Protein AF-A0A958XWW7-F1 (afdb_monomer)

Mean predicted aligned error: 12.86 Å

Structure (mmCIF, N/CA/C/O backbone):
data_AF-A0A958XWW7-F1
#
_entry.id   AF-A0A958XWW7-F1
#
loop_
_atom_site.group_PDB
_atom_site.id
_atom_site.type_symbol
_atom_site.label_atom_id
_atom_site.label_alt_id
_atom_site.label_comp_id
_atom_site.label_asym_id
_atom_site.label_entity_id
_atom_site.label_seq_id
_atom_site.pdbx_PDB_ins_code
_atom_site.Cartn_x
_atom_site.Cartn_y
_atom_site.Cartn_z
_atom_site.occupancy
_atom_site.B_iso_or_equiv
_atom_site.auth_seq_id
_atom_site.auth_comp_id
_atom_site.auth_asym_id
_atom_site.auth_atom_id
_atom_site.pdbx_PDB_model_num
ATOM 1 N N . MET A 1 1 ? 30.671 63.174 21.916 1.00 44.06 1 MET A N 1
ATOM 2 C CA . MET A 1 1 ? 30.051 62.659 20.675 1.00 44.06 1 MET A CA 1
ATOM 3 C C . MET A 1 1 ? 28.911 61.730 21.062 1.00 44.06 1 MET A C 1
ATOM 5 O O . MET A 1 1 ? 29.155 60.728 21.717 1.00 44.06 1 MET A O 1
ATOM 9 N N . LYS A 1 2 ? 27.672 62.127 20.753 1.00 38.38 2 LYS A N 1
ATOM 10 C CA . LYS A 1 2 ? 26.445 61.363 21.019 1.00 38.38 2 LYS A CA 1
ATOM 11 C C . LYS A 1 2 ? 26.373 60.180 20.043 1.00 38.38 2 LYS A C 1
ATOM 13 O O . LYS A 1 2 ? 26.464 60.406 18.842 1.00 38.38 2 LYS A O 1
ATOM 18 N N . LYS A 1 3 ? 26.194 58.954 20.537 1.00 40.31 3 LYS A N 1
ATOM 19 C CA . LYS A 1 3 ? 25.752 57.809 19.727 1.00 40.31 3 LYS A CA 1
ATOM 20 C C . LYS A 1 3 ? 24.459 57.275 20.334 1.00 40.31 3 LYS A C 1
ATOM 22 O O . LYS A 1 3 ? 24.462 56.646 21.383 1.00 40.31 3 LYS A O 1
ATOM 27 N N . THR A 1 4 ? 23.359 57.628 19.688 1.00 39.88 4 THR A N 1
ATOM 28 C CA . THR A 1 4 ? 22.013 57.099 19.903 1.00 39.88 4 THR A CA 1
ATOM 29 C C . THR A 1 4 ? 21.926 55.693 19.318 1.00 39.88 4 THR A C 1
ATOM 31 O O . THR A 1 4 ? 22.215 55.504 18.139 1.00 39.88 4 THR A O 1
ATOM 34 N N . ILE A 1 5 ? 21.531 54.722 20.139 1.00 45.25 5 ILE A N 1
ATOM 35 C CA . ILE A 1 5 ? 21.150 53.364 19.730 1.00 45.25 5 ILE A CA 1
ATOM 36 C C . ILE A 1 5 ? 19.615 53.350 19.663 1.00 45.25 5 ILE A C 1
ATOM 38 O O . ILE A 1 5 ? 18.995 53.744 20.654 1.00 45.25 5 ILE A O 1
ATOM 42 N N . PRO A 1 6 ? 18.972 52.951 18.551 1.00 47.75 6 PRO A N 1
ATOM 43 C CA . PRO A 1 6 ? 17.524 52.830 18.522 1.00 47.75 6 PRO A CA 1
ATOM 44 C C . PRO A 1 6 ? 17.119 51.498 19.164 1.00 47.75 6 PRO A C 1
ATOM 46 O O . PRO A 1 6 ? 17.538 50.427 18.730 1.00 47.75 6 PRO A O 1
ATOM 49 N N . PHE A 1 7 ? 16.303 51.575 20.213 1.00 39.81 7 PHE A N 1
ATOM 50 C CA . PHE A 1 7 ? 15.582 50.432 20.765 1.00 39.81 7 PHE A CA 1
ATOM 51 C C . PHE A 1 7 ? 14.439 50.080 19.800 1.00 39.81 7 PHE A C 1
ATOM 53 O O . PHE A 1 7 ? 13.515 50.874 19.627 1.00 39.81 7 PHE A O 1
ATOM 60 N N . LEU A 1 8 ? 14.503 48.908 19.162 1.00 40.75 8 LEU A N 1
ATOM 61 C CA . LEU A 1 8 ? 13.349 48.313 18.489 1.00 40.75 8 LEU A CA 1
ATOM 62 C C . LEU A 1 8 ? 12.427 47.719 19.563 1.00 40.75 8 LEU A C 1
ATOM 64 O O . LEU A 1 8 ? 12.827 46.823 20.304 1.00 40.75 8 LEU A O 1
ATOM 68 N N . LEU A 1 9 ? 11.200 48.227 19.643 1.00 40.59 9 LEU A N 1
ATOM 69 C CA . LEU A 1 9 ? 10.127 47.658 20.454 1.00 40.59 9 LEU A CA 1
ATOM 70 C C . LEU A 1 9 ? 9.588 46.410 19.725 1.00 40.59 9 LEU A C 1
ATOM 72 O O . LEU A 1 9 ? 9.130 46.553 18.589 1.00 40.59 9 LEU A O 1
ATOM 76 N N . PRO A 1 10 ? 9.610 45.199 20.309 1.00 45.56 10 PRO A N 1
ATOM 77 C CA . PRO A 1 10 ? 8.923 44.071 19.705 1.00 45.56 10 PRO A CA 1
ATOM 78 C C . PRO A 1 10 ? 7.421 44.254 19.940 1.00 45.56 10 PRO A C 1
ATOM 80 O O . PRO A 1 10 ? 6.950 44.272 21.078 1.00 45.56 10 PRO A O 1
ATOM 83 N N . ILE A 1 11 ? 6.660 44.412 18.858 1.00 48.09 11 ILE A N 1
ATOM 84 C CA . ILE A 1 11 ? 5.201 44.312 18.896 1.00 48.09 11 ILE A CA 1
ATOM 85 C C . ILE A 1 11 ? 4.882 42.839 19.161 1.00 48.09 11 ILE A C 1
ATOM 87 O O . ILE A 1 11 ? 4.911 42.011 18.252 1.00 48.09 11 ILE A O 1
ATOM 91 N N . LEU A 1 12 ? 4.622 42.500 20.426 1.00 46.06 12 LEU A N 1
ATOM 92 C CA . LEU A 1 12 ? 3.990 41.235 20.782 1.00 46.06 12 LEU A CA 1
ATOM 93 C C . LEU A 1 12 ? 2.568 41.263 20.207 1.00 46.06 12 LEU A C 1
ATOM 95 O O . LEU A 1 12 ? 1.692 41.956 20.726 1.00 46.06 12 LEU A O 1
ATOM 99 N N . PHE A 1 13 ? 2.333 40.506 19.138 1.00 46.62 13 PHE A N 1
ATOM 100 C CA . PHE A 1 13 ? 0.985 40.110 18.747 1.00 46.62 13 PHE A CA 1
ATOM 101 C C . PHE A 1 13 ? 0.450 39.171 19.835 1.00 46.62 13 PHE A C 1
ATOM 103 O O . PHE A 1 13 ? 0.653 37.959 19.795 1.00 46.62 13 PHE A O 1
ATOM 110 N N . LEU A 1 14 ? -0.216 39.737 20.843 1.00 47.53 14 LEU A N 1
ATOM 111 C CA . LEU A 1 14 ? -1.073 38.969 21.736 1.00 47.53 14 LEU A CA 1
ATOM 112 C C . LEU A 1 14 ? -2.300 38.546 20.911 1.00 47.53 14 LEU A C 1
ATOM 114 O O . LEU A 1 14 ? -3.310 39.246 20.867 1.00 47.53 14 LEU A O 1
ATOM 118 N N . CYS A 1 15 ? -2.206 37.415 20.210 1.00 45.12 15 CYS A N 1
ATOM 119 C CA . CYS A 1 15 ? -3.388 36.703 19.727 1.00 45.12 15 CYS A CA 1
ATOM 120 C C . CYS A 1 15 ? -4.120 36.137 20.949 1.00 45.12 15 CYS A C 1
ATOM 122 O O . CYS A 1 15 ? -3.973 34.974 21.313 1.00 45.12 15 CYS A O 1
ATOM 124 N N . GLY A 1 16 ? -4.884 36.995 21.622 1.00 45.91 16 GLY A N 1
ATOM 125 C CA . GLY A 1 16 ? -5.906 36.565 22.558 1.00 45.91 16 GLY A CA 1
ATOM 126 C C . GLY A 1 16 ? -7.006 35.876 21.766 1.00 45.91 16 GLY A C 1
ATOM 127 O O . GLY A 1 16 ? -7.899 36.536 21.240 1.00 45.91 16 GLY A O 1
ATOM 128 N N . VAL A 1 17 ? -6.939 34.550 21.660 1.00 54.62 17 VAL A N 1
ATOM 129 C CA . VAL A 1 17 ? -8.083 33.763 21.204 1.00 54.62 17 VAL A CA 1
ATOM 130 C C . VAL A 1 17 ? -9.091 33.759 22.348 1.00 54.62 17 VAL A C 1
ATOM 132 O O . VAL A 1 17 ? -9.033 32.933 23.257 1.00 54.62 17 VAL A O 1
ATOM 135 N N . PHE A 1 18 ? -10.009 34.723 22.324 1.00 52.84 18 PHE A N 1
ATOM 136 C CA . PHE A 1 18 ? -11.244 34.644 23.089 1.00 52.84 18 PHE A CA 1
ATOM 137 C C . PHE A 1 18 ? -12.039 33.441 22.568 1.00 52.84 18 PHE A C 1
ATOM 139 O O . PHE A 1 18 ? -12.682 33.522 21.524 1.00 52.84 18 PHE A O 1
ATOM 146 N N . HIS A 1 19 ? -11.999 32.315 23.281 1.00 55.97 19 HIS A N 1
ATOM 147 C CA . HIS A 1 19 ? -13.019 31.289 23.102 1.00 55.97 19 HIS A CA 1
ATOM 148 C C . HIS A 1 19 ? -14.322 31.833 23.683 1.00 55.97 19 HIS A C 1
ATOM 150 O O . HIS A 1 19 ? -14.450 32.033 24.892 1.00 55.97 19 HIS A O 1
ATOM 156 N N . ALA A 1 20 ? -15.290 32.094 22.810 1.00 55.38 20 ALA A N 1
ATOM 157 C CA . ALA A 1 20 ? -16.666 32.313 23.212 1.00 55.38 20 ALA A CA 1
ATOM 158 C C . ALA A 1 20 ? -17.167 31.035 23.909 1.00 55.38 20 ALA A C 1
ATOM 160 O O . ALA A 1 20 ? -17.429 30.024 23.260 1.00 55.38 20 ALA A O 1
ATOM 161 N N . ALA A 1 21 ? -17.252 31.055 25.240 1.00 63.00 21 ALA A N 1
ATOM 162 C CA . ALA A 1 21 ? -17.753 29.938 26.034 1.00 63.00 21 ALA A CA 1
ATOM 163 C C . ALA A 1 21 ? -19.282 29.838 25.897 1.00 63.00 21 ALA A C 1
ATOM 165 O O . ALA A 1 21 ? -20.030 30.299 26.754 1.00 63.00 21 ALA A O 1
ATOM 166 N N . GLY A 1 22 ? -19.744 29.277 24.778 1.00 74.81 22 GLY A N 1
ATOM 167 C CA . GLY A 1 22 ? -21.148 28.914 24.558 1.00 74.81 22 GLY A CA 1
ATOM 168 C C . GLY A 1 22 ? -21.427 27.414 24.689 1.00 74.81 22 GLY A C 1
ATOM 169 O O . GLY A 1 22 ? -22.582 27.007 24.609 1.00 74.81 22 GLY A O 1
ATOM 170 N N . GLN A 1 23 ? -20.392 26.583 24.846 1.00 81.50 23 GLN A N 1
ATOM 171 C CA . GLN A 1 23 ? -20.495 25.121 24.846 1.00 81.50 23 GLN A CA 1
ATOM 172 C C . GLN A 1 23 ? -19.487 24.490 25.815 1.00 81.50 23 GLN A C 1
ATOM 174 O O . GLN A 1 23 ? -18.479 25.104 26.170 1.00 81.50 23 GLN A O 1
ATOM 179 N N . ILE A 1 24 ? -19.769 23.256 26.240 1.00 87.50 24 ILE A N 1
ATOM 180 C CA . ILE A 1 24 ? -18.859 22.445 27.059 1.00 87.50 24 ILE A CA 1
ATOM 181 C C . ILE A 1 24 ? -17.680 22.002 26.182 1.00 87.50 24 ILE A C 1
ATOM 183 O O . ILE A 1 24 ? -17.881 21.362 25.152 1.00 87.50 24 ILE A O 1
ATOM 187 N N . ALA A 1 25 ? -16.454 22.317 26.601 1.00 89.25 25 ALA A N 1
ATOM 188 C CA . ALA A 1 25 ? -15.233 21.908 25.911 1.00 89.25 25 ALA A CA 1
ATOM 189 C C . ALA A 1 25 ? -14.864 20.458 26.271 1.00 89.25 25 ALA A C 1
ATOM 191 O O . ALA A 1 25 ? -14.130 20.207 27.225 1.00 89.25 25 ALA A O 1
ATOM 192 N N . VAL A 1 26 ? -15.397 19.498 25.518 1.00 89.25 26 VAL A N 1
ATOM 193 C CA . VAL A 1 26 ? -15.006 18.086 25.627 1.00 89.25 26 VAL A CA 1
ATOM 194 C C . VAL A 1 26 ? -13.703 17.873 24.855 1.00 89.25 26 VAL A C 1
ATOM 196 O O . VAL A 1 26 ? -13.643 18.146 23.661 1.00 89.25 26 VAL A O 1
ATOM 199 N N . THR A 1 27 ? -12.659 17.389 25.530 1.00 86.50 27 THR A N 1
ATOM 200 C CA . THR A 1 27 ? -11.316 17.194 24.947 1.00 86.50 27 THR A CA 1
ATOM 201 C C . THR A 1 27 ? -11.004 15.744 24.585 1.00 86.50 27 THR A C 1
ATOM 203 O O . THR A 1 27 ? -9.987 15.479 23.951 1.00 86.50 27 THR A O 1
ATOM 206 N N . GLY A 1 28 ? -11.865 14.800 24.972 1.00 85.44 28 GLY A N 1
ATOM 207 C CA . GLY A 1 28 ? -11.690 13.386 24.671 1.00 85.44 28 GLY A CA 1
ATOM 208 C C . GLY A 1 28 ? -12.684 12.489 25.402 1.00 85.44 28 GLY A C 1
ATOM 209 O O . GLY A 1 28 ? -13.473 12.943 26.234 1.00 85.44 28 GLY A O 1
ATOM 210 N N . TYR A 1 29 ? -12.624 11.200 25.081 1.00 88.00 29 TYR A N 1
ATOM 211 C CA . TYR A 1 29 ? -13.323 10.145 25.807 1.00 88.00 29 TYR A CA 1
ATOM 212 C C . TYR A 1 29 ? -12.457 9.665 26.974 1.00 88.00 29 TYR A C 1
ATOM 214 O O . TYR A 1 29 ? -11.280 9.387 26.763 1.00 88.00 29 TYR A O 1
ATOM 222 N N . ASN A 1 30 ? -13.013 9.593 28.186 1.00 94.69 30 ASN A N 1
ATOM 223 C CA . ASN A 1 30 ? -12.244 9.264 29.392 1.00 94.69 30 ASN A CA 1
ATOM 224 C C . ASN A 1 30 ? -12.447 7.814 29.852 1.00 94.69 30 ASN A C 1
ATOM 226 O O . ASN A 1 30 ? -11.479 7.078 29.989 1.00 94.69 30 ASN A O 1
ATOM 230 N N . HIS A 1 31 ? -13.685 7.381 30.083 1.00 96.19 31 HIS A N 1
ATOM 231 C CA . HIS A 1 31 ? -13.953 5.997 30.468 1.00 96.19 31 HIS A CA 1
ATOM 232 C C . HIS A 1 31 ? -15.384 5.564 30.145 1.00 96.19 31 HIS A C 1
ATOM 234 O O . HIS A 1 31 ? -16.294 6.393 30.058 1.00 96.19 31 HIS A O 1
ATOM 240 N N . VAL A 1 32 ? -15.575 4.246 30.040 1.00 96.31 32 VAL A N 1
ATOM 241 C CA . VAL A 1 32 ? -16.880 3.579 30.166 1.00 96.31 32 VAL A CA 1
ATOM 242 C C . VAL A 1 32 ? -16.990 2.976 31.564 1.00 96.31 32 VAL A C 1
ATOM 244 O O . VAL A 1 32 ? -16.040 2.392 32.080 1.00 96.31 32 VAL A O 1
ATOM 247 N N . ALA A 1 33 ? -18.163 3.097 32.180 1.00 96.75 33 ALA A N 1
ATOM 248 C CA . ALA A 1 33 ? -18.471 2.499 33.472 1.00 96.75 33 ALA A CA 1
ATOM 249 C C . ALA A 1 33 ? -19.621 1.494 33.322 1.00 96.75 33 ALA A C 1
ATOM 251 O O . ALA A 1 33 ? -20.717 1.867 32.901 1.00 96.75 33 ALA A O 1
ATOM 252 N N . LEU A 1 34 ? -19.386 0.234 33.691 1.00 96.81 34 LEU A N 1
ATOM 253 C CA . LEU A 1 34 ? -20.377 -0.841 33.642 1.00 96.81 34 LEU A CA 1
ATOM 254 C C . LEU A 1 34 ? -20.720 -1.300 35.055 1.00 96.81 34 LEU A C 1
ATOM 256 O O . LEU A 1 34 ? -19.839 -1.632 35.851 1.00 96.81 34 LEU A O 1
ATOM 260 N N . SER A 1 35 ? -22.012 -1.340 35.374 1.00 96.88 35 SER A N 1
ATOM 261 C CA . SER A 1 35 ? -22.456 -1.987 36.603 1.00 96.88 35 SER A CA 1
ATOM 262 C C . SER A 1 35 ? -22.547 -3.485 36.359 1.00 96.88 35 SER A C 1
ATOM 264 O O . SER A 1 35 ? -23.222 -3.888 35.424 1.00 96.88 35 SER A O 1
ATOM 266 N N . VAL A 1 36 ? -21.907 -4.296 37.194 1.00 97.31 36 VAL A N 1
ATOM 267 C CA . VAL A 1 36 ? -21.816 -5.752 37.030 1.00 97.31 36 VAL A CA 1
ATOM 268 C C . VAL A 1 36 ? -22.369 -6.477 38.250 1.00 97.31 36 VAL A C 1
ATOM 270 O O . VAL A 1 36 ? -22.376 -5.934 39.366 1.00 97.31 36 VAL A O 1
ATOM 273 N N . LYS A 1 37 ? -22.878 -7.693 38.039 1.00 97.00 37 LYS A N 1
ATOM 274 C CA . LYS A 1 37 ? -23.447 -8.518 39.111 1.00 97.00 37 LYS A CA 1
ATOM 275 C C . LYS A 1 37 ? -22.357 -9.176 39.951 1.00 97.00 37 LYS A C 1
ATOM 277 O O . LYS A 1 37 ? -22.476 -9.221 41.173 1.00 97.00 37 LYS A O 1
ATOM 282 N N . ASP A 1 38 ? -21.307 -9.665 39.299 1.00 96.62 38 ASP A N 1
ATOM 283 C CA . ASP A 1 38 ? -20.175 -10.355 39.920 1.00 96.62 38 ASP A CA 1
ATOM 284 C C . ASP A 1 38 ? -18.865 -9.729 39.423 1.00 96.62 38 ASP A C 1
ATOM 286 O O . ASP A 1 38 ? -18.483 -9.884 38.262 1.00 96.62 38 ASP A O 1
ATOM 290 N N . ILE A 1 39 ? -18.185 -8.995 40.311 1.00 97.00 39 ILE A N 1
ATOM 291 C CA . ILE A 1 39 ? -16.940 -8.289 39.978 1.00 97.00 39 ILE A CA 1
ATOM 292 C C . ILE A 1 39 ? -15.852 -9.252 39.516 1.00 97.00 39 ILE A C 1
ATOM 294 O O . ILE A 1 39 ? -15.136 -8.928 38.570 1.00 97.00 39 ILE A O 1
ATOM 298 N N . ASP A 1 40 ? -15.729 -10.423 40.136 1.00 96.25 40 ASP A N 1
ATOM 299 C CA . ASP A 1 40 ? -14.661 -11.363 39.816 1.00 96.25 40 ASP A CA 1
ATOM 300 C C . ASP A 1 40 ? -14.926 -12.058 38.480 1.00 96.25 40 ASP A C 1
ATOM 302 O O . ASP A 1 40 ? -13.998 -12.264 37.695 1.00 96.25 40 ASP A O 1
ATOM 306 N N . ALA A 1 41 ? -16.184 -12.408 38.195 1.00 97.06 41 ALA A N 1
ATOM 307 C CA . ALA A 1 41 ? -16.568 -12.994 36.913 1.00 97.06 41 ALA A CA 1
ATOM 308 C C . ALA A 1 41 ? -16.334 -12.024 35.750 1.00 97.06 41 ALA A C 1
ATOM 310 O O . ALA A 1 41 ? -15.692 -12.398 34.765 1.00 97.06 41 ALA A O 1
ATOM 311 N N . SER A 1 42 ? -16.777 -10.774 35.888 1.00 97.81 42 SER A N 1
ATOM 312 C CA . SER A 1 42 ? -16.590 -9.766 34.846 1.00 97.81 42 SER A CA 1
ATOM 313 C C . SER A 1 42 ? -15.115 -9.373 34.718 1.00 97.81 42 SER A C 1
ATOM 315 O O . SER A 1 42 ? -14.597 -9.314 33.606 1.00 97.81 42 SER A O 1
ATOM 317 N N . ALA A 1 43 ? -14.377 -9.216 35.825 1.00 97.81 43 ALA A N 1
ATOM 318 C CA . ALA A 1 43 ? -12.941 -8.932 35.769 1.00 97.81 43 ALA A CA 1
ATOM 319 C C . ALA A 1 43 ? -12.144 -10.042 35.065 1.00 97.81 43 ALA A C 1
ATOM 321 O O . ALA A 1 43 ? -11.232 -9.739 34.295 1.00 97.81 43 ALA A O 1
ATOM 322 N N . ARG A 1 44 ? -12.490 -11.321 35.279 1.00 98.06 44 ARG A N 1
ATOM 323 C CA . ARG A 1 44 ? -11.893 -12.432 34.519 1.00 98.06 44 ARG A CA 1
ATOM 324 C C . ARG A 1 44 ? -12.196 -12.318 33.031 1.00 98.06 44 ARG A C 1
ATOM 326 O O . ARG A 1 44 ? -11.270 -12.429 32.240 1.00 98.06 44 ARG A O 1
ATOM 333 N N . PHE A 1 45 ? -13.445 -12.048 32.648 1.00 98.38 45 PHE A N 1
ATOM 334 C CA . PHE A 1 45 ? -13.819 -11.891 31.240 1.00 98.38 45 PHE A CA 1
ATOM 335 C C . PHE A 1 45 ? -13.013 -10.778 30.553 1.00 98.38 45 PHE A C 1
ATOM 337 O O . PHE A 1 45 ? -12.343 -11.028 29.553 1.00 98.38 45 PHE A O 1
ATOM 344 N N . TYR A 1 46 ? -13.008 -9.567 31.115 1.00 98.25 46 TYR A N 1
ATOM 345 C CA . TYR A 1 46 ? -12.313 -8.429 30.505 1.00 98.25 46 TYR A CA 1
ATOM 346 C C . TYR A 1 46 ? -10.789 -8.610 30.457 1.00 98.25 46 TYR A C 1
ATOM 348 O O . TYR A 1 46 ? -10.149 -8.141 29.517 1.00 98.25 46 TYR A O 1
ATOM 356 N N . ARG A 1 47 ? -10.208 -9.344 31.413 1.00 97.88 47 ARG A N 1
ATOM 357 C CA . ARG A 1 47 ? -8.779 -9.677 31.414 1.00 97.88 47 ARG A CA 1
ATOM 358 C C . ARG A 1 47 ? -8.419 -10.794 30.439 1.00 97.88 47 ARG A C 1
ATOM 360 O O . ARG A 1 47 ? -7.419 -10.695 29.746 1.00 97.88 47 ARG A O 1
ATOM 367 N N . GLU A 1 48 ? -9.167 -11.890 30.443 1.00 97.06 48 GLU A N 1
ATOM 368 C CA . GLU A 1 48 ? -8.744 -13.149 29.811 1.00 97.06 48 GLU A CA 1
ATOM 369 C C . GLU A 1 48 ? -9.363 -13.353 28.428 1.00 97.06 48 GLU A C 1
ATOM 371 O O . GLU A 1 48 ? -8.742 -13.985 27.579 1.00 97.06 48 GLU A O 1
ATOM 376 N N . ILE A 1 49 ? -10.563 -12.815 28.191 1.00 97.19 49 ILE A N 1
ATOM 377 C CA . ILE A 1 49 ? -11.232 -12.884 26.886 1.00 97.19 49 ILE A CA 1
ATOM 378 C C . ILE A 1 49 ? -10.887 -11.658 26.045 1.00 97.19 49 ILE A C 1
ATOM 380 O O . ILE A 1 49 ? -10.516 -11.807 24.887 1.00 97.19 49 ILE A O 1
ATOM 384 N N . LEU A 1 50 ? -10.971 -10.456 26.625 1.00 96.38 50 LEU A N 1
ATOM 385 C CA . LEU A 1 50 ? -10.621 -9.218 25.917 1.00 96.38 50 LEU A CA 1
ATOM 386 C C . LEU A 1 50 ? -9.152 -8.807 26.051 1.00 96.38 50 LEU A C 1
ATOM 388 O O . LEU A 1 50 ? -8.718 -7.901 25.345 1.00 96.38 50 LEU A O 1
ATOM 392 N N . GLY A 1 51 ? -8.380 -9.444 26.935 1.00 96.19 51 GLY A N 1
ATOM 393 C CA . GLY A 1 51 ? -6.952 -9.152 27.071 1.00 96.19 51 GLY A CA 1
ATOM 394 C C . GLY A 1 51 ? -6.636 -7.788 27.694 1.00 96.19 51 GLY A C 1
ATOM 395 O O . GLY A 1 51 ? -5.508 -7.316 27.555 1.00 96.19 51 GLY A O 1
ATOM 396 N N . LEU A 1 52 ? -7.597 -7.126 28.350 1.00 97.38 52 LEU A N 1
ATOM 397 C CA . LEU A 1 52 ? -7.371 -5.790 28.899 1.00 97.38 52 LEU A CA 1
ATOM 398 C C . LEU A 1 52 ? -6.463 -5.840 30.132 1.00 97.38 52 LEU A C 1
ATOM 400 O O . LEU A 1 52 ? -6.607 -6.695 31.012 1.00 97.38 52 LEU A O 1
ATOM 404 N N . GLU A 1 53 ? -5.554 -4.872 30.228 1.00 96.62 53 GLU A N 1
ATOM 405 C CA . GLU A 1 53 ? -4.643 -4.765 31.364 1.00 96.62 53 GLU A CA 1
ATOM 406 C C . GLU A 1 53 ? -5.367 -4.187 32.592 1.00 96.62 53 GLU A C 1
ATOM 408 O O . GLU A 1 53 ? -5.953 -3.103 32.497 1.00 96.62 53 GLU A O 1
ATOM 413 N N . PRO A 1 54 ? -5.318 -4.851 33.761 1.00 97.25 54 PRO A N 1
ATOM 414 C CA . PRO A 1 54 ? -5.882 -4.310 34.992 1.00 97.25 54 PRO A CA 1
ATOM 415 C C . PRO A 1 54 ? -5.155 -3.047 35.470 1.00 97.25 54 PRO A C 1
ATOM 417 O O . PRO A 1 54 ? -3.929 -2.967 35.440 1.00 97.25 54 PRO A O 1
ATOM 420 N N . ILE A 1 55 ? -5.911 -2.098 36.017 1.00 96.56 55 ILE A N 1
ATOM 421 C CA . ILE A 1 55 ? -5.396 -0.896 36.681 1.00 96.56 55 ILE A CA 1
ATOM 422 C C . ILE A 1 55 ? -5.602 -1.030 38.193 1.00 96.56 55 ILE A C 1
ATOM 424 O O . ILE A 1 55 ? -6.580 -1.615 38.665 1.00 96.56 55 ILE A O 1
ATOM 428 N N . ALA A 1 56 ? -4.673 -0.476 38.974 1.00 95.00 56 ALA A N 1
ATOM 429 C CA . ALA A 1 56 ? -4.776 -0.459 40.426 1.00 95.00 56 ALA A CA 1
ATOM 430 C C . ALA A 1 56 ? -6.022 0.309 40.900 1.00 95.00 56 ALA A C 1
ATOM 432 O O . ALA A 1 56 ? -6.236 1.473 40.567 1.00 95.00 56 ALA A O 1
ATOM 433 N N . VAL A 1 57 ? -6.803 -0.350 41.750 1.00 94.81 57 VAL A N 1
ATOM 434 C CA . VAL A 1 57 ? -7.961 0.217 42.445 1.00 94.81 57 VAL A CA 1
ATOM 435 C C . VAL A 1 57 ? -7.570 0.473 43.907 1.00 94.81 57 VAL A C 1
ATOM 437 O O . VAL A 1 57 ? -6.873 -0.368 44.491 1.00 94.81 57 VAL A O 1
ATOM 440 N N . PRO A 1 58 ? -8.010 1.584 44.535 1.00 94.31 58 PRO A N 1
ATOM 441 C CA . PRO A 1 58 ? -7.796 1.820 45.963 1.00 94.31 58 PRO A CA 1
ATOM 442 C C . PRO A 1 58 ? -8.243 0.632 46.821 1.00 94.31 58 PRO A C 1
ATOM 444 O O . PRO A 1 58 ? -9.296 0.047 46.570 1.00 94.31 58 PRO A O 1
ATOM 447 N N . GLU A 1 59 ? -7.468 0.285 47.851 1.00 92.44 59 GLU A N 1
ATOM 448 C CA . GLU A 1 59 ? -7.660 -0.953 48.626 1.00 92.44 59 GLU A CA 1
ATOM 449 C C . GLU A 1 59 ? -9.089 -1.110 49.165 1.00 92.44 59 GLU A C 1
ATOM 451 O O . GLU A 1 59 ? -9.703 -2.166 49.046 1.00 92.44 59 GLU A O 1
ATOM 456 N N . ASN A 1 60 ? -9.666 -0.021 49.673 1.00 94.38 60 ASN A N 1
ATOM 457 C CA . ASN A 1 60 ? -11.019 0.014 50.223 1.00 94.38 60 ASN A CA 1
ATOM 458 C C . ASN A 1 60 ? -12.135 -0.145 49.171 1.00 94.38 60 ASN A C 1
ATOM 460 O O . ASN A 1 60 ? -13.300 -0.266 49.543 1.00 94.38 60 ASN A O 1
ATOM 464 N N . LEU A 1 61 ? -11.805 -0.106 47.878 1.00 93.62 61 LEU A N 1
ATOM 465 C CA . LEU A 1 61 ? -12.752 -0.225 46.768 1.00 93.62 61 LEU A CA 1
ATOM 466 C C . LEU A 1 61 ? -12.625 -1.542 45.999 1.00 93.62 61 LEU A C 1
ATOM 468 O O . LEU A 1 61 ? -13.553 -1.879 45.267 1.00 93.62 61 LEU A O 1
ATOM 472 N N . LYS A 1 62 ? -11.541 -2.309 46.177 1.00 90.25 62 LYS A N 1
ATOM 473 C CA . LYS A 1 62 ? -11.278 -3.551 45.422 1.00 90.25 62 LYS A CA 1
ATOM 474 C C . LYS A 1 62 ? -12.405 -4.582 45.502 1.00 90.25 62 LYS A C 1
ATOM 476 O O . LYS A 1 62 ? -12.630 -5.310 44.548 1.00 90.25 62 LYS A O 1
ATOM 481 N N . ALA A 1 63 ? -13.147 -4.612 46.610 1.00 91.12 63 ALA A N 1
ATOM 482 C CA . ALA A 1 63 ? -14.282 -5.522 46.777 1.00 91.12 63 ALA A CA 1
ATOM 483 C C . ALA A 1 63 ? -15.484 -5.196 45.865 1.00 91.12 63 ALA A C 1
ATOM 485 O O . ALA A 1 63 ? -16.359 -6.035 45.680 1.00 91.12 63 ALA A O 1
ATOM 486 N N . ILE A 1 64 ? -15.568 -3.971 45.334 1.00 96.06 64 ILE A N 1
ATOM 487 C CA . ILE A 1 64 ? -16.735 -3.469 44.586 1.00 96.06 64 ILE A CA 1
ATOM 488 C C . ILE A 1 64 ? -16.365 -2.757 43.275 1.00 96.06 64 ILE A C 1
ATOM 490 O O . ILE A 1 64 ? -17.234 -2.177 42.611 1.00 96.06 64 ILE A O 1
ATOM 494 N N . ARG A 1 65 ? -15.080 -2.757 42.911 1.00 97.31 65 ARG A N 1
ATOM 495 C CA . ARG A 1 65 ? -14.529 -2.084 41.733 1.00 97.31 65 ARG A CA 1
ATOM 496 C C . ARG A 1 65 ? -13.428 -2.929 41.107 1.00 97.31 65 ARG A C 1
ATOM 498 O O . ARG A 1 65 ? -12.581 -3.457 41.819 1.00 97.31 65 ARG A O 1
ATOM 505 N N . SER A 1 66 ? -13.396 -2.959 39.780 1.00 97.81 66 SER A N 1
ATOM 506 C CA . SER A 1 66 ? -12.255 -3.454 39.006 1.00 97.81 66 SER A CA 1
ATOM 507 C C . SER A 1 66 ? -12.075 -2.577 37.773 1.00 97.81 66 SER A C 1
ATOM 509 O O . SER A 1 66 ? -13.065 -2.259 37.116 1.00 97.81 66 SER A O 1
ATOM 511 N N . TRP A 1 67 ? -10.856 -2.115 37.500 1.00 98.19 67 TRP A N 1
ATOM 512 C CA . TRP A 1 67 ? -10.569 -1.143 36.441 1.00 98.19 67 TRP A CA 1
ATOM 513 C C . TRP A 1 67 ? -9.583 -1.719 35.433 1.00 98.19 67 TRP A C 1
ATOM 515 O O . TRP A 1 67 ? -8.698 -2.488 35.803 1.00 98.19 67 TRP A O 1
ATOM 525 N N . PHE A 1 68 ? -9.726 -1.324 34.171 1.00 98.44 68 PHE A N 1
ATOM 526 C CA . PHE A 1 68 ? -8.916 -1.811 33.061 1.00 98.44 68 PHE A CA 1
ATOM 527 C C . PHE A 1 68 ? -8.509 -0.678 32.129 1.00 98.44 68 PHE A C 1
ATOM 529 O O . PHE A 1 68 ? -9.275 0.261 31.903 1.00 98.44 68 PHE A O 1
ATOM 536 N N . ARG A 1 69 ? -7.317 -0.796 31.550 1.00 97.31 69 ARG A N 1
ATOM 537 C CA . ARG A 1 69 ? -6.813 0.107 30.519 1.00 97.31 69 ARG A CA 1
ATOM 538 C C . ARG A 1 69 ? -7.325 -0.343 29.156 1.00 97.31 69 ARG A C 1
ATOM 540 O O . ARG A 1 69 ? -7.087 -1.482 28.765 1.00 97.31 69 ARG A O 1
ATOM 547 N N . ILE A 1 70 ? -7.992 0.558 28.436 1.00 92.94 70 ILE A N 1
ATOM 548 C CA . ILE A 1 70 ? -8.388 0.349 27.036 1.00 92.94 70 ILE A CA 1
ATOM 549 C C . ILE A 1 70 ? -7.303 0.913 26.113 1.00 92.94 70 ILE A C 1
ATOM 551 O O . ILE A 1 70 ? -6.782 0.216 25.250 1.00 92.94 70 ILE A O 1
ATOM 555 N N . ALA A 1 71 ? -6.940 2.180 26.322 1.00 87.38 71 ALA A N 1
ATOM 556 C CA . ALA A 1 71 ? -5.954 2.920 25.535 1.00 87.38 71 ALA A CA 1
ATOM 557 C C . ALA A 1 71 ? -5.319 4.023 26.411 1.00 87.38 71 ALA A C 1
ATOM 559 O O . ALA A 1 71 ? -5.738 4.203 27.560 1.00 87.38 71 ALA A O 1
ATOM 560 N N . PRO A 1 72 ? -4.303 4.773 25.940 1.00 86.06 72 PRO A N 1
ATOM 561 C CA . PRO A 1 72 ? -3.751 5.894 26.700 1.00 86.06 72 PRO A CA 1
ATOM 562 C C . PRO A 1 72 ? -4.840 6.890 27.133 1.00 86.06 72 PRO A C 1
ATOM 564 O O . PRO A 1 72 ? -5.487 7.520 26.302 1.00 86.06 72 PRO A O 1
ATOM 567 N N . GLY A 1 73 ? -5.052 7.016 28.448 1.00 87.62 73 GLY A N 1
ATOM 568 C CA . GLY A 1 73 ? -6.068 7.901 29.030 1.00 87.62 73 GLY A CA 1
ATOM 569 C C . GLY A 1 73 ? -7.522 7.426 28.893 1.00 87.62 73 GLY A C 1
ATOM 570 O O . GLY A 1 73 ? -8.422 8.213 29.185 1.00 87.62 73 GLY A O 1
ATOM 571 N N . GLN A 1 74 ? -7.749 6.178 28.459 1.00 93.94 74 GLN A N 1
ATOM 572 C CA . GLN A 1 74 ? -9.073 5.573 28.303 1.00 93.94 74 GLN A CA 1
ATOM 573 C C . GLN A 1 74 ? -9.212 4.299 29.130 1.00 93.94 74 GLN A C 1
ATOM 575 O O . GLN A 1 74 ? -8.401 3.375 29.009 1.00 93.94 74 GLN A O 1
ATOM 580 N N . GLU A 1 75 ? -10.265 4.231 29.938 1.00 97.56 75 GLU A N 1
ATOM 581 C CA . GLU A 1 75 ? -10.445 3.162 30.921 1.00 97.56 75 GLU A CA 1
ATOM 582 C C . GLU A 1 75 ? -11.823 2.491 30.830 1.00 97.56 75 GLU A C 1
ATOM 584 O O . GLU A 1 75 ? -12.818 3.085 30.411 1.00 97.56 75 GLU A O 1
ATOM 589 N N . LEU A 1 76 ? -11.880 1.240 31.278 1.00 98.12 76 LEU A N 1
ATOM 590 C CA . LEU A 1 76 ? -13.111 0.533 31.608 1.00 98.12 76 LEU A CA 1
ATOM 591 C C . LEU A 1 76 ? -13.197 0.394 33.125 1.00 98.12 76 LEU A C 1
ATOM 593 O O . LEU A 1 76 ? -12.309 -0.179 33.756 1.00 98.12 76 LEU A O 1
ATOM 597 N N . HIS A 1 77 ? -14.286 0.879 33.714 1.00 98.19 77 HIS A N 1
ATOM 598 C CA . HIS A 1 77 ? -14.578 0.716 35.134 1.00 98.19 77 HIS A CA 1
ATOM 599 C C . HIS A 1 77 ? -15.714 -0.281 35.324 1.00 98.19 77 HIS A C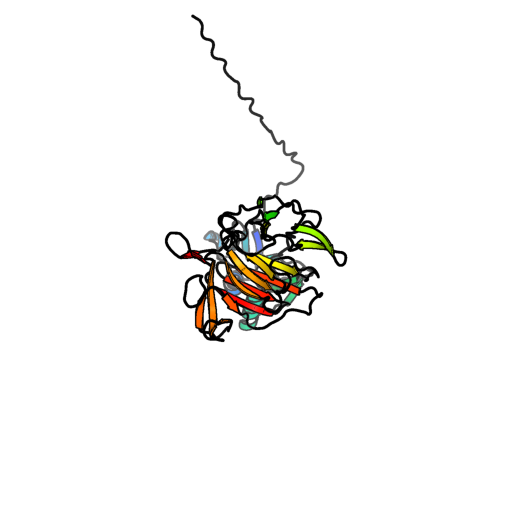 1
ATOM 601 O O . HIS A 1 77 ? -16.810 -0.082 34.809 1.00 98.19 77 HIS A O 1
ATOM 607 N N . LEU A 1 78 ? -15.482 -1.321 36.119 1.00 98.31 78 LEU A N 1
ATOM 608 C CA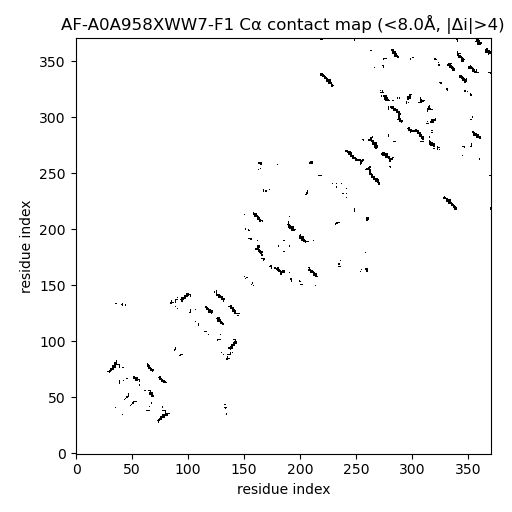 . LEU A 1 78 ? -16.510 -2.247 36.585 1.00 98.31 78 LEU A CA 1
ATOM 609 C C . LEU A 1 78 ? -16.961 -1.852 37.991 1.00 98.31 78 LEU A C 1
ATOM 611 O O . LEU A 1 78 ? -16.142 -1.558 38.867 1.00 98.31 78 LEU A O 1
ATOM 615 N N . LEU A 1 79 ? -18.275 -1.832 38.206 1.00 97.88 79 LEU A N 1
ATOM 616 C CA . LEU A 1 79 ? -18.919 -1.360 39.427 1.00 97.88 79 LEU A CA 1
ATOM 617 C C . LEU A 1 79 ? -19.882 -2.426 39.947 1.00 97.88 79 LEU A C 1
ATOM 619 O O . LEU A 1 79 ? -20.883 -2.716 39.297 1.00 97.88 79 LEU A O 1
ATOM 623 N N . ALA A 1 80 ? -19.638 -2.972 41.138 1.00 96.50 80 ALA A N 1
ATOM 624 C CA . ALA A 1 80 ? -20.576 -3.914 41.742 1.00 96.50 80 ALA A CA 1
ATOM 625 C C . ALA A 1 80 ? -21.941 -3.247 41.967 1.00 96.50 80 ALA A C 1
ATOM 627 O O . ALA A 1 80 ? -22.012 -2.056 42.284 1.00 96.50 80 ALA A O 1
ATOM 628 N N . GLY A 1 81 ? -23.013 -4.030 41.854 1.00 92.25 81 GLY A N 1
ATOM 629 C CA . GLY A 1 81 ? -24.358 -3.600 42.248 1.00 92.25 81 GLY A CA 1
ATOM 630 C C . GLY A 1 81 ? -25.461 -3.923 41.247 1.00 92.25 81 GLY A C 1
ATOM 631 O O . GLY A 1 81 ? -26.619 -3.601 41.514 1.00 92.25 81 GLY A O 1
ATOM 632 N N . ARG A 1 82 ? -25.146 -4.566 40.117 1.00 94.50 82 ARG A N 1
ATOM 633 C CA . ARG A 1 82 ? -26.173 -4.968 39.155 1.00 94.50 82 ARG A CA 1
ATOM 634 C C . ARG A 1 82 ? -26.975 -6.154 39.696 1.00 94.50 82 ARG A C 1
ATOM 636 O O . ARG A 1 82 ? -26.411 -7.154 40.126 1.00 94.50 82 ARG A O 1
ATOM 643 N N . SER A 1 83 ? -28.301 -6.054 39.653 1.00 93.81 83 SER A N 1
ATOM 644 C CA . SER A 1 83 ? -29.222 -7.102 40.125 1.00 93.81 83 SER A CA 1
ATOM 645 C C . SER A 1 83 ? -30.024 -7.782 39.010 1.00 93.81 83 SER A C 1
ATOM 647 O O . SER A 1 83 ? -30.550 -8.874 39.220 1.00 93.81 83 SER A O 1
ATOM 649 N N . PHE A 1 84 ? -30.086 -7.180 37.820 1.00 89.25 84 PHE A N 1
ATOM 650 C CA . PHE A 1 84 ? -30.832 -7.678 36.660 1.00 89.25 84 PHE A CA 1
ATOM 651 C C . PHE A 1 84 ? -29.911 -7.804 35.445 1.00 89.25 84 PHE A C 1
ATOM 653 O O . PHE A 1 84 ? -29.019 -6.973 35.309 1.00 89.25 84 PHE A O 1
ATOM 660 N N . PRO A 1 85 ? -30.110 -8.774 34.538 1.00 84.94 85 PRO A N 1
ATOM 661 C CA . PRO A 1 85 ? -29.304 -8.874 33.320 1.00 84.94 85 PRO A CA 1
ATOM 662 C C . PRO A 1 85 ? -29.452 -7.631 32.428 1.00 84.94 85 PRO A C 1
ATOM 664 O O . PRO A 1 85 ? -30.398 -6.850 32.559 1.00 84.94 85 PRO A O 1
ATOM 667 N N . VAL A 1 86 ? -28.490 -7.397 31.541 1.00 89.12 86 VAL A N 1
ATOM 668 C CA . VAL A 1 86 ? -28.642 -6.458 30.421 1.00 89.12 86 VAL A CA 1
ATOM 669 C C . VAL A 1 86 ? -29.574 -7.102 29.395 1.00 89.12 86 VAL A C 1
ATOM 671 O O . VAL A 1 86 ? -29.358 -8.239 28.992 1.00 89.12 86 VAL A O 1
ATOM 674 N N . THR A 1 87 ? -30.647 -6.407 29.014 1.00 84.75 87 THR A N 1
ATOM 675 C CA . THR A 1 87 ? -31.708 -6.958 28.145 1.00 84.75 87 THR A CA 1
ATOM 676 C C . THR A 1 87 ? -31.807 -6.276 26.784 1.00 84.75 87 THR A C 1
ATOM 678 O O . THR A 1 87 ? -32.619 -6.675 25.957 1.00 84.75 87 THR A O 1
ATOM 681 N N . ASN A 1 88 ? -31.002 -5.243 26.541 1.00 81.44 88 ASN A N 1
ATOM 682 C CA . ASN A 1 88 ? -30.885 -4.551 25.259 1.00 81.44 88 ASN A CA 1
ATOM 683 C C . ASN A 1 88 ? -29.629 -4.996 24.495 1.00 81.44 88 ASN A C 1
ATOM 685 O O . ASN A 1 88 ? -28.974 -4.188 23.843 1.00 81.44 88 ASN A O 1
ATOM 689 N N . ASN A 1 89 ? -29.298 -6.281 24.601 1.00 72.25 89 ASN A N 1
ATOM 690 C CA . ASN A 1 89 ? -28.228 -6.946 23.874 1.00 72.25 89 ASN A CA 1
ATOM 691 C C . ASN A 1 89 ? -28.667 -7.242 22.430 1.00 72.25 89 ASN A C 1
ATOM 693 O O . ASN A 1 89 ? -28.843 -8.393 22.038 1.00 72.25 89 ASN A O 1
ATOM 697 N N . ASP A 1 90 ? -28.838 -6.179 21.643 1.00 79.44 90 ASP A N 1
ATOM 698 C CA . ASP A 1 90 ? -29.040 -6.214 20.189 1.00 79.44 90 ASP A CA 1
ATOM 699 C C . ASP A 1 90 ? -27.895 -5.435 19.506 1.00 79.44 90 ASP A C 1
ATOM 701 O O . ASP A 1 90 ? -27.533 -4.369 20.016 1.00 79.44 90 ASP A O 1
ATOM 705 N N . PRO A 1 91 ? -27.312 -5.907 18.384 1.00 78.50 91 PRO A N 1
ATOM 706 C CA . PRO A 1 91 ? -26.256 -5.172 17.674 1.00 78.50 91 PRO A CA 1
ATOM 707 C C . PRO A 1 91 ? -26.672 -3.754 17.243 1.00 78.50 91 PRO A C 1
ATOM 709 O O . PRO A 1 91 ? -25.828 -2.882 17.076 1.00 78.50 91 PRO A O 1
ATOM 712 N N . ASN A 1 92 ? -27.976 -3.498 17.103 1.00 82.94 92 ASN A N 1
ATOM 713 C CA . ASN A 1 92 ? -28.557 -2.195 16.772 1.00 82.94 92 ASN A CA 1
ATOM 714 C C . ASN A 1 92 ? -29.011 -1.396 18.009 1.00 82.94 92 ASN A C 1
ATOM 716 O O . ASN A 1 92 ? -29.593 -0.318 17.868 1.00 82.94 92 ASN A O 1
ATOM 720 N N . ALA A 1 93 ? -28.797 -1.919 19.217 1.00 85.62 93 ALA A N 1
ATOM 721 C CA . ALA A 1 93 ? -29.105 -1.251 20.477 1.00 85.62 93 ALA A CA 1
ATOM 722 C C . ALA A 1 93 ? -27.823 -0.743 21.159 1.00 85.62 93 ALA A C 1
ATOM 724 O O . ALA A 1 93 ? -26.815 -0.484 20.506 1.00 85.62 93 ALA A O 1
ATOM 725 N N . ALA A 1 94 ? -27.867 -0.520 22.476 1.00 86.44 94 ALA A N 1
ATOM 726 C CA . ALA A 1 94 ? -26.747 0.080 23.189 1.00 86.44 94 ALA A CA 1
ATOM 727 C C . ALA A 1 94 ? -25.586 -0.910 23.332 1.00 86.44 94 ALA A C 1
ATOM 729 O O . ALA A 1 94 ? -25.729 -1.980 23.921 1.00 86.44 94 ALA A O 1
ATOM 730 N N . HIS A 1 95 ? -24.423 -0.491 22.859 1.00 91.94 95 HIS A N 1
ATOM 731 C CA . HIS A 1 95 ? -23.153 -1.184 22.994 1.00 91.94 95 HIS A CA 1
ATOM 732 C C . HIS A 1 95 ? -22.046 -0.144 23.175 1.00 91.94 95 HIS A C 1
ATOM 734 O O . HIS A 1 95 ? -22.257 1.056 22.975 1.00 91.94 95 HIS A O 1
ATOM 740 N N . PHE A 1 96 ? -20.863 -0.601 23.565 1.00 92.62 96 PHE A N 1
ATOM 741 C CA . PHE A 1 96 ? -19.643 0.182 23.408 1.00 92.62 96 PHE A CA 1
ATOM 742 C C . PHE A 1 96 ? -18.692 -0.571 22.490 1.00 92.62 96 PHE A C 1
ATOM 744 O O . PHE A 1 96 ? -18.752 -1.797 22.376 1.00 92.62 96 PHE A O 1
ATOM 751 N N . SER A 1 97 ? -17.853 0.195 21.810 1.00 93.31 97 SER A N 1
ATOM 752 C CA . SER A 1 97 ? -17.054 -0.293 20.700 1.00 93.31 97 SER A CA 1
ATOM 753 C C . SER A 1 97 ? -15.571 -0.162 21.007 1.00 93.31 97 SER A C 1
ATOM 755 O O . SER A 1 97 ? -15.145 0.837 21.591 1.00 93.31 97 SER A O 1
ATOM 757 N N . LEU A 1 98 ? -14.797 -1.174 20.630 1.00 94.75 98 LEU A N 1
ATOM 758 C CA . LEU A 1 98 ? -13.348 -1.240 20.771 1.00 94.75 98 LEU A CA 1
ATOM 759 C C . LEU A 1 98 ? -12.724 -1.534 19.407 1.00 94.75 98 LEU A C 1
ATOM 761 O O . LEU A 1 98 ? -13.285 -2.280 18.606 1.00 94.75 98 LEU A O 1
ATOM 765 N N . THR A 1 99 ? -11.543 -0.979 19.155 1.00 92.38 99 THR A N 1
ATOM 766 C CA . THR A 1 99 ? -10.797 -1.273 17.930 1.00 92.38 99 THR A CA 1
ATOM 767 C C . THR A 1 99 ? -9.963 -2.539 18.110 1.00 92.38 99 THR A C 1
ATOM 769 O O . THR A 1 99 ? -9.194 -2.645 19.065 1.00 92.38 99 THR A O 1
ATOM 772 N N . ILE A 1 100 ? -10.084 -3.468 17.169 1.00 92.56 100 ILE A N 1
ATOM 773 C CA . ILE A 1 100 ? -9.213 -4.630 16.985 1.00 92.56 100 ILE A CA 1
ATOM 774 C C . ILE A 1 100 ? -8.413 -4.454 15.688 1.00 92.56 100 ILE A C 1
ATOM 776 O O . ILE A 1 100 ? -8.879 -3.770 14.781 1.00 92.56 100 ILE A O 1
ATOM 780 N N . PRO A 1 101 ? -7.205 -5.028 15.577 1.00 83.38 101 PRO A N 1
ATOM 781 C CA . PRO A 1 101 ? -6.408 -4.899 14.359 1.00 83.38 101 PRO A CA 1
ATOM 782 C C . PRO A 1 101 ? -6.986 -5.704 13.187 1.00 83.38 101 PRO A C 1
ATOM 784 O O . PRO A 1 101 ? -6.919 -5.240 12.056 1.00 83.38 101 PRO A O 1
ATOM 787 N N . ASP A 1 102 ? -7.538 -6.887 13.472 1.00 84.62 102 ASP A N 1
ATOM 788 C CA . ASP A 1 102 ? -7.992 -7.873 12.487 1.00 84.62 102 ASP A CA 1
ATOM 789 C C . ASP A 1 102 ? -9.080 -8.762 13.120 1.00 84.62 102 ASP A C 1
ATOM 791 O O . ASP A 1 102 ? -8.937 -9.211 14.267 1.00 84.62 102 ASP A O 1
ATOM 795 N N . ALA A 1 103 ? -10.176 -9.000 12.400 1.00 93.62 103 ALA A N 1
ATOM 796 C CA . ALA A 1 103 ? -11.287 -9.829 12.855 1.00 93.62 103 ALA A CA 1
ATOM 797 C C . ALA A 1 103 ? -11.019 -11.346 12.790 1.00 93.62 103 ALA A C 1
ATOM 799 O O . ALA A 1 103 ? -11.608 -12.090 13.581 1.00 93.62 103 ALA A O 1
ATOM 800 N N . ASP A 1 104 ? -10.152 -11.832 11.899 1.00 92.06 104 ASP A N 1
ATOM 801 C CA . ASP A 1 104 ? -9.923 -13.266 11.675 1.00 92.06 104 ASP A CA 1
ATOM 802 C C . ASP A 1 104 ? -9.303 -13.972 12.898 1.00 92.06 104 ASP A C 1
ATOM 804 O O . ASP A 1 104 ? -9.867 -14.982 13.349 1.00 92.06 104 ASP A O 1
ATOM 808 N N . PRO A 1 105 ? -8.215 -13.465 13.520 1.00 91.38 105 PRO A N 1
ATOM 809 C CA . PRO A 1 105 ? -7.656 -14.073 14.728 1.00 91.38 105 PRO A CA 1
ATOM 810 C C . PRO A 1 105 ? -8.623 -14.030 15.916 1.00 91.38 105 PRO A C 1
ATOM 812 O O . PRO A 1 105 ? -8.670 -14.967 16.716 1.00 91.38 105 PRO A O 1
ATOM 815 N N . VAL A 1 106 ? -9.421 -12.962 16.023 1.00 96.50 106 VAL A N 1
ATOM 816 C CA . VAL A 1 106 ? -10.431 -12.811 17.079 1.00 96.50 106 VAL A CA 1
ATOM 817 C C . VAL A 1 106 ? -11.525 -13.861 16.913 1.00 96.50 106 VAL A C 1
ATOM 819 O O . VAL A 1 106 ? -11.873 -14.547 17.874 1.00 96.50 106 VAL A O 1
ATOM 822 N N . GLU A 1 107 ? -12.036 -14.048 15.695 1.00 97.62 107 GLU A N 1
ATOM 823 C CA . GLU A 1 107 ? -13.041 -15.070 15.414 1.00 97.62 107 GLU A CA 1
ATOM 824 C C . GLU A 1 107 ? -12.513 -16.484 15.707 1.00 97.62 107 GLU A C 1
ATOM 826 O O . GLU A 1 107 ? -13.214 -17.296 16.316 1.00 97.62 107 GLU A O 1
ATOM 831 N N . ALA A 1 108 ? -11.273 -16.786 15.308 1.00 96.56 108 ALA A N 1
ATOM 832 C CA . ALA A 1 108 ? -10.640 -18.073 15.584 1.00 96.56 108 ALA A CA 1
ATOM 833 C C . ALA A 1 108 ? -10.533 -18.352 17.094 1.00 96.56 108 ALA A C 1
ATOM 835 O O . ALA A 1 108 ? -10.899 -19.440 17.544 1.00 96.56 108 ALA A O 1
ATOM 836 N N . PHE A 1 109 ? -10.115 -17.357 17.882 1.00 97.19 109 PHE A N 1
ATOM 837 C CA . PHE A 1 109 ? -10.058 -17.454 19.341 1.00 97.19 109 PHE A CA 1
ATOM 838 C C . PHE A 1 109 ? -11.443 -17.693 19.962 1.00 97.19 109 PHE A C 1
ATOM 840 O O . PHE A 1 109 ? -11.606 -18.578 20.803 1.00 97.19 109 PHE A O 1
ATOM 847 N N . LEU A 1 110 ? -12.467 -16.952 19.526 1.00 97.75 110 LEU A N 1
ATOM 848 C CA . LEU A 1 110 ? -13.836 -17.117 20.028 1.00 97.75 110 LEU A CA 1
ATOM 849 C C . LEU A 1 110 ? -14.391 -18.514 19.711 1.00 97.75 110 LEU A C 1
ATOM 851 O O . LEU A 1 110 ? -14.998 -19.141 20.584 1.00 97.75 110 LEU A O 1
ATOM 855 N N . LYS A 1 111 ? -14.119 -19.037 18.506 1.00 98.00 111 LYS A N 1
ATOM 856 C CA . LYS A 1 111 ? -14.446 -20.419 18.114 1.00 98.00 111 LYS A CA 1
ATOM 857 C C . LYS A 1 111 ? -13.743 -21.440 19.009 1.00 98.00 111 LYS A C 1
ATOM 859 O O . LYS A 1 111 ? -14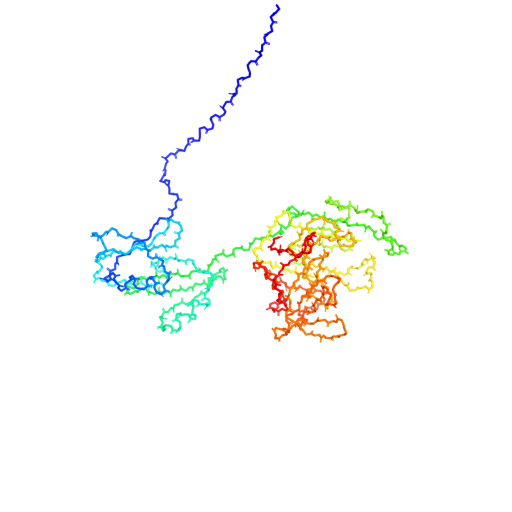.401 -22.355 19.497 1.00 98.00 111 LYS A O 1
ATOM 864 N N . GLU A 1 112 ? -12.443 -21.275 19.261 1.00 97.75 112 GLU A N 1
ATOM 865 C CA . GLU A 1 112 ? -11.663 -22.160 20.142 1.00 97.75 112 GLU A CA 1
ATOM 866 C C . GLU A 1 112 ? -12.240 -22.197 21.567 1.00 97.75 112 GLU A C 1
ATOM 868 O O . GLU A 1 112 ? -12.347 -23.264 22.172 1.00 97.75 112 GLU A O 1
ATOM 873 N N . LYS A 1 113 ? -12.657 -21.042 22.100 1.00 96.38 113 LYS A N 1
ATOM 874 C CA . LYS A 1 113 ? -13.259 -20.934 23.438 1.00 96.38 113 LYS A CA 1
ATOM 875 C C . LYS A 1 113 ? -14.737 -21.325 23.493 1.00 96.38 113 LYS A C 1
ATOM 877 O O . LYS A 1 113 ? -15.301 -21.360 24.585 1.00 96.38 113 LYS A O 1
ATOM 882 N N . GLY A 1 114 ? -15.368 -21.617 22.353 1.00 96.88 114 GLY A N 1
ATOM 883 C CA . GLY A 1 114 ? -16.799 -21.917 22.276 1.00 96.88 114 GLY A CA 1
ATOM 884 C C . GLY A 1 114 ? -17.685 -20.742 22.704 1.00 96.88 114 GLY A C 1
ATOM 885 O O . GLY A 1 114 ? -18.768 -20.958 23.250 1.00 96.88 114 GLY A O 1
ATOM 886 N N . LEU A 1 115 ? -17.216 -19.507 22.505 1.00 95.69 115 LEU A N 1
ATOM 887 C CA . LEU A 1 115 ? -17.942 -18.296 22.876 1.00 95.69 115 LEU A CA 1
ATOM 888 C C . LEU A 1 115 ? -18.878 -17.856 21.741 1.00 95.69 115 LEU A C 1
ATOM 890 O O . LEU A 1 115 ? -18.468 -17.865 20.579 1.00 95.69 115 LEU A O 1
ATOM 894 N N . PRO A 1 116 ? -20.124 -17.453 22.044 1.00 95.00 116 PRO A N 1
ATOM 895 C CA . PRO A 1 116 ? -21.039 -16.939 21.036 1.00 95.00 116 PRO A CA 1
ATOM 896 C C . PRO A 1 116 ? -20.591 -15.557 20.556 1.00 95.00 116 PRO A C 1
ATOM 898 O O . PRO A 1 116 ? -20.196 -14.704 21.352 1.00 95.00 116 PRO A O 1
ATOM 901 N N . TYR A 1 117 ? -20.705 -15.329 19.253 1.00 96.62 117 TYR A N 1
ATOM 902 C CA . TYR A 1 117 ? -20.412 -14.045 18.631 1.00 96.62 117 TYR A CA 1
ATOM 903 C C . TYR A 1 117 ? -21.257 -13.850 17.368 1.00 96.62 117 TYR A C 1
ATOM 905 O O . TYR A 1 117 ? -21.774 -14.810 16.792 1.00 96.62 117 TYR A O 1
ATOM 913 N N . LEU A 1 118 ? -21.374 -12.600 16.927 1.00 95.75 118 LEU A N 1
ATOM 914 C CA . LEU A 1 118 ? -21.902 -12.237 15.613 1.00 95.75 118 LEU A CA 1
ATOM 915 C C . LEU A 1 118 ? -20.808 -11.519 14.831 1.00 95.75 118 LEU A C 1
ATOM 917 O O . LEU A 1 118 ? -20.344 -10.477 15.273 1.00 95.75 118 LEU A O 1
ATOM 921 N N . ARG A 1 119 ? -20.435 -12.032 13.659 1.00 96.00 119 ARG A N 1
ATOM 922 C CA . ARG A 1 119 ? -19.527 -11.352 12.728 1.00 96.00 119 ARG A CA 1
ATOM 923 C C . ARG A 1 119 ? -20.323 -10.763 11.570 1.00 96.00 119 ARG A C 1
ATOM 925 O O . ARG A 1 119 ? -21.157 -11.454 10.989 1.00 96.00 119 ARG A O 1
ATOM 932 N N . GLN A 1 120 ? -20.045 -9.513 11.216 1.00 94.75 120 GLN A N 1
ATOM 933 C CA . GLN A 1 120 ? -20.635 -8.865 10.047 1.00 94.75 120 GLN A CA 1
ATOM 934 C C . GLN A 1 120 ? -19.640 -7.935 9.357 1.00 94.75 120 GLN A C 1
ATOM 936 O O . GLN A 1 120 ? -18.748 -7.381 9.997 1.00 94.75 120 GLN A O 1
ATOM 941 N N . GLN A 1 121 ? -19.804 -7.763 8.048 1.00 91.62 121 GLN A N 1
ATOM 942 C CA . GLN A 1 121 ? -19.042 -6.783 7.285 1.00 91.62 121 GLN A CA 1
ATOM 943 C C . GLN A 1 121 ? -19.814 -5.465 7.249 1.00 91.62 121 GLN A C 1
ATOM 945 O O . GLN A 1 121 ? -21.020 -5.445 6.989 1.00 91.62 121 GLN A O 1
ATOM 950 N N . ARG A 1 122 ? -19.124 -4.364 7.532 1.00 87.31 122 ARG A N 1
ATOM 951 C CA . ARG A 1 122 ? -19.674 -3.013 7.438 1.00 87.31 122 ARG A CA 1
ATOM 952 C C . ARG A 1 122 ? -19.793 -2.577 5.982 1.00 87.31 122 ARG A C 1
ATOM 954 O O . ARG A 1 122 ? -19.173 -3.141 5.084 1.00 87.31 122 ARG A O 1
ATOM 961 N N . PHE A 1 123 ? -20.552 -1.507 5.752 1.00 80.75 123 PHE A N 1
ATOM 962 C CA . PHE A 1 123 ? -20.704 -0.916 4.417 1.00 80.75 123 PHE A CA 1
ATOM 963 C C . PHE A 1 123 ? -19.375 -0.416 3.819 1.00 80.75 123 PHE A C 1
ATOM 965 O O . PHE A 1 123 ? -19.274 -0.281 2.605 1.00 80.75 123 PHE A O 1
ATOM 972 N N . ASP A 1 124 ? -18.381 -0.118 4.662 1.00 73.62 124 ASP A N 1
ATOM 973 C CA . ASP A 1 124 ? -17.046 0.339 4.268 1.00 73.62 124 ASP A CA 1
ATOM 974 C C . ASP A 1 124 ? -16.027 -0.803 4.127 1.00 73.62 124 ASP A C 1
ATOM 976 O O . ASP A 1 124 ? -14.840 -0.547 3.956 1.00 73.62 124 ASP A O 1
ATOM 980 N N . GLY A 1 125 ? -16.478 -2.060 4.168 1.00 80.81 125 GLY A N 1
ATOM 981 C CA . GLY A 1 125 ? -15.648 -3.244 3.942 1.00 80.81 125 GLY A CA 1
ATOM 982 C C . GLY A 1 125 ? -14.924 -3.771 5.183 1.00 80.81 125 GLY A C 1
ATOM 983 O O . GLY A 1 125 ? -14.543 -4.941 5.177 1.00 80.81 125 GLY A O 1
ATOM 984 N N . ALA A 1 126 ? -14.801 -2.971 6.247 1.00 87.94 126 ALA A N 1
ATOM 985 C CA . ALA A 1 126 ? -14.225 -3.394 7.523 1.00 87.94 126 ALA A CA 1
ATOM 986 C C . ALA A 1 126 ? -15.101 -4.450 8.218 1.00 87.94 126 ALA A C 1
ATOM 988 O O . ALA A 1 126 ? -16.338 -4.394 8.163 1.00 87.94 126 ALA A O 1
ATOM 989 N N . TRP A 1 127 ? -14.477 -5.401 8.906 1.00 93.00 127 TRP A N 1
ATOM 990 C CA . TRP A 1 127 ? -15.192 -6.371 9.727 1.00 93.00 127 TRP A CA 1
ATOM 991 C C . TRP A 1 127 ? -15.480 -5.839 11.126 1.00 93.00 127 TRP A C 1
ATOM 993 O O . TRP A 1 127 ? -14.718 -5.070 11.713 1.00 93.00 127 TRP A O 1
ATOM 1003 N N . GLN A 1 128 ? -16.592 -6.311 11.683 1.00 94.75 128 GLN A N 1
ATOM 1004 C CA . GLN A 1 128 ? -16.925 -6.127 13.087 1.00 94.75 128 GLN A CA 1
ATOM 1005 C C . GLN A 1 128 ? -17.475 -7.415 13.698 1.00 94.75 128 GLN A C 1
ATOM 1007 O O . GLN A 1 128 ? -18.160 -8.202 13.032 1.00 94.75 128 GLN A O 1
ATOM 1012 N N . ILE A 1 129 ? -17.160 -7.630 14.972 1.00 97.25 129 ILE A N 1
ATOM 1013 C CA . ILE A 1 129 ? -17.581 -8.784 15.764 1.00 97.25 129 ILE A CA 1
ATOM 1014 C C . ILE A 1 129 ? -18.277 -8.287 17.031 1.00 97.25 129 ILE A C 1
ATOM 1016 O O . ILE A 1 129 ? -17.712 -7.493 17.772 1.00 97.25 129 ILE A O 1
ATOM 1020 N N . TYR A 1 130 ? -19.476 -8.789 17.318 1.00 96.25 130 TYR A N 1
ATOM 1021 C CA . TYR A 1 130 ? -20.171 -8.546 18.581 1.00 96.25 130 TYR A CA 1
ATOM 1022 C C . TYR A 1 130 ? -20.021 -9.747 19.500 1.00 96.25 130 TYR A C 1
ATOM 1024 O O . TYR A 1 130 ? -20.288 -10.880 19.090 1.00 96.25 130 TYR A O 1
ATOM 1032 N N . ILE A 1 131 ? -19.662 -9.484 20.752 1.00 96.12 131 ILE A N 1
ATOM 1033 C CA . ILE A 1 131 ? -19.648 -10.467 21.839 1.00 96.12 131 ILE A CA 1
ATOM 1034 C C . ILE A 1 131 ? -20.405 -9.919 23.046 1.00 96.12 131 ILE A C 1
ATOM 1036 O O . ILE A 1 131 ? -20.487 -8.705 23.235 1.00 96.12 131 ILE A O 1
ATOM 1040 N N . SER A 1 132 ? -20.940 -10.809 23.880 1.00 94.56 132 SER A N 1
ATOM 1041 C CA . SER A 1 132 ? -21.572 -10.431 25.147 1.00 94.56 132 SER A CA 1
ATOM 1042 C C . SER A 1 132 ? -20.659 -10.724 26.331 1.00 94.56 132 SER A C 1
ATOM 1044 O O . SER A 1 132 ? -20.044 -11.789 26.395 1.00 94.56 132 SER A O 1
ATOM 1046 N N . ASP A 1 133 ? -20.617 -9.800 27.287 1.00 95.19 133 ASP A N 1
ATOM 1047 C CA . ASP A 1 133 ? -20.013 -10.045 28.596 1.00 95.19 133 ASP A CA 1
ATOM 1048 C C . ASP A 1 133 ? -20.931 -10.914 29.499 1.00 95.19 133 ASP A C 1
ATOM 1050 O O . ASP A 1 133 ? -22.067 -11.227 29.116 1.00 95.19 133 ASP A O 1
ATOM 1054 N N . PRO A 1 134 ? -20.483 -11.314 30.708 1.00 95.31 134 PRO A N 1
ATOM 1055 C CA . PRO A 1 134 ? -21.268 -12.157 31.617 1.00 95.31 134 PRO A CA 1
ATOM 1056 C C . PRO A 1 134 ? -22.609 -11.563 32.078 1.00 95.31 134 PRO A C 1
ATOM 1058 O O . PRO A 1 134 ? -23.513 -12.313 32.448 1.00 95.31 134 PRO A O 1
ATOM 1061 N N . ASP A 1 135 ? -22.741 -10.235 32.086 1.00 94.62 135 ASP A N 1
ATOM 1062 C CA . ASP A 1 135 ? -23.965 -9.525 32.465 1.00 94.62 135 ASP A CA 1
ATOM 1063 C C . ASP A 1 135 ? -24.883 -9.251 31.255 1.00 94.62 135 ASP A C 1
ATOM 1065 O O . ASP A 1 135 ? -26.045 -8.871 31.439 1.00 94.62 135 ASP A O 1
ATOM 1069 N N . GLY A 1 136 ? -24.391 -9.489 30.033 1.00 92.88 136 GLY A N 1
ATOM 1070 C CA . GLY A 1 136 ? -25.094 -9.313 28.764 1.00 92.88 136 GLY A CA 1
ATOM 1071 C C . GLY A 1 136 ? -24.790 -7.994 28.050 1.00 92.88 136 GLY A C 1
ATOM 1072 O O . GLY A 1 136 ? -25.485 -7.660 27.092 1.00 92.88 136 GLY A O 1
ATOM 1073 N N . TYR A 1 137 ? -23.796 -7.216 28.487 1.00 93.62 137 TYR A N 1
ATOM 1074 C CA . TYR A 1 137 ? -23.359 -6.031 27.750 1.00 93.62 137 TYR A CA 1
ATOM 1075 C C . TYR A 1 137 ? -22.816 -6.443 26.387 1.00 93.62 137 TYR A C 1
ATOM 1077 O O . TYR A 1 137 ? -21.913 -7.277 26.308 1.00 93.62 137 TYR A O 1
ATOM 1085 N N . PHE A 1 138 ? -23.348 -5.845 25.318 1.00 93.25 138 PHE A N 1
ATOM 1086 C CA . PHE A 1 138 ? -22.770 -6.029 23.996 1.00 93.25 138 PHE A CA 1
ATOM 1087 C C . PHE A 1 138 ? -21.537 -5.159 23.808 1.00 93.25 138 PHE A C 1
ATOM 1089 O O . PHE A 1 138 ? -21.535 -3.959 24.100 1.00 93.25 138 PHE A O 1
ATOM 1096 N N . ILE A 1 139 ? -20.501 -5.810 23.300 1.00 95.62 139 ILE A N 1
ATOM 1097 C CA . ILE A 1 139 ? -19.205 -5.233 22.998 1.00 95.62 139 ILE A CA 1
ATOM 1098 C C . ILE A 1 139 ? -18.993 -5.438 21.511 1.00 95.62 139 ILE A C 1
ATOM 1100 O O . ILE A 1 139 ? -19.019 -6.569 21.023 1.00 95.62 139 ILE A O 1
ATOM 1104 N N . GLU A 1 140 ? -18.816 -4.336 20.804 1.00 96.25 140 GLU A N 1
ATOM 1105 C CA . GLU A 1 140 ? -18.509 -4.331 19.384 1.00 96.25 140 GLU A CA 1
ATOM 1106 C C . GLU A 1 140 ? -16.990 -4.228 19.209 1.00 96.25 140 GLU A C 1
ATOM 1108 O O . GLU A 1 140 ? -16.350 -3.331 19.751 1.00 96.25 140 GLU A O 1
ATOM 1113 N N . LEU A 1 141 ? -16.398 -5.165 18.480 1.00 96.94 141 LEU A N 1
ATOM 1114 C CA . LEU A 1 141 ? -14.982 -5.196 18.136 1.00 96.94 141 LEU A CA 1
ATOM 1115 C C . LEU A 1 141 ? -14.855 -4.847 16.656 1.00 96.94 141 LEU A C 1
ATOM 1117 O O . LEU A 1 141 ? -15.324 -5.607 15.813 1.00 96.94 141 LEU A O 1
ATOM 1121 N N . ASN A 1 142 ? -14.254 -3.703 16.343 1.00 94.62 142 ASN A N 1
ATOM 1122 C CA . ASN A 1 142 ? -14.154 -3.177 14.984 1.00 94.62 142 ASN A CA 1
ATOM 1123 C C . ASN A 1 142 ? -12.728 -3.215 14.465 1.00 94.62 142 ASN A C 1
ATOM 1125 O O . ASN A 1 142 ? -11.822 -2.712 15.127 1.00 94.62 142 ASN A O 1
ATOM 1129 N N . GLU A 1 143 ? -12.554 -3.666 13.230 1.00 92.38 143 GLU A N 1
ATOM 1130 C CA . GLU A 1 143 ? -11.374 -3.281 12.465 1.00 92.38 143 GLU A CA 1
ATOM 1131 C C . GLU A 1 143 ? -11.317 -1.755 12.285 1.00 92.38 143 GLU A C 1
ATOM 1133 O O . GLU A 1 143 ? -12.358 -1.077 12.243 1.00 92.38 143 GLU A O 1
ATOM 1138 N N . PRO A 1 144 ? -10.109 -1.171 12.188 1.00 82.56 144 PRO A N 1
ATOM 1139 C CA . PRO A 1 144 ? -9.977 0.243 11.899 1.00 82.56 144 PRO A CA 1
ATOM 1140 C C . PRO A 1 144 ? -10.669 0.582 10.577 1.00 82.56 144 PRO A C 1
ATOM 1142 O O . PRO A 1 144 ? -10.594 -0.143 9.587 1.00 82.56 144 PRO A O 1
ATOM 1145 N N . LYS A 1 145 ? -11.303 1.755 10.539 1.00 67.25 145 LYS A N 1
ATOM 1146 C CA . LYS A 1 145 ? -11.768 2.348 9.288 1.00 67.25 145 LYS A CA 1
ATOM 1147 C C . LYS A 1 145 ? -10.545 2.807 8.492 1.00 67.25 145 LYS A C 1
ATOM 1149 O O . LYS A 1 145 ? -10.092 3.935 8.679 1.00 67.25 145 LYS A O 1
ATOM 1154 N N . VAL A 1 146 ? -10.001 1.962 7.622 1.00 65.12 146 VAL A N 1
ATOM 1155 C CA . VAL A 1 146 ? -8.940 2.388 6.701 1.00 65.12 146 VAL A CA 1
ATOM 1156 C C . VAL A 1 146 ? -9.609 3.069 5.511 1.00 65.12 146 VAL A C 1
ATOM 1158 O O . VAL A 1 146 ? -10.104 2.422 4.593 1.00 65.12 146 VAL A O 1
ATOM 1161 N N . ALA A 1 147 ? -9.717 4.396 5.567 1.00 67.81 147 ALA A N 1
ATOM 1162 C CA . ALA A 1 147 ? -10.177 5.165 4.420 1.00 67.81 147 ALA A CA 1
ATOM 1163 C C . ALA A 1 147 ? -9.063 5.210 3.368 1.00 67.81 147 ALA A C 1
ATOM 1165 O O . ALA A 1 147 ? -7.929 5.559 3.688 1.00 67.81 147 ALA A O 1
ATOM 1166 N N . TRP A 1 148 ? -9.401 4.898 2.119 1.00 82.62 148 TRP A N 1
ATOM 1167 C CA . TRP A 1 148 ? -8.507 5.120 0.989 1.00 82.62 148 TRP A CA 1
ATOM 1168 C C . TRP A 1 148 ? -8.210 6.610 0.827 1.00 82.62 148 TRP A C 1
ATOM 1170 O O . TRP A 1 148 ? -9.135 7.421 0.725 1.00 82.62 148 TRP A O 1
ATOM 1180 N N . GLU A 1 149 ? -6.927 6.956 0.766 1.00 88.69 149 GLU A N 1
ATOM 1181 C CA . GLU A 1 149 ? -6.464 8.290 0.400 1.00 88.69 149 GLU A CA 1
ATOM 1182 C C . GLU A 1 149 ? -6.065 8.303 -1.084 1.00 88.69 149 GLU A C 1
ATOM 1184 O O . GLU A 1 149 ? -5.146 7.584 -1.484 1.00 88.69 149 GLU A O 1
ATOM 1189 N N . PRO A 1 150 ? -6.746 9.088 -1.938 1.00 90.88 150 PRO A N 1
ATOM 1190 C CA . PRO A 1 150 ? -6.356 9.208 -3.335 1.00 90.88 150 PRO A CA 1
ATOM 1191 C C . PRO A 1 150 ? -5.020 9.945 -3.466 1.00 90.88 150 PRO A C 1
ATOM 1193 O O . PRO A 1 150 ? -4.938 11.133 -3.162 1.00 90.88 150 PRO A O 1
ATOM 1196 N N . LEU A 1 151 ? -3.996 9.276 -4.003 1.00 94.69 151 LEU A N 1
ATOM 1197 C CA . LEU A 1 151 ? -2.727 9.937 -4.339 1.00 94.69 151 LEU A CA 1
ATOM 1198 C C . LEU A 1 151 ? -2.850 10.839 -5.581 1.00 94.69 151 LEU A C 1
ATOM 1200 O O . LEU A 1 151 ? -2.121 11.819 -5.722 1.00 94.69 151 LEU A O 1
ATOM 1204 N N . LEU A 1 152 ? -3.776 10.527 -6.496 1.00 93.69 152 LEU A N 1
ATOM 1205 C CA . LEU A 1 152 ? -4.075 11.355 -7.662 1.00 93.69 152 LEU A CA 1
ATOM 1206 C C . LEU A 1 152 ? -5.315 12.212 -7.392 1.00 93.69 152 LEU A C 1
ATOM 1208 O O . LEU A 1 152 ? -6.409 11.691 -7.184 1.00 93.69 152 LEU A O 1
ATOM 1212 N N . ASN A 1 153 ? -5.170 13.535 -7.474 1.00 92.38 153 ASN A N 1
ATOM 1213 C CA . ASN A 1 153 ? -6.275 14.472 -7.232 1.00 92.38 153 ASN A CA 1
ATOM 1214 C C . ASN A 1 153 ? -7.273 14.588 -8.410 1.00 92.38 153 ASN A C 1
ATOM 1216 O O . ASN A 1 153 ? -8.294 15.273 -8.308 1.00 92.38 153 ASN A O 1
ATOM 1220 N N . GLY A 1 154 ? -6.959 13.944 -9.539 1.00 93.44 154 GLY A N 1
ATOM 1221 C CA . GLY A 1 154 ? -7.780 13.884 -10.748 1.00 93.44 154 GLY A CA 1
ATOM 1222 C C . GLY A 1 154 ? -7.783 15.147 -11.618 1.00 93.44 154 GLY A C 1
ATOM 1223 O O . GLY A 1 154 ? -8.555 15.212 -12.573 1.00 93.44 154 GLY A O 1
ATOM 1224 N N . LYS A 1 155 ? -6.948 16.144 -11.310 1.00 94.06 155 LYS A N 1
ATOM 1225 C CA . LYS A 1 155 ? -6.874 17.433 -12.016 1.00 94.06 155 LYS A CA 1
ATOM 1226 C C . LYS A 1 155 ? -5.482 17.719 -12.563 1.00 94.06 155 LYS A C 1
ATOM 1228 O O . LYS A 1 155 ? -5.349 18.113 -13.717 1.00 94.06 155 LYS A O 1
ATOM 1233 N N . ASP A 1 156 ? -4.465 17.541 -11.733 1.00 96.44 156 ASP A N 1
ATOM 1234 C CA . ASP A 1 156 ? -3.075 17.862 -12.035 1.00 96.44 156 ASP A CA 1
ATOM 1235 C C . ASP A 1 156 ? -2.124 16.967 -11.221 1.00 96.44 156 ASP A C 1
ATOM 1237 O O . ASP A 1 156 ? -2.548 16.016 -10.563 1.00 96.44 156 ASP A O 1
ATOM 1241 N N . LEU A 1 157 ? -0.824 17.248 -11.310 1.00 97.81 157 LEU A N 1
ATOM 1242 C CA . LEU A 1 157 ? 0.228 16.506 -10.614 1.00 97.81 157 LEU A CA 1
ATOM 1243 C C . LEU A 1 157 ? 0.617 17.147 -9.270 1.00 97.81 157 LEU A C 1
ATOM 1245 O O . LEU A 1 157 ? 1.718 16.913 -8.782 1.00 97.81 157 LEU A O 1
ATOM 1249 N N . ALA A 1 158 ? -0.232 17.983 -8.661 1.00 97.19 158 ALA A N 1
ATOM 1250 C CA . ALA A 1 158 ? 0.072 18.515 -7.334 1.00 97.19 158 ALA A CA 1
ATOM 1251 C C . ALA A 1 158 ? 0.255 17.368 -6.321 1.00 97.19 158 ALA A C 1
ATOM 1253 O O . ALA A 1 158 ? -0.564 16.450 -6.265 1.00 97.19 158 ALA A O 1
ATOM 1254 N N . GLY A 1 159 ? 1.329 17.434 -5.527 1.00 97.12 159 GLY A N 1
ATOM 1255 C CA . GLY A 1 159 ? 1.750 16.356 -4.622 1.00 97.12 159 GLY A CA 1
ATOM 1256 C C . GLY A 1 159 ? 2.719 15.344 -5.245 1.00 97.12 159 GLY A C 1
ATOM 1257 O O . GLY A 1 159 ? 3.155 14.427 -4.549 1.00 97.12 159 GLY A O 1
ATOM 1258 N N . TRP A 1 160 ? 3.088 15.521 -6.517 1.00 98.25 160 TRP A N 1
ATOM 1259 C CA . TRP A 1 160 ? 4.032 14.667 -7.233 1.00 98.25 160 TRP A CA 1
ATOM 1260 C C . TRP A 1 160 ? 5.196 15.469 -7.813 1.00 98.25 160 TRP A C 1
ATOM 1262 O O . TRP A 1 160 ? 5.007 16.560 -8.352 1.00 98.25 160 TRP A O 1
ATOM 1272 N N . ASP A 1 161 ? 6.388 14.885 -7.762 1.00 97.75 161 ASP A N 1
ATOM 1273 C CA . ASP A 1 161 ? 7.564 15.361 -8.478 1.00 97.75 161 ASP A CA 1
ATOM 1274 C C . ASP A 1 161 ? 7.803 14.505 -9.720 1.00 97.75 161 ASP A C 1
ATOM 1276 O O . ASP A 1 161 ? 7.692 13.283 -9.688 1.00 97.75 161 ASP A O 1
ATOM 1280 N N . THR A 1 162 ? 8.149 15.148 -10.832 1.00 98.06 162 THR A N 1
ATOM 1281 C CA . THR A 1 162 ? 8.536 14.468 -12.079 1.00 98.06 162 THR A CA 1
ATOM 1282 C C . THR A 1 162 ? 10.039 14.556 -12.262 1.00 98.06 162 THR A C 1
ATOM 1284 O O . THR A 1 162 ? 10.640 15.594 -12.001 1.00 98.06 162 THR A O 1
ATOM 1287 N N . TYR A 1 163 ? 10.666 13.511 -12.776 1.00 98.06 163 TYR A N 1
ATOM 1288 C CA . TYR A 1 163 ? 12.076 13.539 -13.130 1.00 98.06 163 TYR A CA 1
ATOM 1289 C C . TYR A 1 163 ? 12.278 12.903 -14.494 1.00 98.06 163 TYR A C 1
ATOM 1291 O O . TYR A 1 163 ? 11.882 11.763 -14.714 1.00 98.06 163 TYR A O 1
ATOM 1299 N N . LEU A 1 164 ? 12.936 13.625 -15.398 1.00 97.88 164 LEU A N 1
ATOM 1300 C CA . LEU A 1 164 ? 13.332 13.107 -16.704 1.00 97.88 164 LEU A CA 1
ATOM 1301 C C . LEU A 1 164 ? 14.853 12.982 -16.782 1.00 97.88 164 LEU A C 1
ATOM 1303 O O . LEU A 1 164 ? 15.584 13.960 -16.588 1.00 97.88 164 LEU A O 1
ATOM 1307 N N . GLY A 1 165 ? 15.332 11.781 -17.099 1.00 95.56 165 GLY A N 1
ATOM 1308 C CA . GLY A 1 165 ? 16.761 11.515 -17.226 1.00 95.56 165 GLY A CA 1
ATOM 1309 C C . GLY A 1 165 ? 17.350 11.993 -18.557 1.00 95.56 165 GLY A C 1
ATOM 1310 O O . GLY A 1 165 ? 16.733 12.782 -19.285 1.00 95.56 165 GLY A O 1
ATOM 1311 N N . PRO A 1 166 ? 18.578 11.558 -18.886 1.00 93.75 166 PRO A N 1
ATOM 1312 C CA . PRO A 1 166 ? 19.223 11.905 -20.146 1.00 93.75 166 PRO A CA 1
ATOM 1313 C C . PRO A 1 166 ? 18.442 11.359 -21.345 1.00 93.75 166 PRO A C 1
ATOM 1315 O O . PRO A 1 166 ? 18.028 10.200 -21.351 1.00 93.75 166 PRO A O 1
ATOM 1318 N N . GLN A 1 167 ? 18.263 12.183 -22.380 1.00 90.06 167 GLN A N 1
ATOM 1319 C CA . GLN A 1 167 ? 17.607 11.750 -23.616 1.00 90.06 167 GLN A CA 1
ATOM 1320 C C . GLN A 1 167 ? 18.451 10.705 -24.350 1.00 90.06 167 GLN A C 1
ATOM 1322 O O . GLN A 1 167 ? 19.674 10.812 -24.396 1.00 90.06 167 GLN A O 1
ATOM 1327 N N . PHE A 1 168 ? 17.794 9.723 -24.965 1.00 88.38 168 PHE A N 1
ATOM 1328 C CA . PHE A 1 168 ? 18.471 8.820 -25.888 1.00 88.38 168 PHE A CA 1
ATOM 1329 C C . PHE A 1 168 ? 18.781 9.544 -27.207 1.00 88.38 168 PHE A C 1
ATOM 1331 O O . PHE A 1 168 ? 17.893 10.215 -27.747 1.00 88.38 168 PHE A O 1
ATOM 1338 N N . PRO A 1 169 ? 20.017 9.445 -27.727 1.00 85.50 169 PRO A N 1
ATOM 1339 C CA . PRO A 1 169 ? 20.346 10.010 -29.025 1.00 85.50 169 PRO A CA 1
ATOM 1340 C C . PRO A 1 169 ? 19.670 9.221 -30.152 1.00 85.50 169 PRO A C 1
ATOM 1342 O O . PRO A 1 169 ? 19.602 8.000 -30.123 1.00 85.50 169 PRO A O 1
ATOM 1345 N N . GLU A 1 170 ? 19.225 9.910 -31.204 1.00 80.50 170 GLU A N 1
ATOM 1346 C CA . GLU A 1 170 ? 18.480 9.278 -32.310 1.00 80.50 170 GLU A CA 1
ATOM 1347 C C . GLU A 1 170 ? 19.259 8.164 -33.041 1.00 80.50 170 GLU A C 1
ATOM 1349 O O . GLU A 1 170 ? 18.651 7.281 -33.643 1.00 80.50 170 GLU A O 1
ATOM 1354 N N . ASN A 1 171 ? 20.596 8.192 -32.977 1.00 74.50 171 ASN A N 1
ATOM 1355 C CA . ASN A 1 171 ? 21.490 7.329 -33.757 1.00 74.50 171 ASN A CA 1
ATOM 1356 C C . ASN A 1 171 ? 22.111 6.162 -32.959 1.00 74.50 171 ASN A C 1
ATOM 1358 O O . ASN A 1 171 ? 22.991 5.483 -33.489 1.00 74.50 171 ASN A O 1
ATOM 1362 N N . GLY A 1 172 ? 21.718 5.928 -31.702 1.00 70.12 172 GLY A N 1
ATOM 1363 C CA . GLY A 1 172 ? 22.273 4.843 -30.881 1.00 70.12 172 GLY A CA 1
ATOM 1364 C C . GLY A 1 172 ? 22.012 5.009 -29.382 1.00 70.12 172 GLY A C 1
ATOM 1365 O O . GLY A 1 172 ? 21.323 5.929 -28.967 1.00 70.12 172 GLY A O 1
ATOM 1366 N N . GLU A 1 173 ? 22.566 4.123 -28.554 1.00 72.69 173 GLU A N 1
ATOM 1367 C CA . GLU A 1 173 ? 22.269 4.087 -27.108 1.00 72.69 173 GLU A CA 1
ATOM 1368 C C . GLU A 1 173 ? 23.344 4.720 -26.209 1.00 72.69 173 GLU A C 1
ATOM 1370 O O . GLU A 1 173 ? 23.145 4.795 -24.995 1.00 72.69 173 GLU A O 1
ATOM 1375 N N . ASP A 1 174 ? 24.472 5.185 -26.763 1.00 80.06 174 ASP A N 1
ATOM 1376 C CA . ASP A 1 174 ? 25.534 5.787 -25.950 1.00 80.06 174 ASP A CA 1
ATOM 1377 C C . ASP A 1 174 ? 25.086 7.139 -25.378 1.00 80.06 174 ASP A C 1
ATOM 1379 O O . ASP A 1 174 ? 24.923 8.128 -26.094 1.00 80.06 174 ASP A O 1
ATOM 1383 N N . ARG A 1 175 ? 24.875 7.154 -24.061 1.00 84.31 175 ARG A N 1
ATOM 1384 C CA . ARG A 1 175 ? 24.437 8.315 -23.278 1.00 84.31 175 ARG A CA 1
ATOM 1385 C C . ARG A 1 175 ? 25.546 8.871 -22.385 1.00 84.31 175 ARG A C 1
ATOM 1387 O O . ARG A 1 175 ? 25.267 9.691 -21.507 1.00 84.31 175 ARG A O 1
ATOM 1394 N N . ALA A 1 176 ? 26.793 8.429 -22.563 1.00 82.81 176 ALA A N 1
ATOM 1395 C CA . ALA A 1 176 ? 27.899 8.842 -21.710 1.00 82.81 176 ALA A CA 1
ATOM 1396 C C . ALA A 1 176 ? 28.052 10.375 -21.692 1.00 82.81 176 ALA A C 1
ATOM 1398 O O . ALA A 1 176 ? 28.170 11.035 -22.722 1.00 82.81 176 ALA A O 1
ATOM 1399 N N . GLY A 1 177 ? 28.031 10.957 -20.490 1.00 83.25 177 GLY A N 1
ATOM 1400 C CA . GLY A 1 177 ? 28.174 12.402 -20.284 1.00 83.25 177 GLY A CA 1
ATOM 1401 C C . GLY A 1 177 ? 26.940 13.248 -20.626 1.00 83.25 177 GLY A C 1
ATOM 1402 O O . GLY A 1 177 ? 26.983 14.468 -20.442 1.00 83.25 177 GLY A O 1
ATOM 1403 N N . MET A 1 178 ? 25.835 12.647 -21.082 1.00 89.69 178 MET A N 1
ATOM 1404 C CA . MET A 1 178 ? 24.582 13.372 -21.297 1.00 89.69 178 MET A CA 1
ATOM 1405 C C . MET A 1 178 ? 23.941 13.751 -19.960 1.00 89.69 178 MET A C 1
ATOM 1407 O O . MET A 1 178 ? 23.872 12.954 -19.027 1.00 89.69 178 MET A O 1
ATOM 1411 N N . LYS A 1 179 ? 23.459 14.993 -19.868 1.00 92.75 179 LYS A N 1
ATOM 1412 C CA . LYS A 1 179 ? 22.807 15.508 -18.659 1.00 92.75 179 LYS A CA 1
ATOM 1413 C C . LYS A 1 179 ? 21.319 15.153 -18.647 1.00 92.75 179 LYS A C 1
ATOM 1415 O O . LYS A 1 179 ? 20.703 15.142 -19.715 1.00 92.75 179 LYS A O 1
ATOM 1420 N N . PRO A 1 180 ? 20.728 14.922 -17.463 1.00 95.62 180 PRO A N 1
ATOM 1421 C CA . PRO A 1 180 ? 19.288 14.770 -17.348 1.00 95.62 180 PRO A CA 1
ATOM 1422 C C . PRO A 1 180 ? 18.576 16.077 -17.696 1.00 95.62 180 PRO A C 1
ATOM 1424 O O . PRO A 1 180 ? 19.124 17.169 -17.513 1.00 95.62 180 PRO A O 1
ATOM 1427 N N . ILE A 1 181 ? 17.330 15.968 -18.157 1.00 96.38 181 ILE A N 1
ATOM 1428 C CA . ILE A 1 181 ? 16.433 17.130 -18.228 1.00 96.38 181 ILE A CA 1
ATOM 1429 C C . ILE A 1 181 ? 16.163 17.636 -16.807 1.00 96.38 181 ILE A C 1
ATOM 1431 O O . ILE A 1 181 ? 16.253 18.840 -16.544 1.00 96.38 181 ILE A O 1
ATOM 1435 N N . GLY A 1 182 ? 15.955 16.698 -15.883 1.00 96.50 182 GLY A N 1
ATOM 1436 C CA . GLY A 1 182 ? 15.982 16.905 -14.445 1.00 96.50 182 GLY A CA 1
ATOM 1437 C C . GLY A 1 182 ? 14.606 16.997 -13.796 1.00 96.50 182 GLY A C 1
ATOM 1438 O O . GLY A 1 182 ? 13.573 16.754 -14.420 1.00 96.50 182 GLY A O 1
ATOM 1439 N N . LEU A 1 183 ? 14.637 17.345 -12.511 1.00 97.38 183 LEU A N 1
ATOM 1440 C CA . LEU A 1 183 ? 13.475 17.434 -11.634 1.00 97.38 183 LEU A CA 1
ATOM 1441 C C . LEU A 1 183 ? 12.522 18.557 -12.067 1.00 97.38 183 LEU A C 1
ATOM 1443 O O . LEU A 1 183 ? 12.956 19.681 -12.337 1.00 97.38 183 LEU A O 1
ATOM 1447 N N . ASN A 1 184 ? 11.230 18.245 -12.095 1.00 97.50 184 ASN A N 1
ATOM 1448 C CA . ASN A 1 184 ? 10.102 19.132 -12.365 1.00 97.50 184 ASN A CA 1
ATOM 1449 C C . ASN A 1 184 ? 10.233 19.931 -13.667 1.00 97.50 184 ASN A C 1
ATOM 1451 O O . ASN A 1 184 ? 9.827 21.091 -13.768 1.00 97.50 184 ASN A O 1
ATOM 1455 N N . LYS A 1 185 ? 10.807 19.284 -14.686 1.00 97.19 185 LYS A N 1
ATOM 1456 C CA . LYS A 1 185 ? 10.976 19.811 -16.041 1.00 97.19 185 LYS A CA 1
ATOM 1457 C C . LYS A 1 185 ? 10.480 18.787 -17.052 1.00 97.19 185 LYS A C 1
ATOM 1459 O O . LYS A 1 185 ? 11.230 17.912 -17.467 1.00 97.19 185 LYS A O 1
ATOM 1464 N N . ASP A 1 186 ? 9.237 18.945 -17.491 1.00 96.94 186 ASP A N 1
ATOM 1465 C CA . ASP A 1 186 ? 8.603 18.048 -18.461 1.00 96.94 186 ASP A CA 1
ATOM 1466 C C . ASP A 1 186 ? 7.991 18.834 -19.637 1.00 96.94 186 ASP A C 1
ATOM 1468 O O . ASP A 1 186 ? 6.781 19.063 -19.695 1.00 96.94 186 ASP A O 1
ATOM 1472 N N . PRO A 1 187 ? 8.820 19.307 -20.588 1.00 95.00 187 PRO A N 1
ATOM 1473 C CA . PRO A 1 187 ? 8.353 20.155 -21.684 1.00 95.00 187 PRO A CA 1
ATOM 1474 C C . PRO A 1 187 ? 7.438 19.425 -22.679 1.00 95.00 187 PRO A C 1
ATOM 1476 O O . PRO A 1 187 ? 6.757 20.089 -23.459 1.00 95.00 187 PRO A O 1
ATOM 1479 N N . ARG A 1 188 ? 7.432 18.083 -22.682 1.00 94.69 188 ARG A N 1
ATOM 1480 C CA . ARG A 1 188 ? 6.596 17.258 -23.570 1.00 94.69 188 ARG A CA 1
ATOM 1481 C C . ARG A 1 188 ? 5.365 16.678 -22.878 1.00 94.69 188 ARG A C 1
ATOM 1483 O O . ARG A 1 188 ? 4.593 15.983 -23.532 1.00 94.69 188 ARG A O 1
ATOM 1490 N N . GLN A 1 189 ? 5.164 16.979 -21.593 1.00 96.38 189 GLN A N 1
ATOM 1491 C CA . GLN A 1 189 ? 4.073 16.417 -20.793 1.00 96.38 189 GLN A CA 1
ATOM 1492 C C . GLN A 1 189 ? 4.069 14.881 -20.868 1.00 96.38 189 GLN A C 1
ATOM 1494 O O . GLN A 1 189 ? 3.045 14.237 -21.122 1.00 96.38 189 GLN A O 1
ATOM 1499 N N . THR A 1 190 ? 5.260 14.303 -20.692 1.00 97.38 190 THR A N 1
ATOM 1500 C CA . THR A 1 190 ? 5.472 12.865 -20.526 1.00 97.38 190 THR A CA 1
ATOM 1501 C C . THR A 1 190 ? 4.581 12.325 -19.415 1.00 97.38 190 THR A C 1
ATOM 1503 O O . THR A 1 190 ? 3.979 11.267 -19.590 1.00 97.38 190 THR A O 1
ATOM 1506 N N . PHE A 1 191 ? 4.432 13.088 -18.332 1.00 98.44 191 PHE A N 1
ATOM 1507 C CA . PHE A 1 191 ? 3.494 12.848 -17.246 1.00 98.44 191 PHE A CA 1
ATOM 1508 C C . PHE A 1 191 ? 2.350 13.859 -17.319 1.00 98.44 191 PHE A C 1
ATOM 1510 O O . PHE A 1 191 ? 2.557 15.070 -17.392 1.00 98.44 191 PHE A O 1
ATOM 1517 N N . SER A 1 192 ? 1.113 13.373 -17.308 1.00 97.75 192 SER A N 1
ATOM 1518 C CA . SER A 1 192 ? -0.077 14.230 -17.360 1.00 97.75 192 SER A CA 1
ATOM 1519 C C . SER A 1 192 ? -1.282 13.542 -16.733 1.00 97.75 192 SER A C 1
ATOM 1521 O O . SER A 1 192 ? -1.359 12.317 -16.721 1.00 97.75 192 SER A O 1
ATOM 1523 N N . VAL A 1 193 ? -2.243 14.323 -16.240 1.00 98.06 193 VAL A N 1
ATOM 1524 C CA . VAL A 1 193 ? -3.557 13.797 -15.852 1.00 98.06 193 VAL A CA 1
ATOM 1525 C C . VAL A 1 193 ? -4.495 13.912 -17.043 1.00 98.06 193 VAL A C 1
ATOM 1527 O O . VAL A 1 193 ? -4.641 14.986 -17.625 1.00 98.06 193 VAL A O 1
ATOM 1530 N N . VAL A 1 194 ? -5.117 12.799 -17.418 1.00 97.19 194 VAL A N 1
ATOM 1531 C CA . VAL A 1 194 ? -6.070 12.717 -18.531 1.00 97.19 194 VAL A CA 1
ATOM 1532 C C . VAL A 1 194 ? -7.372 12.080 -18.067 1.00 97.19 194 VAL A C 1
ATOM 1534 O O . VAL A 1 194 ? -7.434 11.493 -16.991 1.00 97.19 194 VAL A O 1
ATOM 1537 N N . THR A 1 195 ? -8.417 12.170 -18.884 1.00 96.69 195 THR A N 1
ATOM 1538 C CA . THR A 1 195 ? -9.613 11.340 -18.718 1.00 96.69 195 THR A CA 1
ATOM 1539 C C . THR A 1 195 ? -9.488 10.109 -19.604 1.00 96.69 195 THR A C 1
ATOM 1541 O O . THR A 1 195 ? -9.393 10.247 -20.820 1.00 96.69 195 THR A O 1
ATOM 1544 N N . GLU A 1 196 ? -9.523 8.924 -19.003 1.00 94.44 196 GLU A N 1
ATOM 1545 C CA . GLU A 1 196 ? -9.506 7.631 -19.685 1.00 94.44 196 GLU A CA 1
ATOM 1546 C C . GLU A 1 196 ? -10.686 6.797 -19.170 1.00 94.44 196 GLU A C 1
ATOM 1548 O O . GLU A 1 196 ? -10.926 6.736 -17.967 1.00 94.44 196 GLU A O 1
ATOM 1553 N N . ASP A 1 197 ? -11.475 6.208 -20.073 1.00 93.50 197 ASP A N 1
ATOM 1554 C CA . ASP A 1 197 ? -12.683 5.427 -19.739 1.00 93.50 197 ASP A CA 1
ATOM 1555 C C . ASP A 1 197 ? -13.657 6.125 -18.764 1.00 93.50 197 ASP A C 1
ATOM 1557 O O . ASP A 1 197 ? -14.341 5.494 -17.960 1.00 93.50 197 ASP A O 1
ATOM 1561 N N . GLY A 1 198 ? -13.743 7.456 -18.852 1.00 93.69 198 GLY A N 1
ATOM 1562 C CA . GLY A 1 198 ? -14.646 8.274 -18.039 1.00 93.69 198 GLY A CA 1
ATOM 1563 C C . GLY A 1 198 ? -14.128 8.629 -16.641 1.00 93.69 198 GLY A C 1
ATOM 1564 O O . GLY A 1 198 ? -14.852 9.293 -15.901 1.00 93.69 198 GLY A O 1
ATOM 1565 N N . ALA A 1 199 ? -12.894 8.253 -16.289 1.00 92.56 199 ALA A N 1
ATOM 1566 C CA . ALA A 1 199 ? -12.264 8.575 -15.009 1.00 92.56 199 ALA A CA 1
ATOM 1567 C C . ALA A 1 199 ? -10.897 9.270 -15.193 1.00 92.56 199 ALA A C 1
ATOM 1569 O O . ALA A 1 199 ? -10.273 9.139 -16.248 1.00 92.56 199 ALA A O 1
ATOM 1570 N N . PRO A 1 200 ? -10.410 10.037 -14.199 1.00 94.81 200 PRO A N 1
ATOM 1571 C CA . PRO A 1 200 ? -9.053 10.571 -14.229 1.00 94.81 200 PRO A CA 1
ATOM 1572 C C . PRO A 1 200 ? -7.999 9.459 -14.167 1.00 94.81 200 PRO A C 1
ATOM 1574 O O . PRO A 1 200 ? -8.111 8.544 -13.356 1.00 94.81 200 PRO A O 1
ATOM 1577 N N . ALA A 1 201 ? -6.947 9.579 -14.972 1.00 96.69 201 ALA A N 1
ATOM 1578 C CA . ALA A 1 201 ? -5.810 8.670 -14.985 1.00 96.69 201 ALA A CA 1
ATOM 1579 C C . ALA A 1 201 ? -4.497 9.446 -15.129 1.00 96.69 201 ALA A C 1
ATOM 1581 O O . ALA A 1 201 ? -4.421 10.440 -15.858 1.00 96.69 201 ALA A O 1
ATOM 1582 N N . LEU A 1 202 ? -3.445 8.963 -14.466 1.00 97.88 202 LEU A N 1
ATOM 1583 C CA . LEU A 1 202 ? -2.079 9.374 -14.765 1.00 97.88 202 LEU A CA 1
ATOM 1584 C C . LEU A 1 202 ? -1.669 8.736 -16.095 1.00 97.88 202 LEU A C 1
ATOM 1586 O O . LEU A 1 202 ? -1.587 7.515 -16.218 1.00 97.88 202 LEU A O 1
ATOM 1590 N N . ARG A 1 203 ? -1.392 9.566 -17.096 1.00 97.62 203 ARG A N 1
ATOM 1591 C CA . ARG A 1 203 ? -0.830 9.142 -18.373 1.00 97.62 203 ARG A CA 1
ATOM 1592 C C . ARG A 1 203 ? 0.677 9.342 -18.358 1.00 97.62 203 ARG A C 1
ATOM 1594 O O . ARG A 1 203 ? 1.150 10.474 -18.273 1.00 97.62 203 ARG A O 1
ATOM 1601 N N . ILE A 1 204 ? 1.393 8.238 -18.548 1.00 97.50 204 ILE A N 1
ATOM 1602 C CA . ILE A 1 204 ? 2.829 8.205 -18.827 1.00 97.50 204 ILE A CA 1
ATOM 1603 C C . ILE A 1 204 ? 2.991 7.931 -20.326 1.00 97.50 204 ILE A C 1
ATOM 1605 O O . ILE A 1 204 ? 2.635 6.858 -20.809 1.00 97.50 204 ILE A O 1
ATOM 1609 N N . SER A 1 205 ? 3.458 8.916 -21.099 1.00 96.19 205 SER A N 1
ATOM 1610 C CA . SER A 1 205 ? 3.534 8.801 -22.565 1.00 96.19 205 SER A CA 1
ATOM 1611 C C . SER A 1 205 ? 4.633 7.846 -23.043 1.00 96.19 205 SER A C 1
ATOM 1613 O O . SER A 1 205 ? 4.534 7.322 -24.156 1.00 96.19 205 SER A O 1
ATOM 1615 N N . GLY A 1 206 ? 5.679 7.666 -22.227 1.00 94.31 206 GLY A N 1
ATOM 1616 C CA . GLY A 1 206 ? 6.881 6.890 -22.537 1.00 94.31 206 GLY A CA 1
ATOM 1617 C C . GLY A 1 206 ? 7.813 7.535 -23.570 1.00 94.31 206 GLY A C 1
ATOM 1618 O O . GLY A 1 206 ? 8.785 6.907 -23.975 1.00 94.31 206 GLY A O 1
ATOM 1619 N N . GLU A 1 207 ? 7.529 8.760 -24.029 1.00 93.50 207 GLU A N 1
ATOM 1620 C CA . GLU A 1 207 ? 8.351 9.449 -25.039 1.00 93.50 207 GLU A CA 1
ATOM 1621 C C . GLU A 1 207 ? 9.742 9.812 -24.505 1.00 93.50 207 GLU A C 1
ATOM 1623 O O . GLU A 1 207 ? 10.716 9.884 -25.256 1.00 93.50 207 GLU A O 1
ATOM 1628 N N . GLN A 1 208 ? 9.835 10.026 -23.195 1.00 93.69 208 GLN A N 1
ATOM 1629 C CA . GLN A 1 208 ? 11.072 10.295 -22.483 1.00 93.69 208 GLN A CA 1
ATOM 1630 C C . GLN A 1 208 ? 11.160 9.378 -21.267 1.00 93.69 208 GLN A C 1
ATOM 1632 O O . GLN A 1 208 ? 10.151 9.079 -20.632 1.00 93.69 208 GLN A O 1
ATOM 1637 N N . PHE A 1 209 ? 12.372 8.930 -20.951 1.00 94.38 209 PHE A N 1
ATOM 1638 C CA . PHE A 1 209 ? 12.611 8.061 -19.805 1.00 94.38 209 PHE A CA 1
ATOM 1639 C C . PHE A 1 209 ? 12.766 8.895 -18.537 1.00 94.38 209 PHE A C 1
ATOM 1641 O O . PHE A 1 209 ? 13.440 9.932 -18.524 1.00 94.38 209 PHE A O 1
ATOM 1648 N N . GLY A 1 210 ? 12.147 8.421 -17.468 1.00 95.25 210 GLY A N 1
ATOM 1649 C CA . GLY A 1 210 ? 12.056 9.133 -16.210 1.00 95.25 210 GLY A CA 1
ATOM 1650 C C . GLY A 1 210 ? 10.910 8.606 -15.364 1.00 95.25 210 GLY A C 1
ATOM 1651 O O . GLY A 1 210 ? 10.164 7.730 -15.804 1.00 95.25 210 GLY A O 1
ATOM 1652 N N . GLY A 1 211 ? 10.777 9.144 -14.157 1.00 96.31 211 GLY A N 1
ATOM 1653 C CA . GLY A 1 211 ? 9.798 8.710 -13.166 1.00 96.31 211 GLY A CA 1
ATOM 1654 C C . GLY A 1 211 ? 8.978 9.864 -12.612 1.00 96.31 211 GLY A C 1
ATOM 1655 O O . GLY A 1 211 ? 9.290 11.037 -12.824 1.00 96.31 211 GLY A O 1
ATOM 1656 N N . ILE A 1 212 ? 7.933 9.504 -11.879 1.00 97.38 212 ILE A N 1
ATOM 1657 C CA . ILE A 1 212 ? 7.129 10.421 -11.082 1.00 97.38 212 ILE A CA 1
ATOM 1658 C C . ILE A 1 212 ? 7.000 9.836 -9.673 1.00 97.38 212 ILE A C 1
ATOM 1660 O O . ILE A 1 212 ? 6.758 8.640 -9.526 1.00 97.38 212 ILE A O 1
ATOM 1664 N N . SER A 1 213 ? 7.216 10.655 -8.649 1.00 97.19 213 SER A N 1
ATOM 1665 C CA . SER A 1 213 ? 7.283 10.237 -7.246 1.00 97.19 213 SER A CA 1
ATOM 1666 C C . SER A 1 213 ? 6.393 11.110 -6.376 1.00 97.19 213 SER A C 1
ATOM 1668 O O . SER A 1 213 ? 6.208 12.295 -6.652 1.00 97.19 213 SER A O 1
ATOM 1670 N N . THR A 1 214 ? 5.825 10.535 -5.321 1.00 97.38 214 THR A N 1
ATOM 1671 C CA . THR A 1 214 ? 5.083 11.308 -4.326 1.00 97.38 214 THR A CA 1
ATOM 1672 C C . THR A 1 214 ? 6.034 12.245 -3.586 1.00 97.38 214 THR A C 1
ATOM 1674 O O . THR A 1 214 ? 7.168 11.884 -3.287 1.00 97.38 214 THR A O 1
ATOM 1677 N N . GLN A 1 215 ? 5.567 13.447 -3.254 1.00 96.19 215 GLN A N 1
ATOM 1678 C CA . GLN A 1 215 ? 6.292 14.351 -2.349 1.00 96.19 215 GLN A CA 1
ATOM 1679 C C . GLN A 1 215 ? 6.205 13.889 -0.888 1.00 96.19 215 GLN A C 1
ATOM 1681 O O . GLN A 1 215 ? 7.015 14.278 -0.049 1.00 96.19 215 GLN A O 1
ATOM 1686 N N . GLN A 1 216 ? 5.190 13.083 -0.577 1.00 95.31 216 GLN A N 1
ATOM 1687 C CA . GLN A 1 216 ? 5.025 12.429 0.711 1.00 95.31 216 GLN A CA 1
ATOM 1688 C C . GLN A 1 216 ? 5.766 11.090 0.735 1.00 95.31 216 GLN A C 1
ATOM 1690 O O . GLN A 1 216 ? 5.804 10.369 -0.262 1.00 95.31 216 GLN A O 1
ATOM 1695 N N . GLU A 1 217 ? 6.299 10.755 1.905 1.00 95.25 217 GLU A N 1
ATOM 1696 C CA . GLU A 1 217 ? 6.944 9.477 2.199 1.00 95.25 217 GLU A CA 1
ATOM 1697 C C . GLU A 1 217 ? 6.000 8.572 3.003 1.00 95.25 217 GLU A C 1
ATOM 1699 O O . GLU A 1 217 ? 5.255 9.056 3.865 1.00 95.25 217 GLU A O 1
ATOM 1704 N N . PHE A 1 218 ? 6.083 7.259 2.783 1.00 94.44 218 PHE A N 1
ATOM 1705 C CA . PHE A 1 218 ? 5.198 6.267 3.395 1.00 94.44 218 PHE A CA 1
ATOM 1706 C C . PHE A 1 218 ? 6.001 5.079 3.927 1.00 94.44 218 PHE A C 1
ATOM 1708 O O . PHE A 1 218 ? 6.883 4.579 3.244 1.00 94.44 218 PHE A O 1
ATOM 1715 N N . GLU A 1 219 ? 5.670 4.610 5.131 1.00 92.25 219 GLU A N 1
ATOM 1716 C CA . GLU A 1 219 ? 6.328 3.453 5.757 1.00 92.25 219 GLU A CA 1
ATOM 1717 C C . GLU A 1 219 ? 5.452 2.199 5.615 1.00 92.25 219 GLU A C 1
ATOM 1719 O O . GLU A 1 219 ? 5.652 1.396 4.704 1.00 92.25 219 GLU A O 1
ATOM 1724 N N . ASN A 1 220 ? 4.414 2.095 6.457 1.00 91.19 220 ASN A N 1
ATOM 1725 C CA . ASN A 1 220 ? 3.413 1.030 6.413 1.00 91.19 220 ASN A CA 1
ATOM 1726 C C . ASN A 1 220 ? 2.180 1.487 5.635 1.00 91.19 220 ASN A C 1
ATOM 1728 O O . ASN A 1 220 ? 1.531 2.460 6.029 1.00 91.19 220 ASN A O 1
ATOM 1732 N N . TYR A 1 221 ? 1.841 0.791 4.556 1.00 93.12 221 TYR A N 1
ATOM 1733 C CA . TYR A 1 221 ? 0.705 1.154 3.713 1.00 93.12 221 TYR A CA 1
ATOM 1734 C C . TYR A 1 221 ? 0.223 -0.011 2.850 1.00 93.12 221 TYR A C 1
ATOM 1736 O O . TYR A 1 221 ? 0.939 -0.976 2.581 1.00 93.12 221 TYR A O 1
ATOM 1744 N N . HIS A 1 222 ? -1.011 0.131 2.378 1.00 94.69 222 HIS A N 1
ATOM 1745 C CA . HIS A 1 222 ? -1.566 -0.625 1.265 1.00 94.69 222 HIS A CA 1
ATOM 1746 C C . HIS A 1 222 ? -1.775 0.355 0.115 1.00 94.69 2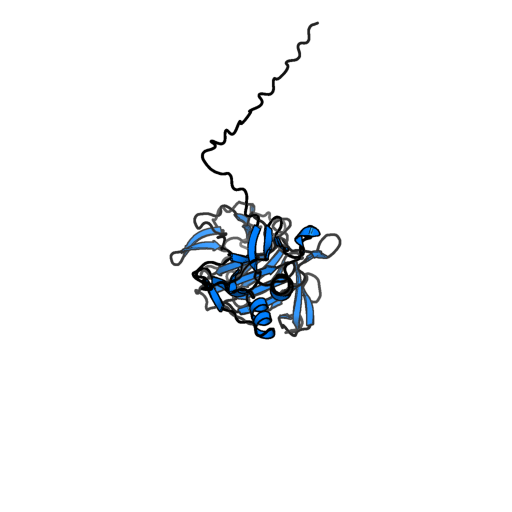22 HIS A C 1
ATOM 1748 O O . HIS A 1 222 ? -2.608 1.255 0.198 1.00 94.69 222 HIS A O 1
ATOM 1754 N N . LEU A 1 223 ? -0.987 0.202 -0.945 1.00 97.25 223 LEU A N 1
ATOM 1755 C CA . LEU A 1 223 ? -1.169 0.918 -2.198 1.00 97.25 223 LEU A CA 1
ATOM 1756 C C . LEU A 1 223 ? -1.966 0.029 -3.150 1.00 97.25 223 LEU A C 1
ATOM 1758 O O . LEU A 1 223 ? -1.538 -1.079 -3.462 1.00 97.25 223 LEU A O 1
ATOM 1762 N N . GLN A 1 224 ? -3.087 0.535 -3.654 1.00 96.31 224 GLN A N 1
ATOM 1763 C CA . GLN A 1 224 ? -3.803 -0.072 -4.769 1.00 96.31 224 GLN A CA 1
ATOM 1764 C C . GLN A 1 224 ? -3.817 0.901 -5.941 1.00 96.31 224 GLN A C 1
ATOM 1766 O O . GLN A 1 224 ? -4.109 2.087 -5.776 1.00 96.31 224 GLN A O 1
ATOM 1771 N N . LEU A 1 225 ? -3.530 0.395 -7.137 1.00 96.69 225 LEU A N 1
ATOM 1772 C CA . LEU A 1 225 ? -3.715 1.152 -8.369 1.00 96.69 225 LEU A CA 1
ATOM 1773 C C . LEU A 1 225 ? -4.174 0.254 -9.510 1.00 96.69 225 LEU A C 1
ATOM 1775 O O . LEU A 1 225 ? -4.025 -0.969 -9.479 1.00 96.69 225 LEU A O 1
ATOM 1779 N N . GLN A 1 226 ? -4.722 0.891 -10.540 1.00 97.19 226 GLN A N 1
ATOM 1780 C CA . GLN A 1 226 ? -5.026 0.246 -11.806 1.00 97.19 226 GLN A CA 1
ATOM 1781 C C . GLN A 1 226 ? -4.117 0.787 -12.903 1.00 97.19 226 GLN A C 1
ATOM 1783 O O . GLN A 1 226 ? -3.846 1.986 -12.954 1.00 97.19 226 GLN A O 1
ATOM 1788 N N . PHE A 1 227 ? -3.681 -0.088 -13.807 1.00 97.75 227 PHE A N 1
ATOM 1789 C CA . PHE A 1 227 ? -2.912 0.299 -14.986 1.00 97.75 227 PHE A CA 1
ATOM 1790 C C . PHE A 1 227 ? -3.478 -0.334 -16.258 1.00 97.75 227 PHE A C 1
ATOM 1792 O O . PHE A 1 227 ? -4.083 -1.409 -16.234 1.00 97.75 227 PHE A O 1
ATOM 1799 N N . LYS A 1 228 ? -3.261 0.345 -17.385 1.00 96.62 228 LYS A N 1
ATOM 1800 C CA . LYS A 1 228 ? -3.636 -0.111 -18.724 1.00 96.62 228 LYS A CA 1
ATOM 1801 C C . LYS A 1 228 ? -2.583 0.336 -19.729 1.00 96.62 228 LYS A C 1
ATOM 1803 O O . LYS A 1 228 ? -2.163 1.493 -19.723 1.00 96.62 228 LYS A O 1
ATOM 1808 N N . TRP A 1 229 ? -2.184 -0.568 -20.620 1.00 96.62 229 TRP A N 1
ATOM 1809 C CA . TRP A 1 229 ? -1.215 -0.251 -21.663 1.00 96.62 229 TRP A CA 1
ATOM 1810 C C . TRP A 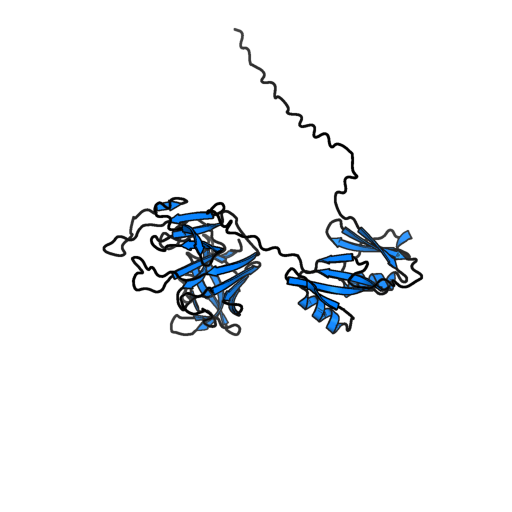1 229 ? -1.796 0.669 -22.739 1.00 96.62 229 TRP A C 1
ATOM 1812 O O . TRP A 1 229 ? -2.877 0.430 -23.282 1.00 96.62 229 TRP A O 1
ATOM 1822 N N . GLY A 1 230 ? -1.038 1.714 -23.074 1.00 93.06 230 GLY A N 1
ATOM 1823 C CA . GLY A 1 230 ? -1.268 2.519 -24.268 1.00 93.06 230 GLY A CA 1
ATOM 1824 C C . GLY A 1 230 ? -0.853 1.787 -25.550 1.00 93.06 230 GLY A C 1
ATOM 1825 O O . GLY A 1 230 ? -0.437 0.634 -25.536 1.00 93.06 230 GLY A O 1
ATOM 1826 N N . LYS A 1 231 ? -0.945 2.482 -26.689 1.00 91.75 231 LYS A N 1
ATOM 1827 C CA . LYS A 1 231 ? -0.633 1.915 -28.019 1.00 91.75 231 LYS A CA 1
ATOM 1828 C C . LYS A 1 231 ? 0.713 2.357 -28.592 1.00 91.75 231 LYS A C 1
ATOM 1830 O O . LYS A 1 231 ? 1.109 1.882 -29.651 1.00 91.75 231 LYS A O 1
ATOM 1835 N N . MET A 1 232 ? 1.366 3.327 -27.958 1.00 93.19 232 MET A N 1
ATOM 1836 C CA . MET A 1 232 ? 2.575 3.951 -28.491 1.00 93.19 232 MET A CA 1
ATOM 1837 C C . MET A 1 232 ? 3.815 3.358 -27.836 1.00 93.19 232 MET A C 1
ATOM 1839 O O . MET A 1 232 ? 3.843 3.178 -26.622 1.00 93.19 232 MET A O 1
ATOM 1843 N N . LYS A 1 233 ? 4.844 3.129 -28.650 1.00 93.88 233 LYS A N 1
ATOM 1844 C CA . LYS A 1 233 ? 6.199 2.778 -28.228 1.00 93.88 233 LYS A CA 1
ATOM 1845 C C . LYS A 1 233 ? 7.170 3.778 -28.843 1.00 93.88 233 LYS A C 1
ATOM 1847 O O . LYS A 1 233 ? 6.993 4.204 -29.987 1.00 93.88 233 LYS A O 1
ATOM 1852 N N . TRP A 1 234 ? 8.193 4.152 -28.088 1.00 92.75 234 TRP A N 1
ATOM 1853 C CA . TRP A 1 234 ? 9.160 5.177 -28.476 1.00 92.75 234 TRP A CA 1
ATOM 1854 C C . TRP A 1 234 ? 10.570 4.611 -28.492 1.00 92.75 234 TRP A C 1
ATOM 1856 O O . TRP A 1 234 ? 10.839 3.573 -27.896 1.00 92.75 234 TRP A O 1
ATOM 1866 N N . HIS A 1 235 ? 11.477 5.284 -29.198 1.00 90.75 235 HIS A N 1
ATOM 1867 C CA . HIS A 1 235 ? 12.897 4.942 -29.133 1.00 90.75 235 HIS A CA 1
ATOM 1868 C C . HIS A 1 235 ? 13.401 5.108 -27.681 1.00 90.75 235 HIS A C 1
ATOM 1870 O O . HIS A 1 235 ? 12.998 6.074 -27.034 1.00 90.75 235 HIS A O 1
ATOM 1876 N N . PRO A 1 236 ? 14.257 4.205 -27.162 1.00 90.88 236 PRO A N 1
ATOM 1877 C CA . PRO A 1 236 ? 14.879 3.058 -27.842 1.00 90.88 236 PRO A CA 1
ATOM 1878 C C . PRO A 1 236 ? 14.021 1.784 -27.874 1.00 90.88 236 PRO A C 1
ATOM 1880 O O . PRO A 1 236 ? 14.343 0.838 -28.581 1.00 90.88 236 PRO A O 1
ATOM 1883 N N . ARG A 1 237 ? 12.880 1.762 -27.184 1.00 92.12 237 ARG A N 1
ATOM 1884 C CA . ARG A 1 237 ? 12.025 0.580 -26.990 1.00 92.12 237 ARG A CA 1
ATOM 1885 C C . ARG A 1 237 ? 10.889 0.429 -28.012 1.00 92.12 237 ARG A C 1
ATOM 1887 O O . ARG A 1 237 ? 9.825 -0.077 -27.666 1.00 92.12 237 ARG A O 1
ATOM 1894 N N . LYS A 1 238 ? 11.085 0.836 -29.274 1.00 91.69 238 LYS A N 1
ATOM 1895 C CA . LYS A 1 238 ? 10.028 0.747 -30.310 1.00 91.69 238 LYS A CA 1
ATOM 1896 C C . LYS A 1 238 ? 9.540 -0.686 -30.534 1.00 91.69 238 LYS A C 1
ATOM 1898 O O . LYS A 1 238 ? 8.337 -0.897 -30.653 1.00 91.69 238 LYS A O 1
ATOM 1903 N N . ASP A 1 239 ? 10.469 -1.639 -30.521 1.00 92.75 239 ASP A N 1
ATOM 1904 C CA . ASP A 1 239 ? 10.207 -3.058 -30.791 1.00 92.75 239 ASP A CA 1
ATOM 1905 C C . ASP A 1 239 ? 10.291 -3.934 -29.526 1.00 92.75 239 ASP A C 1
ATOM 1907 O O . ASP A 1 239 ? 10.177 -5.155 -29.596 1.00 92.75 239 ASP A O 1
ATOM 1911 N N . ALA A 1 240 ? 10.485 -3.317 -28.356 1.00 94.38 240 ALA A N 1
ATOM 1912 C CA . ALA A 1 240 ? 10.553 -4.011 -27.073 1.00 94.38 240 ALA A CA 1
ATOM 1913 C C . ALA A 1 240 ? 9.169 -4.103 -26.407 1.00 94.38 240 ALA A C 1
ATOM 1915 O O . ALA A 1 240 ? 8.196 -3.483 -26.846 1.00 94.38 240 ALA A O 1
ATOM 1916 N N . LYS A 1 241 ? 9.073 -4.869 -25.319 1.00 95.62 241 LYS A N 1
ATOM 1917 C CA . LYS A 1 241 ? 7.896 -4.897 -24.437 1.00 95.62 241 LYS A CA 1
ATOM 1918 C C . LYS A 1 241 ? 7.608 -3.511 -23.841 1.00 95.62 241 LYS A C 1
ATOM 1920 O O . LYS A 1 241 ? 8.558 -2.773 -23.545 1.00 95.62 241 LYS A O 1
ATOM 1925 N N . MET A 1 242 ? 6.324 -3.180 -23.660 1.00 95.25 242 MET A N 1
ATOM 1926 C CA . MET A 1 242 ? 5.899 -2.044 -22.830 1.00 95.25 242 MET A CA 1
ATOM 1927 C C . MET A 1 242 ? 6.378 -2.283 -21.405 1.00 95.25 242 MET A C 1
ATOM 1929 O O . MET A 1 242 ? 6.268 -3.401 -20.909 1.00 95.25 242 MET A O 1
ATOM 1933 N N . ASP A 1 243 ? 6.931 -1.240 -20.799 1.00 96.00 243 ASP A N 1
ATOM 1934 C CA . ASP A 1 243 ? 7.758 -1.344 -19.604 1.00 96.00 243 ASP A CA 1
ATOM 1935 C C . ASP A 1 243 ? 7.528 -0.126 -18.710 1.00 96.00 243 ASP A C 1
ATOM 1937 O O . ASP A 1 243 ? 7.542 1.016 -19.184 1.00 96.00 243 ASP A O 1
ATOM 1941 N N . SER A 1 244 ? 7.255 -0.382 -17.440 1.00 96.31 244 SER A N 1
ATOM 1942 C CA . SER A 1 244 ? 7.010 0.587 -16.380 1.00 96.31 244 SER A CA 1
ATOM 1943 C C . SER A 1 244 ? 7.232 -0.110 -15.034 1.00 96.31 244 SER A C 1
ATOM 1945 O O . SER A 1 244 ? 7.612 -1.269 -14.985 1.00 96.31 244 SER A O 1
ATOM 1947 N N . GLY A 1 245 ? 6.967 0.559 -13.921 1.00 97.38 245 GLY A N 1
ATOM 1948 C CA . GLY A 1 245 ? 7.136 -0.064 -12.616 1.00 97.38 245 GLY A CA 1
ATOM 1949 C C . GLY A 1 245 ? 6.585 0.803 -11.504 1.00 97.38 245 GLY A C 1
ATOM 1950 O O . GLY A 1 245 ? 6.480 2.025 -11.643 1.00 97.38 245 GLY A O 1
ATOM 1951 N N . VAL A 1 246 ? 6.236 0.162 -10.394 1.00 98.50 246 VAL A N 1
ATOM 1952 C CA . VAL A 1 246 ? 6.016 0.855 -9.125 1.00 98.50 246 VAL A CA 1
ATOM 1953 C C . VAL A 1 246 ? 7.287 0.710 -8.313 1.00 98.50 246 VAL A C 1
ATOM 1955 O O . VAL A 1 246 ? 7.612 -0.376 -7.835 1.00 98.50 246 VAL A O 1
ATOM 1958 N N . LEU A 1 247 ? 8.004 1.820 -8.180 1.00 98.00 247 LEU A N 1
ATOM 1959 C CA . LEU A 1 247 ? 9.175 1.916 -7.326 1.00 98.00 247 LEU A CA 1
ATOM 1960 C C . LEU A 1 247 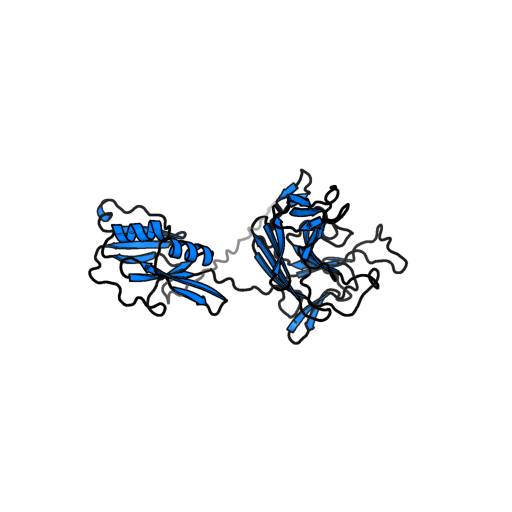? 8.710 2.384 -5.948 1.00 98.00 247 LEU A C 1
ATOM 1962 O O . LEU A 1 247 ? 7.995 3.382 -5.842 1.00 98.00 247 LEU A O 1
ATOM 1966 N N . TYR A 1 248 ? 9.100 1.666 -4.902 1.00 98.31 248 TYR A N 1
ATOM 1967 C CA . TYR A 1 248 ? 8.686 1.932 -3.531 1.00 98.31 248 TYR A CA 1
ATOM 1968 C C . TYR A 1 248 ? 9.872 1.960 -2.567 1.00 98.31 248 TYR A C 1
ATOM 1970 O O . TYR A 1 248 ? 10.945 1.421 -2.858 1.00 98.31 248 TYR A O 1
ATOM 1978 N N . HIS A 1 249 ? 9.675 2.672 -1.448 1.00 96.81 249 HIS A N 1
ATOM 1979 C CA . HIS A 1 249 ? 10.732 3.061 -0.501 1.00 96.81 249 HIS A CA 1
ATOM 1980 C C . HIS A 1 249 ? 11.943 3.674 -1.227 1.00 96.81 249 HIS A C 1
ATOM 1982 O O . HIS A 1 249 ? 13.105 3.339 -0.994 1.00 96.81 249 HIS A O 1
ATOM 1988 N N . ALA A 1 250 ? 11.646 4.532 -2.206 1.00 95.31 250 ALA A N 1
ATOM 1989 C CA . ALA A 1 250 ? 12.654 5.186 -3.019 1.00 95.31 250 ALA A CA 1
ATOM 1990 C C . ALA A 1 250 ? 13.411 6.234 -2.197 1.00 95.31 250 ALA A C 1
ATOM 1992 O O . ALA A 1 250 ? 12.805 7.080 -1.547 1.00 95.31 250 ALA A O 1
ATOM 1993 N N . ASN A 1 251 ? 14.738 6.202 -2.255 1.00 91.19 251 ASN A N 1
ATOM 1994 C CA . ASN A 1 251 ? 15.607 7.079 -1.482 1.00 91.19 251 ASN A CA 1
ATOM 1995 C C . ASN A 1 251 ? 16.830 7.532 -2.296 1.00 91.19 251 ASN A C 1
ATOM 1997 O O . ASN A 1 251 ? 17.142 6.998 -3.365 1.00 91.19 251 ASN A O 1
ATOM 2001 N N . GLY A 1 252 ? 17.522 8.544 -1.774 1.00 91.06 252 GLY A N 1
ATOM 2002 C CA . GLY A 1 252 ? 18.684 9.142 -2.426 1.00 91.06 252 GLY A CA 1
ATOM 2003 C C . GLY A 1 252 ? 18.321 10.025 -3.622 1.00 91.06 252 GLY A C 1
ATOM 2004 O O . GLY A 1 252 ? 17.195 10.488 -3.769 1.00 91.06 252 GLY A O 1
ATOM 2005 N N . GLU A 1 253 ? 19.309 10.300 -4.468 1.00 92.50 253 GLU A N 1
ATOM 2006 C CA . GLU A 1 253 ? 19.148 11.186 -5.622 1.00 92.50 253 GLU A CA 1
ATOM 2007 C C . GLU A 1 253 ? 18.488 10.473 -6.810 1.00 92.50 253 GLU A C 1
ATOM 2009 O O . GLU A 1 253 ? 18.697 9.280 -7.057 1.00 92.50 253 GLU A O 1
ATOM 2014 N N . HIS A 1 254 ? 17.745 11.228 -7.621 1.00 94.56 254 HIS A N 1
ATOM 2015 C CA . HIS A 1 254 ? 17.280 10.727 -8.910 1.00 94.56 254 HIS A CA 1
ATOM 2016 C C . HIS A 1 254 ? 18.451 10.384 -9.836 1.00 94.56 254 HIS A C 1
ATOM 2018 O O . HIS A 1 254 ? 19.447 11.105 -9.924 1.00 94.56 254 HIS A O 1
ATOM 2024 N N . GLY A 1 255 ? 18.278 9.318 -10.613 1.00 92.81 255 GLY A N 1
ATOM 2025 C CA . GLY A 1 255 ? 19.254 8.880 -11.601 1.00 92.81 255 GLY A CA 1
ATOM 2026 C C . GLY A 1 255 ? 20.350 7.960 -11.069 1.00 92.81 255 GLY A C 1
ATOM 2027 O O . GLY A 1 255 ? 21.310 7.701 -11.795 1.00 92.81 255 GLY A O 1
ATOM 2028 N N . ALA A 1 256 ? 20.186 7.435 -9.853 1.00 93.00 256 ALA A N 1
ATOM 2029 C CA . ALA A 1 256 ? 21.027 6.401 -9.264 1.00 93.00 256 ALA A CA 1
ATOM 2030 C C . ALA A 1 256 ? 21.153 5.147 -10.153 1.00 93.00 256 ALA A C 1
ATOM 2032 O O . ALA A 1 256 ? 22.248 4.596 -10.260 1.00 93.00 256 ALA A O 1
ATOM 2033 N N . ASP A 1 257 ? 20.076 4.729 -10.836 1.00 91.69 257 ASP A N 1
ATOM 2034 C CA . ASP A 1 257 ? 20.127 3.643 -11.828 1.00 91.69 257 ASP A CA 1
ATOM 2035 C C . ASP A 1 257 ? 19.954 4.182 -13.257 1.00 91.69 257 ASP A C 1
ATOM 2037 O O . ASP A 1 257 ? 18.965 4.854 -13.573 1.00 91.69 257 ASP A O 1
ATOM 2041 N N . TRP A 1 258 ? 20.941 3.912 -14.121 1.00 89.38 258 TRP A N 1
ATOM 2042 C CA . TRP A 1 258 ? 20.998 4.317 -15.538 1.00 89.38 258 TRP A CA 1
ATOM 2043 C C . TRP A 1 258 ? 20.704 5.805 -15.844 1.00 89.38 258 TRP A C 1
ATOM 2045 O O . TRP A 1 258 ? 20.427 6.162 -16.997 1.00 89.38 258 TRP A O 1
ATOM 2055 N N . GLY A 1 259 ? 20.793 6.688 -14.843 1.00 91.69 259 GLY A N 1
ATOM 2056 C CA . GLY A 1 259 ? 20.460 8.108 -14.967 1.00 91.69 259 GLY A CA 1
ATOM 2057 C C . GLY A 1 259 ? 18.959 8.422 -14.924 1.00 91.69 259 GLY A C 1
ATOM 2058 O O . GLY A 1 259 ? 18.589 9.551 -15.239 1.00 91.69 259 GLY A O 1
ATOM 2059 N N . PHE A 1 260 ? 18.098 7.465 -14.551 1.00 92.25 260 PHE A N 1
ATOM 2060 C CA . PHE A 1 260 ? 16.639 7.648 -14.502 1.00 92.25 260 PHE A CA 1
ATOM 2061 C C . PHE A 1 260 ? 16.027 7.475 -13.110 1.00 92.25 260 PHE A C 1
ATOM 2063 O O . PHE A 1 260 ? 15.232 8.312 -12.687 1.00 92.25 260 PHE A O 1
ATOM 2070 N N . TRP A 1 261 ? 16.387 6.404 -12.405 1.00 95.12 261 TRP A N 1
ATOM 2071 C CA . TRP A 1 261 ? 15.653 5.944 -11.221 1.00 95.12 261 TRP A CA 1
ATOM 2072 C C . TRP A 1 261 ? 16.366 6.309 -9.925 1.00 95.12 261 TRP A C 1
ATOM 2074 O O . TRP A 1 261 ? 17.589 6.421 -9.909 1.00 95.12 261 TRP A O 1
ATOM 2084 N N . MET A 1 262 ? 15.611 6.497 -8.845 1.00 95.38 262 MET A N 1
ATOM 2085 C CA . MET A 1 262 ? 16.164 6.542 -7.487 1.00 95.38 262 MET A CA 1
ATOM 2086 C C . MET A 1 262 ? 16.481 5.120 -7.012 1.00 95.38 262 MET A C 1
ATOM 2088 O O . MET A 1 262 ? 15.899 4.152 -7.513 1.00 95.38 262 MET A O 1
ATOM 2092 N N . GLN A 1 263 ? 17.364 4.989 -6.023 1.00 95.00 263 GLN A N 1
ATOM 2093 C CA . GLN A 1 263 ? 17.542 3.717 -5.323 1.00 95.00 263 GLN A CA 1
ATOM 2094 C C . GLN A 1 263 ? 16.213 3.316 -4.684 1.00 95.00 263 GLN A C 1
ATOM 2096 O O . GLN A 1 263 ? 15.587 4.132 -4.014 1.00 95.00 263 GLN A O 1
ATOM 2101 N N . SER A 1 264 ? 15.747 2.097 -4.941 1.00 96.62 264 SER A N 1
ATOM 2102 C CA . SER A 1 264 ? 14.401 1.669 -4.549 1.00 96.62 264 SER A CA 1
ATOM 2103 C C . SER A 1 264 ? 14.216 0.161 -4.692 1.00 96.62 264 SER A C 1
ATOM 2105 O O . SER A 1 264 ? 15.078 -0.560 -5.205 1.00 96.62 264 SER A O 1
ATOM 2107 N N . GLN A 1 265 ? 13.055 -0.296 -4.242 1.00 98.00 265 GLN A N 1
ATOM 2108 C CA . GLN A 1 265 ? 12.502 -1.601 -4.559 1.00 98.00 265 GLN A CA 1
ATOM 2109 C C . GLN A 1 265 ? 11.510 -1.446 -5.712 1.00 98.00 265 GLN A C 1
ATOM 2111 O O . GLN A 1 265 ? 10.781 -0.457 -5.747 1.00 98.00 265 GLN A O 1
ATOM 2116 N N . GLU A 1 266 ? 11.453 -2.394 -6.644 1.00 98.44 266 GLU A N 1
ATOM 2117 C CA . GLU A 1 266 ? 10.536 -2.315 -7.782 1.00 98.44 266 GLU A CA 1
ATOM 2118 C C . GLU A 1 266 ? 9.590 -3.517 -7.838 1.00 98.44 266 GLU A C 1
ATOM 2120 O O . GLU A 1 266 ? 10.001 -4.681 -7.894 1.00 98.44 266 GLU A O 1
ATOM 2125 N N . PHE A 1 267 ? 8.297 -3.193 -7.867 1.00 98.75 267 PHE A N 1
ATOM 2126 C CA . PHE A 1 267 ? 7.233 -4.058 -8.351 1.00 98.75 267 PHE A CA 1
ATOM 2127 C C . PHE A 1 267 ? 7.134 -3.825 -9.860 1.00 98.75 267 PHE A C 1
ATOM 2129 O O . PHE A 1 267 ? 6.591 -2.814 -10.320 1.00 98.75 267 PHE A O 1
ATOM 2136 N N . GLN A 1 268 ? 7.664 -4.781 -10.625 1.00 98.44 268 GLN A N 1
ATOM 2137 C CA . GLN A 1 268 ? 7.753 -4.705 -12.079 1.00 98.44 268 GLN A CA 1
ATOM 2138 C C . GLN A 1 268 ? 6.361 -4.634 -12.727 1.00 98.44 268 GLN A C 1
ATOM 2140 O O . GLN A 1 268 ? 5.456 -5.404 -12.383 1.00 98.44 268 GLN A O 1
ATOM 2145 N N . ILE A 1 269 ? 6.200 -3.741 -13.706 1.00 98.12 269 ILE A N 1
ATOM 2146 C CA . ILE A 1 269 ? 5.026 -3.659 -14.579 1.00 98.12 269 ILE A CA 1
ATOM 2147 C C . ILE A 1 269 ? 5.536 -3.643 -16.021 1.00 98.12 269 ILE A C 1
ATOM 2149 O O . ILE A 1 269 ? 5.627 -2.597 -16.651 1.00 98.12 269 ILE A O 1
ATOM 2153 N N . GLN A 1 270 ? 5.828 -4.819 -16.567 1.00 97.25 270 GLN A N 1
ATOM 2154 C CA . GLN A 1 270 ? 6.226 -5.002 -17.963 1.00 97.25 270 GLN A CA 1
ATOM 2155 C C . GLN A 1 270 ? 5.359 -6.097 -18.607 1.00 97.25 270 GLN A C 1
ATOM 2157 O O . GLN A 1 270 ? 4.833 -6.969 -17.912 1.00 97.25 270 GLN A O 1
ATOM 2162 N N . GLU A 1 271 ? 5.133 -6.016 -19.926 1.00 96.06 271 GLU A N 1
ATOM 2163 C CA . GLU A 1 271 ? 4.329 -7.005 -20.663 1.00 96.06 271 GLU A CA 1
ATOM 2164 C C . GLU A 1 271 ? 4.841 -8.440 -20.451 1.00 96.06 271 GLU A C 1
ATOM 2166 O O . GLU A 1 271 ? 5.880 -8.844 -20.986 1.00 96.06 271 GLU A O 1
ATOM 2171 N N . GLY A 1 272 ? 4.042 -9.257 -19.764 1.00 95.00 272 GLY A N 1
ATOM 2172 C CA . GLY A 1 272 ? 4.339 -10.665 -19.514 1.00 95.00 272 GLY A CA 1
ATOM 2173 C C . GLY A 1 272 ? 5.231 -10.920 -18.298 1.00 95.00 272 GLY A C 1
ATOM 2174 O O . GLY A 1 272 ? 5.554 -12.083 -18.041 1.00 95.00 272 GLY A O 1
ATOM 2175 N N . ASP A 1 273 ? 5.608 -9.889 -17.547 1.00 96.19 273 ASP A N 1
ATOM 2176 C CA . ASP A 1 273 ? 6.443 -9.926 -16.342 1.00 96.19 273 ASP A CA 1
ATOM 2177 C C . ASP A 1 273 ? 5.918 -9.064 -15.175 1.00 96.19 273 ASP A C 1
ATOM 2179 O O . ASP A 1 273 ? 6.608 -8.855 -14.179 1.00 96.19 273 ASP A O 1
ATOM 2183 N N . CYS A 1 274 ? 4.656 -8.622 -15.229 1.00 98.31 274 CYS A N 1
ATOM 2184 C CA . CYS A 1 274 ? 4.067 -7.825 -14.151 1.00 98.31 274 CYS A CA 1
ATOM 2185 C C . CYS A 1 274 ? 3.927 -8.623 -12.846 1.00 98.31 274 CYS A C 1
ATOM 2187 O O . CYS A 1 274 ? 3.214 -9.629 -12.813 1.00 98.31 274 CYS A O 1
ATOM 2189 N N . GLY A 1 275 ? 4.552 -8.147 -11.766 1.00 98.44 275 GLY A N 1
ATOM 2190 C CA . GLY A 1 275 ? 4.612 -8.822 -10.462 1.00 98.44 275 GLY A CA 1
ATOM 2191 C C . GLY A 1 275 ? 6.004 -9.296 -10.062 1.00 98.44 275 GLY A C 1
ATOM 2192 O O . GLY A 1 275 ? 6.213 -9.611 -8.889 1.00 98.44 275 GLY A O 1
ATOM 2193 N N . ASP A 1 276 ? 6.941 -9.338 -11.009 1.00 98.62 276 ASP A N 1
ATOM 2194 C CA . ASP A 1 276 ? 8.336 -9.663 -10.729 1.00 98.62 276 ASP A CA 1
ATOM 2195 C C . ASP A 1 276 ? 8.958 -8.629 -9.771 1.00 98.62 276 ASP A C 1
ATOM 2197 O O . ASP A 1 276 ? 8.519 -7.477 -9.688 1.00 98.62 276 ASP A O 1
ATOM 2201 N N . TYR A 1 277 ? 9.989 -9.051 -9.041 1.00 98.62 277 TYR A N 1
ATOM 2202 C CA . TYR A 1 277 ? 10.798 -8.157 -8.218 1.00 98.62 277 TYR A CA 1
ATOM 2203 C C . TYR A 1 277 ? 12.036 -7.698 -8.981 1.00 98.62 277 TYR A C 1
ATOM 2205 O O . TYR A 1 277 ? 12.705 -8.518 -9.616 1.00 98.62 277 TYR A O 1
ATOM 2213 N N . TRP A 1 278 ? 12.377 -6.415 -8.850 1.00 97.94 278 TRP A N 1
ATOM 2214 C CA . TRP A 1 278 ? 13.640 -5.864 -9.324 1.00 97.94 278 TRP A CA 1
ATOM 2215 C C . TRP A 1 278 ? 14.276 -4.931 -8.278 1.00 97.94 278 TRP A C 1
ATOM 2217 O O . TRP A 1 278 ? 13.654 -4.000 -7.774 1.00 97.94 278 TRP A O 1
ATOM 2227 N N . GLY A 1 279 ? 15.537 -5.177 -7.921 1.00 97.06 279 GLY A N 1
ATOM 2228 C CA . GLY A 1 279 ? 16.309 -4.309 -7.028 1.00 97.06 279 GLY A CA 1
ATOM 2229 C C . GLY A 1 279 ? 16.952 -3.148 -7.793 1.00 97.06 279 GLY A C 1
ATOM 2230 O O . GLY A 1 279 ? 17.844 -3.360 -8.625 1.00 97.06 279 GLY A O 1
ATOM 2231 N N . VAL A 1 280 ? 16.546 -1.908 -7.505 1.00 96.06 280 VAL A N 1
ATOM 2232 C CA . VAL A 1 280 ? 17.013 -0.712 -8.228 1.00 96.06 280 VAL A CA 1
ATOM 2233 C C . VAL A 1 280 ? 18.165 -0.050 -7.475 1.00 96.06 280 VAL A C 1
ATOM 2235 O O . VAL A 1 280 ? 18.037 0.285 -6.298 1.00 96.06 280 VAL A O 1
ATOM 2238 N N . ALA A 1 281 ? 19.300 0.136 -8.161 1.00 93.44 281 ALA A N 1
ATOM 2239 C CA . ALA A 1 281 ? 20.513 0.781 -7.638 1.00 93.44 281 ALA A CA 1
ATOM 2240 C C . ALA A 1 281 ? 20.931 0.361 -6.210 1.00 93.44 281 ALA A C 1
ATOM 2242 O O . ALA A 1 281 ? 21.361 1.195 -5.425 1.00 93.44 281 ALA A O 1
ATOM 2243 N N . GLY A 1 282 ? 20.846 -0.932 -5.878 1.00 92.06 282 GLY A N 1
ATOM 2244 C CA . GLY A 1 282 ? 21.254 -1.445 -4.564 1.00 92.06 282 GLY A CA 1
ATOM 2245 C C . GLY A 1 282 ? 20.109 -1.739 -3.597 1.00 92.06 282 GLY A C 1
ATOM 2246 O O . GLY A 1 282 ? 20.393 -2.050 -2.442 1.00 92.06 282 GLY A O 1
ATOM 2247 N N . GLY A 1 283 ? 18.851 -1.686 -4.050 1.00 96.06 283 GLY A N 1
ATOM 2248 C CA . GLY A 1 283 ? 17.726 -2.316 -3.355 1.00 96.06 283 GLY A CA 1
ATOM 2249 C C . GLY A 1 283 ? 17.954 -3.817 -3.146 1.00 96.06 283 GLY A C 1
ATOM 2250 O O . GLY A 1 283 ? 18.525 -4.496 -4.008 1.00 96.06 283 GLY A O 1
ATOM 2251 N N . VAL A 1 284 ? 17.556 -4.306 -1.972 1.00 96.81 284 VAL A N 1
ATOM 2252 C CA . VAL A 1 284 ? 17.761 -5.688 -1.529 1.00 96.81 284 VAL A CA 1
ATOM 2253 C C . VAL A 1 284 ? 16.498 -6.227 -0.871 1.00 96.81 284 VAL A C 1
ATOM 2255 O O . VAL A 1 284 ? 15.910 -5.560 -0.019 1.00 96.81 284 VAL A O 1
ATOM 2258 N N . PHE A 1 285 ? 16.154 -7.469 -1.198 1.00 98.12 285 PHE A N 1
ATOM 2259 C CA . PHE A 1 285 ? 15.145 -8.260 -0.499 1.00 98.12 285 PHE A CA 1
ATOM 2260 C C . PHE A 1 285 ? 15.591 -9.713 -0.352 1.00 98.12 285 PHE A C 1
ATOM 2262 O O . PHE A 1 285 ? 16.348 -10.232 -1.175 1.00 98.12 285 PHE A O 1
ATOM 2269 N N . ASP A 1 286 ? 15.077 -10.377 0.678 1.00 98.44 286 ASP A N 1
ATOM 2270 C CA . ASP A 1 286 ? 15.103 -11.829 0.794 1.00 98.44 286 ASP A CA 1
ATOM 2271 C C . ASP A 1 286 ? 13.783 -12.407 0.272 1.00 98.44 286 ASP A C 1
ATOM 2273 O O . ASP A 1 286 ? 12.700 -11.923 0.608 1.00 98.44 286 ASP A O 1
ATOM 2277 N N . ILE A 1 287 ? 13.860 -13.431 -0.576 1.00 98.69 287 ILE A N 1
ATOM 2278 C CA . ILE A 1 287 ? 12.697 -14.035 -1.231 1.00 98.69 287 ILE A CA 1
ATOM 2279 C C . ILE A 1 287 ? 12.858 -15.557 -1.216 1.00 98.69 287 ILE A C 1
ATOM 2281 O O . ILE A 1 287 ? 13.902 -16.082 -1.609 1.00 98.69 287 ILE A O 1
ATOM 2285 N N . ALA A 1 288 ? 11.818 -16.276 -0.789 1.00 98.50 288 ALA A N 1
ATOM 2286 C CA . ALA A 1 288 ? 11.756 -17.730 -0.922 1.00 98.50 288 ALA A CA 1
ATOM 2287 C C . ALA A 1 288 ? 11.637 -18.092 -2.409 1.00 98.50 288 ALA A C 1
ATOM 2289 O O . ALA A 1 288 ? 10.653 -17.749 -3.066 1.00 98.50 288 ALA A O 1
ATOM 2290 N N . ALA A 1 289 ? 12.662 -18.725 -2.973 1.00 98.19 289 ALA A N 1
ATOM 2291 C CA . ALA A 1 289 ? 12.763 -18.911 -4.413 1.00 98.19 289 ALA A CA 1
ATOM 2292 C C . ALA A 1 289 ? 13.368 -20.265 -4.779 1.00 98.19 289 ALA A C 1
ATOM 2294 O O . ALA A 1 289 ? 14.114 -20.887 -4.022 1.00 98.19 289 ALA A O 1
ATOM 2295 N N . VAL A 1 290 ? 13.052 -20.709 -5.990 1.00 97.12 290 VAL A N 1
ATOM 2296 C CA . VAL A 1 290 ? 13.686 -21.859 -6.630 1.00 97.12 290 VAL A CA 1
ATOM 2297 C C . VAL A 1 290 ? 14.357 -21.413 -7.914 1.00 97.12 290 VAL A C 1
ATOM 2299 O O . VAL A 1 290 ? 13.893 -20.507 -8.609 1.00 97.12 290 VAL A O 1
ATOM 2302 N N . LYS A 1 291 ? 15.469 -22.065 -8.232 1.00 95.12 291 LYS A N 1
ATOM 2303 C CA . LYS A 1 291 ? 16.209 -21.789 -9.453 1.00 95.12 291 LYS A CA 1
ATOM 2304 C C . LYS A 1 291 ? 15.425 -22.324 -10.655 1.00 95.12 291 LYS A C 1
ATOM 2306 O O . LYS A 1 291 ? 15.093 -23.508 -10.688 1.00 95.12 291 LYS A O 1
ATOM 2311 N N . SER A 1 292 ? 15.127 -21.468 -11.626 1.00 86.06 292 SER A N 1
ATOM 2312 C CA . SER A 1 292 ? 14.371 -21.798 -12.845 1.00 86.06 292 SER A CA 1
ATOM 2313 C C . SER A 1 292 ? 15.229 -21.784 -14.118 1.00 86.06 292 SER A C 1
ATOM 2315 O O . SER A 1 292 ? 14.744 -22.149 -15.189 1.00 86.06 292 SER A O 1
ATOM 2317 N N . GLY A 1 293 ? 16.521 -21.466 -13.993 1.00 77.44 293 GLY A N 1
ATOM 2318 C CA . GLY A 1 293 ? 17.525 -21.519 -15.058 1.00 77.44 293 GLY A CA 1
ATOM 2319 C C . GLY A 1 293 ? 18.954 -21.450 -14.505 1.00 77.44 293 GLY A C 1
ATOM 2320 O O . GLY A 1 293 ? 19.181 -21.647 -13.312 1.00 77.44 293 GLY A O 1
ATOM 2321 N N . ASP A 1 294 ? 19.943 -21.152 -15.351 1.00 72.69 294 ASP A N 1
ATOM 2322 C CA . ASP A 1 294 ? 21.342 -21.029 -14.901 1.00 72.69 294 ASP A CA 1
ATOM 2323 C C . ASP A 1 294 ? 21.556 -19.814 -13.980 1.00 72.69 294 ASP A C 1
ATOM 2325 O O . ASP A 1 294 ? 22.353 -19.883 -13.037 1.00 72.69 294 ASP A O 1
ATOM 2329 N N . SER A 1 295 ? 20.798 -18.740 -14.210 1.00 71.06 295 SER A N 1
ATOM 2330 C CA . SER A 1 295 ? 20.810 -17.484 -13.445 1.00 71.06 295 SER A CA 1
ATOM 2331 C C . SER A 1 295 ? 19.418 -16.992 -13.040 1.00 71.06 295 SER A C 1
ATOM 2333 O O . SER A 1 295 ? 19.316 -15.969 -12.371 1.00 71.06 295 SER A O 1
ATOM 2335 N N . ASP A 1 296 ? 18.364 -17.708 -13.431 1.00 89.56 296 ASP A N 1
ATOM 2336 C CA . ASP A 1 296 ? 16.986 -17.264 -13.238 1.00 89.56 296 ASP A CA 1
ATOM 2337 C C . ASP A 1 296 ? 16.389 -17.885 -11.977 1.00 89.56 296 ASP A C 1
ATOM 2339 O O . ASP A 1 296 ? 16.619 -19.060 -11.662 1.00 89.56 296 ASP A O 1
ATOM 2343 N N . TRP A 1 297 ? 15.605 -17.080 -11.269 1.00 97.31 297 TRP A N 1
ATOM 2344 C CA . TRP A 1 297 ? 14.915 -17.468 -10.050 1.00 97.31 297 TRP A CA 1
ATOM 2345 C C . TRP A 1 297 ? 13.433 -17.179 -10.177 1.00 97.31 297 TRP A C 1
ATOM 2347 O O . TRP A 1 297 ? 13.025 -16.178 -10.763 1.00 97.31 297 TRP A O 1
ATOM 2357 N N . THR A 1 298 ? 12.629 -18.054 -9.591 1.00 97.94 298 THR A N 1
ATOM 2358 C CA . THR A 1 298 ? 11.184 -17.888 -9.511 1.00 97.94 298 THR A CA 1
ATOM 2359 C C . THR A 1 298 ? 10.752 -18.020 -8.063 1.00 97.94 298 THR A C 1
ATOM 2361 O O . THR A 1 298 ? 11.176 -18.943 -7.362 1.00 97.94 298 THR A O 1
ATOM 2364 N N . TYR A 1 299 ? 9.907 -17.096 -7.619 1.00 98.44 299 TYR A N 1
ATOM 2365 C CA . TYR A 1 299 ? 9.303 -17.121 -6.301 1.00 98.44 299 TYR A CA 1
ATOM 2366 C C . TYR A 1 299 ? 8.547 -18.429 -6.086 1.00 98.44 299 TYR A C 1
ATOM 2368 O O . TYR A 1 299 ? 7.719 -18.843 -6.901 1.00 98.44 299 TYR A O 1
ATOM 2376 N N . ALA A 1 300 ? 8.836 -19.064 -4.960 1.00 97.94 300 ALA A N 1
ATOM 2377 C CA . ALA A 1 300 ? 8.199 -20.285 -4.517 1.00 97.94 300 ALA A CA 1
ATOM 2378 C C . ALA A 1 300 ? 8.013 -20.182 -2.999 1.00 97.94 300 ALA A C 1
ATOM 2380 O O . ALA A 1 300 ? 9.014 -20.122 -2.289 1.00 97.94 300 ALA A O 1
ATOM 2381 N N . PRO A 1 301 ? 6.770 -20.186 -2.480 1.00 95.94 301 PRO A N 1
ATOM 2382 C CA . PRO A 1 301 ? 6.516 -20.047 -1.043 1.00 95.94 301 PRO A CA 1
ATOM 2383 C C . PRO A 1 301 ? 7.256 -21.074 -0.173 1.00 95.94 301 PRO A C 1
ATOM 2385 O O . PRO A 1 301 ? 7.696 -20.743 0.922 1.00 95.94 301 PRO A O 1
ATOM 2388 N N . ASP A 1 302 ? 7.434 -22.290 -0.696 1.00 96.19 302 ASP A N 1
ATOM 2389 C CA . ASP A 1 302 ? 8.148 -23.390 -0.033 1.00 96.19 302 ASP A CA 1
ATOM 2390 C C . ASP A 1 302 ? 9.630 -23.486 -0.461 1.00 96.19 302 ASP A C 1
ATOM 2392 O O . ASP A 1 302 ? 10.306 -24.475 -0.176 1.00 96.19 302 ASP A O 1
ATOM 2396 N N . GLY A 1 303 ? 10.124 -22.497 -1.214 1.00 97.06 303 GLY A N 1
ATOM 2397 C CA . GLY A 1 303 ? 11.500 -22.420 -1.694 1.00 97.06 303 GLY A CA 1
ATOM 2398 C C . GLY A 1 303 ? 12.491 -22.025 -0.600 1.00 97.06 303 GLY A C 1
ATOM 2399 O O . GLY A 1 303 ? 12.122 -21.575 0.485 1.00 97.06 303 GLY A O 1
ATOM 2400 N N . GLU A 1 304 ? 13.782 -22.162 -0.898 1.00 97.31 304 GLU A N 1
ATOM 2401 C CA . GLU A 1 304 ? 14.819 -21.670 0.006 1.00 97.31 304 GLU A CA 1
ATOM 2402 C C . GLU A 1 304 ? 14.890 -20.144 -0.056 1.00 97.31 304 GLU A C 1
ATOM 2404 O O . GLU A 1 304 ? 14.784 -19.545 -1.127 1.00 97.31 304 GLU A O 1
ATOM 2409 N N . MET A 1 305 ? 15.097 -19.510 1.097 1.00 98.19 305 MET A N 1
ATOM 2410 C CA . MET A 1 305 ? 15.271 -18.063 1.166 1.00 98.19 305 MET A CA 1
ATOM 2411 C C . MET A 1 305 ? 16.577 -17.661 0.476 1.00 98.19 305 MET A C 1
ATOM 2413 O O . MET A 1 305 ? 17.652 -18.116 0.866 1.00 98.19 305 MET A O 1
ATOM 2417 N N . GLN A 1 306 ? 16.481 -16.796 -0.528 1.00 97.75 306 GLN A N 1
ATOM 2418 C CA . GLN A 1 306 ? 17.623 -16.233 -1.242 1.00 97.75 306 GLN A CA 1
ATOM 2419 C C . GLN A 1 306 ? 17.647 -14.719 -1.076 1.00 97.75 306 GLN A C 1
ATOM 2421 O O . GLN A 1 306 ? 16.601 -14.075 -1.085 1.00 97.75 306 GLN A O 1
ATOM 2426 N N . THR A 1 307 ? 18.844 -14.147 -0.983 1.00 97.31 307 THR A N 1
ATOM 2427 C CA . THR A 1 307 ? 19.030 -12.694 -0.996 1.00 97.31 307 THR A CA 1
ATOM 2428 C C . THR A 1 307 ? 19.229 -12.216 -2.429 1.00 97.31 307 THR A C 1
ATOM 2430 O O . THR A 1 307 ? 20.185 -12.620 -3.095 1.00 97.31 307 THR A O 1
ATOM 2433 N N . PHE A 1 308 ? 18.342 -11.334 -2.885 1.00 96.75 308 PHE A N 1
ATOM 2434 C CA . PHE A 1 308 ? 18.394 -10.696 -4.195 1.00 96.75 308 PHE A CA 1
ATOM 2435 C C . PHE A 1 308 ? 19.009 -9.308 -4.061 1.00 96.75 308 PHE A C 1
ATOM 2437 O O . PHE A 1 308 ? 18.473 -8.436 -3.381 1.00 96.75 308 PHE A O 1
ATOM 2444 N N . GLN A 1 309 ? 20.161 -9.121 -4.699 1.00 93.94 309 GLN A N 1
ATOM 2445 C CA . GLN A 1 309 ? 20.966 -7.909 -4.638 1.00 93.94 309 GLN A CA 1
ATOM 2446 C C . GLN A 1 309 ? 21.809 -7.780 -5.910 1.00 93.94 309 GLN A C 1
ATOM 2448 O O . GLN A 1 309 ? 22.390 -8.755 -6.400 1.00 93.94 309 GLN A O 1
ATOM 2453 N N . ASP A 1 310 ? 21.933 -6.556 -6.421 1.00 89.88 310 ASP A N 1
ATOM 2454 C CA . ASP A 1 310 ? 22.807 -6.274 -7.559 1.00 89.88 310 ASP A CA 1
ATOM 2455 C C . ASP A 1 310 ? 24.268 -6.671 -7.272 1.00 89.88 310 ASP A C 1
ATOM 2457 O O . ASP A 1 310 ? 24.751 -6.575 -6.145 1.00 89.88 310 ASP A O 1
ATOM 2461 N N . LYS A 1 311 ? 24.995 -7.105 -8.306 1.00 87.75 311 LYS A N 1
ATOM 2462 C CA . LYS A 1 311 ? 26.404 -7.548 -8.229 1.00 87.75 311 LYS A CA 1
ATOM 2463 C C . LYS A 1 311 ? 26.648 -8.784 -7.348 1.00 87.75 311 LYS A C 1
ATOM 2465 O O . LYS A 1 311 ? 27.797 -9.072 -7.014 1.00 87.75 311 LYS A O 1
ATOM 2470 N N . THR A 1 312 ? 25.607 -9.546 -7.013 1.00 90.19 312 THR A N 1
ATOM 2471 C CA . THR A 1 312 ? 25.728 -10.875 -6.392 1.00 90.19 312 THR A CA 1
ATOM 2472 C C . THR A 1 312 ? 25.427 -11.984 -7.409 1.00 90.19 312 THR A C 1
ATOM 2474 O O . THR A 1 312 ? 24.779 -11.712 -8.420 1.00 90.19 312 THR A O 1
ATOM 2477 N N . PRO A 1 313 ? 25.860 -13.241 -7.177 1.00 91.00 313 PRO A N 1
ATOM 2478 C CA . PRO A 1 313 ? 25.530 -14.355 -8.071 1.00 91.00 313 PRO A CA 1
ATOM 2479 C C . PRO A 1 313 ? 24.026 -14.631 -8.218 1.00 91.00 313 PRO A C 1
ATOM 2481 O O . PRO A 1 313 ? 23.611 -15.114 -9.266 1.00 91.00 313 PRO A O 1
ATOM 2484 N N . THR A 1 314 ? 23.220 -14.336 -7.190 1.00 93.88 314 THR A N 1
ATOM 2485 C CA . THR A 1 314 ? 21.752 -14.457 -7.244 1.00 93.88 314 THR A CA 1
ATOM 2486 C C . THR A 1 314 ? 21.143 -13.421 -8.186 1.00 93.88 314 THR A C 1
ATOM 2488 O O . THR A 1 314 ? 20.137 -13.687 -8.835 1.00 93.88 314 THR A O 1
ATOM 2491 N N . GLY A 1 315 ? 21.780 -12.253 -8.296 1.00 94.44 315 GLY A N 1
ATOM 2492 C CA . GLY A 1 315 ? 21.262 -11.122 -9.047 1.00 94.44 315 GLY A CA 1
ATOM 2493 C C . GLY A 1 315 ? 20.175 -10.367 -8.285 1.00 94.44 315 GLY A C 1
ATOM 2494 O O . GLY A 1 315 ? 19.908 -10.614 -7.111 1.00 94.44 315 GLY A O 1
ATOM 2495 N N . ARG A 1 316 ? 19.565 -9.400 -8.970 1.00 95.38 316 ARG A N 1
ATOM 2496 C CA . ARG A 1 316 ? 18.596 -8.445 -8.404 1.00 95.38 316 ARG A CA 1
ATOM 2497 C C . ARG A 1 316 ? 17.160 -8.667 -8.872 1.00 95.38 316 ARG A C 1
ATOM 2499 O O . ARG A 1 316 ? 16.334 -7.785 -8.692 1.00 95.38 316 ARG A O 1
ATOM 2506 N N . HIS A 1 317 ? 16.887 -9.793 -9.526 1.00 97.19 317 HIS A N 1
ATOM 2507 C CA . HIS A 1 317 ? 15.587 -10.109 -10.112 1.00 97.19 317 HIS A CA 1
ATOM 2508 C C . HIS A 1 317 ? 15.087 -11.451 -9.602 1.00 97.19 317 HIS A C 1
ATOM 2510 O O . HIS A 1 317 ? 15.852 -12.410 -9.541 1.00 97.19 317 HIS A O 1
ATOM 2516 N N . CYS A 1 318 ? 13.801 -11.507 -9.271 1.00 98.25 318 CYS A N 1
ATOM 2517 C CA . CYS A 1 318 ? 13.096 -12.751 -9.010 1.00 98.25 318 CYS A CA 1
ATOM 2518 C C . CYS A 1 318 ? 11.772 -12.727 -9.772 1.00 98.25 318 CYS A C 1
ATOM 2520 O O . CYS A 1 318 ? 10.963 -11.809 -9.598 1.00 98.25 318 CYS A O 1
ATOM 2522 N N . ALA A 1 319 ? 11.550 -13.738 -10.610 1.00 98.12 319 ALA A N 1
ATOM 2523 C CA . ALA A 1 319 ? 10.297 -13.890 -11.324 1.00 98.12 319 ALA A CA 1
ATOM 2524 C C . ALA A 1 319 ? 9.174 -14.248 -10.348 1.00 98.12 319 ALA A C 1
ATOM 2526 O O . ALA A 1 319 ? 9.352 -15.035 -9.418 1.00 98.12 319 ALA A O 1
ATOM 2527 N N . ARG A 1 320 ? 7.992 -13.691 -10.573 1.00 97.81 320 ARG A N 1
ATOM 2528 C CA . ARG A 1 320 ? 6.792 -13.991 -9.786 1.00 97.81 320 ARG A CA 1
ATOM 2529 C C . ARG A 1 320 ? 6.326 -15.443 -9.927 1.00 97.81 320 ARG A C 1
ATOM 2531 O O . ARG A 1 320 ? 6.690 -16.133 -10.876 1.00 97.81 320 ARG A O 1
ATOM 2538 N N . LEU A 1 321 ? 5.439 -15.872 -9.026 1.00 97.00 321 LEU A N 1
ATOM 2539 C CA . LEU A 1 321 ? 4.892 -17.237 -9.009 1.00 97.00 321 LEU A CA 1
ATOM 2540 C C . LEU A 1 321 ? 4.161 -17.613 -10.306 1.00 97.00 321 LEU A C 1
ATOM 2542 O O . LEU A 1 321 ? 4.293 -18.726 -10.808 1.00 97.00 321 LEU A O 1
ATOM 2546 N N . GLU A 1 322 ? 3.336 -16.703 -10.820 1.00 95.56 322 GLU A N 1
ATOM 2547 C CA . GLU A 1 322 ? 2.520 -16.937 -12.009 1.00 95.56 322 GLU A CA 1
ATOM 2548 C C . GLU A 1 322 ? 2.091 -15.624 -12.670 1.00 95.56 322 GLU A C 1
ATOM 2550 O O . GLU A 1 322 ? 1.911 -14.599 -12.009 1.00 95.56 322 GLU A O 1
ATOM 2555 N N . ASN A 1 323 ? 1.878 -15.665 -13.988 1.00 96.94 323 ASN A N 1
ATOM 2556 C CA . ASN A 1 323 ? 1.345 -14.521 -14.715 1.00 96.94 323 ASN A CA 1
ATOM 2557 C C . ASN A 1 323 ? -0.156 -14.352 -14.440 1.00 96.94 323 ASN A C 1
ATOM 2559 O O . ASN A 1 323 ? -0.952 -15.262 -14.682 1.00 96.94 323 ASN A O 1
ATOM 2563 N N . ARG A 1 324 ? -0.540 -13.166 -13.968 1.00 97.44 324 ARG A N 1
ATOM 2564 C CA . ARG A 1 324 ? -1.928 -12.782 -13.691 1.00 97.44 324 ARG A CA 1
ATOM 2565 C C . ARG A 1 324 ? -2.374 -11.543 -14.457 1.00 97.44 324 ARG A C 1
ATOM 2567 O O . ARG A 1 324 ? -3.432 -11.005 -14.150 1.00 97.44 324 ARG A O 1
ATOM 2574 N N . GLU A 1 325 ? -1.609 -11.108 -15.453 1.00 96.69 325 GLU A N 1
ATOM 2575 C CA . GLU A 1 325 ? -1.992 -10.013 -16.340 1.00 96.69 325 GLU A CA 1
ATOM 2576 C C . GLU A 1 325 ? -3.246 -10.369 -17.150 1.00 96.69 325 GLU A C 1
ATOM 2578 O O . GLU A 1 325 ? -3.398 -11.478 -17.669 1.00 96.69 325 GLU A O 1
ATOM 2583 N N . LYS A 1 326 ? -4.149 -9.399 -17.281 1.00 95.94 326 LYS A N 1
ATOM 2584 C CA . LYS A 1 326 ? -5.238 -9.430 -18.256 1.00 95.94 326 LYS A CA 1
ATOM 2585 C C . LYS A 1 326 ? -4.706 -9.108 -19.659 1.00 95.94 326 LYS A C 1
ATOM 2587 O O . LYS A 1 326 ? -3.634 -8.510 -19.779 1.00 95.94 326 LYS A O 1
ATOM 2592 N N . PRO A 1 327 ? -5.449 -9.460 -20.724 1.00 93.38 327 PRO A N 1
ATOM 2593 C CA . PRO A 1 327 ? -5.081 -9.117 -22.093 1.00 93.38 327 PRO A CA 1
ATOM 2594 C C . PRO A 1 327 ? -4.777 -7.625 -22.296 1.00 93.38 327 PRO A C 1
ATOM 2596 O O . PRO A 1 327 ? -5.334 -6.750 -21.630 1.00 93.38 327 PRO A O 1
ATOM 2599 N N . ALA A 1 328 ? -3.910 -7.330 -23.266 1.00 88.56 328 ALA A N 1
ATOM 2600 C CA . ALA A 1 328 ? -3.546 -5.959 -23.607 1.00 88.56 328 ALA A CA 1
ATOM 2601 C C . ALA A 1 328 ? -4.787 -5.111 -23.947 1.00 88.56 328 ALA A C 1
ATOM 2603 O O . ALA A 1 328 ? -5.645 -5.519 -24.729 1.00 88.56 328 ALA A O 1
ATOM 2604 N N . GLY A 1 329 ? -4.849 -3.906 -23.375 1.00 88.88 329 GLY A N 1
ATOM 2605 C CA . GLY A 1 329 ? -5.987 -2.994 -23.508 1.00 88.88 329 GLY A CA 1
ATOM 2606 C C . GLY A 1 329 ? -7.029 -3.106 -22.392 1.00 88.88 329 GLY A C 1
ATOM 2607 O O . GLY A 1 329 ? -7.925 -2.266 -22.339 1.00 88.88 329 GLY A O 1
ATOM 2608 N N . GLU A 1 330 ? -6.904 -4.072 -21.481 1.00 94.56 330 GLU A N 1
ATOM 2609 C CA . GLU A 1 330 ? -7.714 -4.143 -20.262 1.00 94.56 330 GLU A CA 1
ATOM 2610 C C . GLU A 1 330 ? -7.004 -3.508 -19.059 1.00 94.56 330 GLU A C 1
ATOM 2612 O O . GLU A 1 330 ? -5.774 -3.453 -18.986 1.00 94.56 330 GLU A O 1
ATOM 2617 N N . TRP A 1 331 ? -7.798 -3.045 -18.091 1.00 97.06 331 TRP A N 1
ATOM 2618 C CA . TRP A 1 331 ? -7.290 -2.563 -16.809 1.00 97.06 331 TRP A CA 1
ATOM 2619 C C . TRP A 1 331 ? -6.889 -3.725 -15.903 1.00 97.06 331 TRP A C 1
ATOM 2621 O O . TRP A 1 331 ? -7.712 -4.578 -15.545 1.00 97.06 331 TRP A O 1
ATOM 2631 N N . ASN A 1 332 ? -5.632 -3.714 -15.483 1.00 98.19 332 ASN A N 1
ATOM 2632 C CA . ASN A 1 332 ? -5.096 -4.565 -14.432 1.00 98.19 332 ASN A CA 1
ATOM 2633 C C . ASN A 1 332 ? -5.155 -3.819 -13.101 1.00 98.19 332 ASN A C 1
ATOM 2635 O O . ASN A 1 332 ? -4.872 -2.626 -13.069 1.00 98.19 332 ASN A O 1
ATOM 2639 N N . THR A 1 333 ? -5.490 -4.517 -12.020 1.00 97.69 333 THR A N 1
ATOM 2640 C CA . THR A 1 333 ? -5.347 -4.000 -10.653 1.00 97.69 333 THR A CA 1
ATOM 2641 C C . THR A 1 333 ? -4.108 -4.622 -10.030 1.00 97.69 333 THR A C 1
ATOM 2643 O O . THR A 1 333 ? -3.920 -5.836 -10.140 1.00 97.69 333 THR A O 1
ATOM 2646 N N . ILE A 1 334 ? -3.301 -3.813 -9.353 1.00 98.56 334 ILE A N 1
ATOM 2647 C CA . ILE A 1 334 ? -2.236 -4.302 -8.482 1.00 98.56 334 ILE A CA 1
ATOM 2648 C C . ILE A 1 334 ? -2.426 -3.766 -7.070 1.00 98.56 334 ILE A C 1
ATOM 2650 O O . ILE A 1 334 ? -2.893 -2.639 -6.880 1.00 98.56 334 ILE A O 1
ATOM 2654 N N . ASP A 1 335 ? -2.022 -4.578 -6.103 1.00 98.38 335 ASP A N 1
ATOM 2655 C CA . ASP A 1 335 ? -1.930 -4.192 -4.706 1.00 98.38 335 ASP A CA 1
ATOM 2656 C C . ASP A 1 335 ? -0.502 -4.431 -4.219 1.00 98.38 335 ASP A C 1
ATOM 2658 O O . ASP A 1 335 ? 0.073 -5.502 -4.430 1.00 98.38 335 ASP A O 1
ATOM 2662 N N . LEU A 1 336 ? 0.054 -3.420 -3.563 1.00 98.62 336 LEU A N 1
ATOM 2663 C CA . LEU A 1 336 ? 1.320 -3.471 -2.856 1.00 98.62 336 LEU A CA 1
ATOM 2664 C C . LEU A 1 336 ? 1.038 -3.245 -1.374 1.00 98.62 336 LEU A C 1
ATOM 2666 O O . LEU A 1 336 ? 0.547 -2.186 -0.981 1.00 98.62 336 LEU A O 1
ATOM 2670 N N . PHE A 1 337 ? 1.363 -4.239 -0.557 1.00 97.12 337 PHE A N 1
ATOM 2671 C CA . PHE A 1 337 ? 1.346 -4.106 0.895 1.00 97.12 337 PHE A CA 1
ATOM 2672 C C . PHE A 1 337 ? 2.777 -3.952 1.378 1.00 97.12 337 PHE A C 1
ATOM 2674 O O . PHE A 1 337 ? 3.603 -4.798 1.050 1.00 97.12 337 PHE A O 1
ATOM 2681 N N . CYS A 1 338 ? 3.046 -2.921 2.170 1.00 96.31 338 CYS A N 1
ATOM 2682 C CA . CYS A 1 338 ? 4.317 -2.706 2.853 1.00 96.31 338 CYS A CA 1
ATOM 2683 C C . CYS A 1 338 ? 4.045 -2.661 4.356 1.00 96.31 338 CYS A C 1
ATOM 2685 O O . CYS A 1 338 ? 3.279 -1.812 4.818 1.00 96.31 338 CYS A O 1
ATOM 2687 N N . VAL A 1 339 ? 4.628 -3.595 5.110 1.00 91.56 339 VAL A N 1
ATOM 2688 C CA . VAL A 1 339 ? 4.490 -3.676 6.571 1.00 91.56 339 VAL A CA 1
ATOM 2689 C C . VAL A 1 339 ? 5.842 -4.026 7.185 1.00 91.56 339 VAL A C 1
ATOM 2691 O O . VAL A 1 339 ? 6.349 -5.135 7.015 1.00 91.56 339 VAL A O 1
ATOM 2694 N N . GLY A 1 340 ? 6.425 -3.075 7.911 1.00 91.62 340 GLY A N 1
ATOM 2695 C CA . GLY A 1 340 ? 7.784 -3.164 8.423 1.00 91.62 340 GLY A CA 1
ATOM 2696 C C . GLY A 1 340 ? 8.779 -3.304 7.274 1.00 91.62 340 GLY A C 1
ATOM 2697 O O . GLY A 1 340 ? 8.882 -2.434 6.416 1.00 91.62 340 GLY A O 1
ATOM 2698 N N . ASP A 1 341 ? 9.499 -4.419 7.256 1.00 94.19 341 ASP A N 1
ATOM 2699 C CA . ASP A 1 341 ? 10.479 -4.763 6.227 1.00 94.19 341 ASP A CA 1
ATOM 2700 C C . ASP A 1 341 ? 9.953 -5.787 5.205 1.00 94.19 341 ASP A C 1
ATOM 2702 O O . ASP A 1 341 ? 10.728 -6.316 4.408 1.00 94.19 341 ASP A O 1
ATOM 2706 N N . THR A 1 342 ? 8.654 -6.091 5.237 1.00 97.75 342 THR A N 1
ATOM 2707 C CA . THR A 1 342 ? 8.008 -7.069 4.361 1.00 97.75 342 THR A CA 1
ATOM 2708 C C . THR A 1 342 ? 7.136 -6.368 3.327 1.00 97.75 342 THR A C 1
ATOM 2710 O O . THR A 1 342 ? 6.392 -5.438 3.651 1.00 97.75 342 THR A O 1
ATOM 2713 N N . ALA A 1 343 ? 7.201 -6.851 2.086 1.00 98.56 343 ALA A N 1
ATOM 2714 C CA . ALA A 1 343 ? 6.348 -6.406 0.995 1.00 98.56 343 ALA A CA 1
ATOM 2715 C C . ALA A 1 343 ? 5.597 -7.580 0.350 1.00 98.56 343 ALA A C 1
ATOM 2717 O O . ALA A 1 343 ? 6.099 -8.704 0.290 1.00 98.56 343 ALA A O 1
ATOM 2718 N N . VAL A 1 344 ? 4.387 -7.324 -0.146 1.00 98.75 344 VAL A N 1
ATOM 2719 C CA . VAL A 1 344 ? 3.570 -8.315 -0.862 1.00 98.75 344 VAL A CA 1
ATOM 2720 C C . VAL A 1 344 ? 3.108 -7.728 -2.185 1.00 98.75 344 VAL A C 1
ATOM 2722 O O . VAL A 1 344 ? 2.431 -6.700 -2.194 1.00 98.75 344 VAL A O 1
ATOM 2725 N N . HIS A 1 345 ? 3.440 -8.397 -3.293 1.00 98.75 345 HIS A N 1
ATOM 2726 C CA . HIS A 1 345 ? 2.936 -8.036 -4.618 1.00 98.75 345 HIS A CA 1
ATOM 2727 C C . HIS A 1 345 ? 1.712 -8.883 -4.954 1.00 98.75 345 HIS A C 1
ATOM 2729 O O . HIS A 1 345 ? 1.761 -10.121 -4.955 1.00 98.75 345 HIS A O 1
ATOM 2735 N N . VAL A 1 346 ? 0.615 -8.212 -5.290 1.00 98.44 346 VAL A N 1
ATOM 2736 C CA . VAL A 1 346 ? -0.636 -8.832 -5.721 1.00 98.44 346 VAL A CA 1
ATOM 2737 C C . VAL A 1 346 ? -0.994 -8.304 -7.099 1.00 98.44 346 VAL A C 1
ATOM 2739 O O . VAL A 1 346 ? -1.016 -7.097 -7.326 1.00 98.44 346 VAL A O 1
ATOM 2742 N N . VAL A 1 347 ? -1.317 -9.209 -8.018 1.00 98.19 347 VAL A N 1
ATOM 2743 C CA . VAL A 1 347 ? -1.780 -8.864 -9.365 1.00 98.19 347 VAL A CA 1
ATOM 2744 C C . VAL A 1 347 ? -3.160 -9.478 -9.562 1.00 98.19 347 VAL A C 1
ATOM 2746 O O . VAL A 1 347 ? -3.340 -10.688 -9.423 1.00 98.19 347 VAL A O 1
ATOM 2749 N N . ASN A 1 348 ? -4.151 -8.633 -9.853 1.00 94.88 348 ASN A N 1
ATOM 2750 C CA . ASN A 1 348 ? -5.554 -9.002 -10.060 1.00 94.88 348 ASN A CA 1
ATOM 2751 C C . ASN A 1 348 ? -6.115 -9.928 -8.958 1.00 94.88 348 ASN A C 1
ATOM 2753 O O . ASN A 1 348 ? -6.743 -10.949 -9.241 1.00 94.88 348 ASN A O 1
ATOM 2757 N N . GLY A 1 349 ? -5.883 -9.557 -7.693 1.00 86.88 349 GLY A N 1
ATOM 2758 C CA . GLY A 1 349 ? -6.419 -10.249 -6.514 1.00 86.88 349 GLY A CA 1
ATOM 2759 C C . GLY A 1 349 ? -5.665 -11.515 -6.098 1.00 86.88 349 GLY A C 1
ATOM 2760 O O . GLY A 1 349 ? -6.113 -12.218 -5.193 1.00 86.88 349 GLY A O 1
ATOM 2761 N N . LYS A 1 350 ? -4.529 -11.828 -6.733 1.00 95.19 350 LYS A N 1
ATOM 2762 C CA . LYS A 1 350 ? -3.696 -12.983 -6.387 1.00 95.19 350 LYS A CA 1
ATOM 2763 C C . LYS A 1 350 ? -2.309 -12.544 -5.934 1.00 95.19 350 LYS A C 1
ATOM 2765 O O . LYS A 1 350 ? -1.638 -11.807 -6.648 1.00 95.19 350 LYS A O 1
ATOM 2770 N N . VAL A 1 351 ? -1.878 -13.020 -4.765 1.00 97.69 351 VAL A N 1
ATOM 2771 C CA . VAL A 1 351 ? -0.492 -12.873 -4.296 1.00 97.69 351 VAL A CA 1
ATOM 2772 C C . VAL A 1 351 ? 0.434 -13.613 -5.257 1.00 97.69 351 VAL A C 1
ATOM 2774 O O . VAL A 1 351 ? 0.243 -14.810 -5.489 1.00 97.69 351 VAL A O 1
ATOM 2777 N N . VAL A 1 352 ? 1.419 -12.901 -5.801 1.00 98.50 352 VAL A N 1
ATOM 2778 C CA . VAL A 1 352 ? 2.399 -13.445 -6.756 1.00 98.50 352 VAL A CA 1
ATOM 2779 C C . VAL A 1 352 ? 3.847 -13.331 -6.273 1.00 98.50 352 VAL A C 1
ATOM 2781 O O . VAL A 1 352 ? 4.714 -13.970 -6.866 1.00 98.50 352 VAL A O 1
ATOM 2784 N N . MET A 1 353 ? 4.102 -12.559 -5.212 1.00 98.62 353 MET A N 1
ATOM 2785 C CA . MET A 1 353 ? 5.412 -12.395 -4.575 1.00 98.62 353 MET A CA 1
ATOM 2786 C C . MET A 1 353 ? 5.232 -12.007 -3.103 1.00 98.62 353 MET A C 1
AT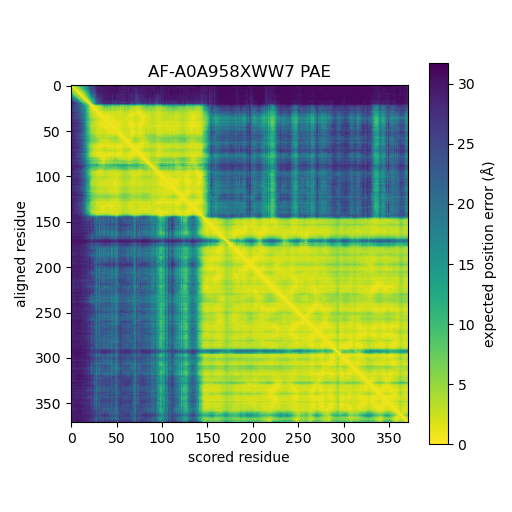OM 2788 O O . MET A 1 353 ? 4.387 -11.166 -2.789 1.00 98.62 353 MET A O 1
ATOM 2792 N N . ILE A 1 354 ? 6.055 -12.573 -2.222 1.00 98.62 354 ILE A N 1
ATOM 2793 C CA . ILE A 1 354 ? 6.249 -12.085 -0.852 1.00 98.62 354 ILE A CA 1
ATOM 2794 C C . ILE A 1 354 ? 7.747 -11.863 -0.662 1.00 98.62 354 ILE A C 1
ATOM 2796 O O . ILE A 1 354 ? 8.545 -12.751 -0.966 1.00 98.62 354 ILE A O 1
ATOM 2800 N N . LEU A 1 355 ? 8.110 -10.675 -0.185 1.00 98.62 355 LEU A N 1
ATOM 2801 C CA . LEU A 1 355 ? 9.485 -10.232 -0.009 1.00 98.62 355 LEU A CA 1
ATOM 2802 C C . LEU A 1 355 ? 9.732 -9.865 1.454 1.00 98.62 355 LEU A C 1
ATOM 2804 O O . LEU A 1 355 ? 8.889 -9.219 2.072 1.00 98.62 355 LEU A O 1
ATOM 2808 N N . HIS A 1 356 ? 10.888 -10.239 1.994 1.00 98.38 356 HIS A N 1
ATOM 2809 C CA . HIS A 1 356 ? 11.229 -10.069 3.405 1.00 98.38 356 HIS A CA 1
ATOM 2810 C C . HIS A 1 356 ? 12.545 -9.326 3.606 1.00 98.38 356 HIS A C 1
ATOM 2812 O O . HIS A 1 356 ? 13.467 -9.437 2.798 1.00 98.38 356 HIS A O 1
ATOM 2818 N N . HIS A 1 357 ? 12.656 -8.627 4.733 1.00 97.50 357 HIS A N 1
ATOM 2819 C CA . HIS A 1 357 ? 13.868 -7.924 5.135 1.00 97.50 357 HIS A CA 1
ATOM 2820 C C . HIS A 1 357 ? 14.363 -6.915 4.080 1.00 97.50 357 HIS A C 1
ATOM 2822 O O . HIS A 1 357 ? 15.518 -6.967 3.645 1.00 97.50 357 HIS A O 1
ATOM 2828 N N . SER A 1 358 ? 13.482 -5.998 3.670 1.00 97.56 358 SER A N 1
ATOM 2829 C CA . SER A 1 358 ? 13.811 -4.872 2.789 1.00 97.56 358 SER A CA 1
ATOM 2830 C C . SER A 1 358 ? 15.020 -4.095 3.304 1.00 97.56 358 SER A C 1
ATOM 2832 O O . SER A 1 358 ? 15.052 -3.626 4.449 1.00 97.56 358 SER A O 1
ATOM 2834 N N . ARG A 1 359 ? 16.026 -3.942 2.446 1.00 95.88 359 ARG A N 1
ATOM 2835 C CA . ARG A 1 359 ? 17.265 -3.219 2.740 1.00 95.88 359 ARG A CA 1
ATOM 2836 C C . ARG A 1 359 ? 17.740 -2.450 1.515 1.00 95.88 359 ARG A C 1
ATOM 2838 O O . ARG A 1 359 ? 17.340 -2.741 0.389 1.00 95.88 359 ARG A O 1
ATOM 2845 N N . HIS A 1 360 ? 18.669 -1.532 1.724 1.00 92.56 360 HIS A N 1
ATOM 2846 C CA . HIS A 1 360 ? 19.503 -1.000 0.656 1.00 92.56 360 HIS A CA 1
ATOM 2847 C C . HIS A 1 360 ? 20.984 -1.148 0.984 1.00 92.56 360 HIS A C 1
ATOM 2849 O O . HIS A 1 360 ? 21.375 -1.259 2.144 1.00 92.56 360 HIS A O 1
ATOM 2855 N N . GLN A 1 361 ? 21.828 -1.132 -0.043 1.00 88.06 361 GLN A N 1
ATOM 2856 C CA . GLN A 1 361 ? 23.272 -1.109 0.137 1.00 88.06 361 GLN A CA 1
ATOM 2857 C C . GLN A 1 361 ? 23.739 0.313 0.492 1.00 88.06 361 GLN A C 1
ATOM 2859 O O . GLN A 1 361 ? 23.843 1.172 -0.378 1.00 88.06 361 GLN A O 1
ATOM 2864 N N . GLY A 1 362 ? 24.018 0.566 1.771 1.00 82.25 362 GLY A N 1
ATOM 2865 C CA . GLY A 1 362 ? 24.657 1.793 2.249 1.00 82.25 362 GLY A CA 1
ATOM 2866 C C . GLY A 1 362 ? 26.186 1.744 2.145 1.00 82.25 362 GLY A C 1
ATOM 2867 O O . GLY A 1 362 ? 26.777 0.741 1.723 1.00 82.25 362 GLY A O 1
ATOM 2868 N N . GLU A 1 363 ? 26.846 2.8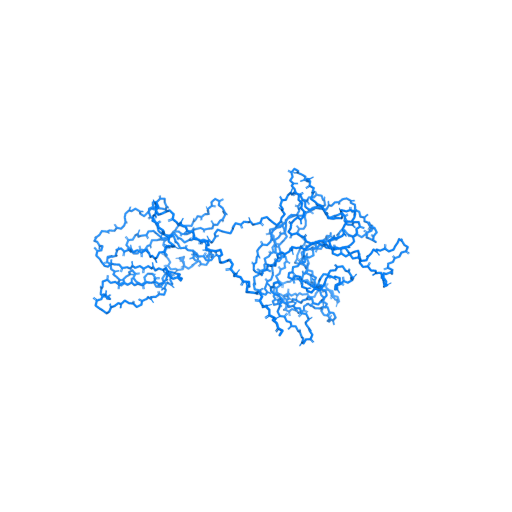25 2.575 1.00 79.75 363 GLU A N 1
ATOM 2869 C CA . GLU A 1 363 ? 28.315 2.939 2.576 1.00 79.75 363 GLU A CA 1
ATOM 2870 C C . GLU A 1 363 ? 28.989 1.897 3.485 1.00 79.75 363 GLU A C 1
ATOM 2872 O O . GLU A 1 363 ? 30.086 1.428 3.182 1.00 79.75 363 GLU A O 1
ATOM 2877 N N . ASN A 1 364 ? 28.323 1.506 4.579 1.00 83.25 364 ASN A N 1
ATOM 2878 C CA . ASN A 1 364 ? 28.869 0.607 5.603 1.00 83.25 364 ASN A CA 1
ATOM 2879 C C . ASN A 1 364 ? 28.292 -0.818 5.555 1.00 83.25 364 ASN A C 1
ATOM 2881 O O . ASN A 1 364 ? 28.593 -1.630 6.430 1.00 83.25 364 ASN A O 1
ATOM 2885 N N . GLY A 1 365 ? 27.474 -1.135 4.549 1.00 83.81 365 GLY A N 1
ATOM 2886 C CA . GLY A 1 365 ? 26.786 -2.420 4.436 1.00 83.81 365 GLY A CA 1
ATOM 2887 C C . GLY A 1 365 ? 25.288 -2.273 4.157 1.00 83.81 365 GLY A C 1
ATOM 2888 O O . GLY A 1 365 ? 24.819 -1.166 3.899 1.00 83.81 365 GLY A O 1
ATOM 2889 N N . PRO A 1 366 ? 24.537 -3.386 4.174 1.00 86.69 366 PRO A N 1
ATOM 2890 C CA . PRO A 1 366 ? 23.084 -3.360 4.052 1.00 86.69 366 PRO A CA 1
ATOM 2891 C C . PRO A 1 366 ? 22.418 -2.657 5.244 1.00 86.69 366 PRO A C 1
ATOM 2893 O O . PRO A 1 366 ? 22.668 -3.017 6.395 1.00 86.69 366 PRO A O 1
ATOM 2896 N N . GLU A 1 367 ? 21.541 -1.699 4.965 1.00 91.12 367 GLU A N 1
ATOM 2897 C CA . GLU A 1 367 ? 20.768 -0.927 5.945 1.00 91.12 367 GLU A CA 1
ATOM 2898 C C . GLU A 1 367 ? 19.261 -1.153 5.719 1.00 91.12 367 GLU A C 1
ATOM 2900 O O . GLU A 1 367 ? 18.859 -1.342 4.569 1.00 91.12 367 GLU A O 1
ATOM 2905 N N . PRO A 1 368 ? 18.413 -1.178 6.769 1.00 90.56 368 PRO A N 1
ATOM 2906 C CA . PRO A 1 368 ? 16.970 -1.356 6.605 1.00 90.56 368 PRO A CA 1
ATOM 2907 C C . PRO A 1 368 ? 16.351 -0.274 5.719 1.00 90.56 368 PRO A C 1
ATOM 2909 O O . PRO A 1 368 ? 16.634 0.909 5.899 1.00 90.56 368 PRO A O 1
ATOM 2912 N N . LEU A 1 369 ? 15.470 -0.679 4.804 1.00 88.31 369 LEU A N 1
ATOM 2913 C CA . LEU A 1 369 ? 14.737 0.232 3.930 1.00 88.31 369 LEU A CA 1
ATOM 2914 C C . LEU A 1 369 ? 13.233 0.027 4.114 1.00 88.31 369 LEU A C 1
ATOM 2916 O O . LEU A 1 369 ? 12.646 -0.847 3.481 1.00 88.31 369 LEU A O 1
ATOM 2920 N N . THR A 1 370 ? 12.628 0.804 5.010 1.00 84.12 370 THR A N 1
ATOM 2921 C CA . THR A 1 370 ? 11.215 0.639 5.400 1.00 84.12 370 THR A CA 1
ATOM 2922 C C . THR A 1 370 ? 10.336 1.842 5.065 1.00 84.12 370 THR A C 1
ATOM 2924 O O . THR A 1 370 ? 9.132 1.778 5.297 1.00 84.12 370 THR A O 1
ATOM 2927 N N . LYS A 1 371 ? 10.907 2.935 4.544 1.00 84.00 371 LYS A N 1
ATOM 2928 C CA . LYS A 1 371 ? 10.200 4.179 4.227 1.00 84.00 371 LYS A CA 1
ATOM 2929 C C . LYS A 1 371 ? 10.755 4.825 2.966 1.00 84.00 371 LYS A C 1
ATOM 2931 O O . LYS A 1 371 ? 11.998 4.826 2.830 1.00 84.00 371 LYS A O 1
#

Secondary structure (DSSP, 8-state):
---PPP-PPP------------S-------EEEEEES-HHHHHHHHHHTS-PEEE---GGGTTTEEEEEEETTEEEEEEE---S------TTSSEEEEE-S-HHHHHHHHHHTT--EEEEE-TTS-EEEEEE-TT--EEEEE----PPPPS--SSS-TTEEEEE-PPPPTT-S--TTPPP-EET--TT-SEEEEEETTEEEEEE--SS-EEEEESS--SSEEEEEEE---S---TTSSSSPPEEEEEEEEES-TTTBTTTBPEEEEEEEETTTTT-EEEETTEEEEEEEEE-SSS-EEE-TTSEEEEEETTSTT-SEEB-SS--PPPTTSPEEEEEEEETTEEEEEETTEEEEEEEEEEEEETTEEEE---

Solvent-accessible surface area (backbone atoms only — not comparable to full-atom values): 21687 Å² total; per-residue (Å²): 134,90,80,88,79,85,83,82,79,81,83,76,82,75,80,76,79,76,76,80,83,83,69,86,86,78,90,73,77,53,69,52,78,45,70,29,67,47,60,69,63,45,49,48,43,47,36,72,75,70,61,36,49,77,45,93,61,61,80,95,41,50,92,48,39,51,36,27,47,76,52,96,75,25,34,40,39,40,31,52,76,37,88,70,73,50,84,56,63,44,97,89,48,70,61,53,76,45,82,38,91,55,58,67,68,52,51,52,51,33,58,75,71,71,51,76,68,48,78,48,73,46,99,85,69,36,42,34,37,36,38,62,51,93,51,29,52,32,36,36,39,26,33,65,86,80,74,88,77,76,81,68,76,66,71,53,61,76,67,50,45,40,35,27,19,43,71,79,51,95,89,50,82,82,51,85,90,56,66,51,69,28,74,74,49,64,96,82,52,37,67,41,59,43,78,54,99,89,39,62,37,82,42,72,60,58,69,61,60,50,48,73,44,64,73,69,85,62,48,70,48,75,50,73,52,73,50,62,66,79,92,74,64,33,77,93,44,55,89,52,72,62,75,54,64,51,69,42,50,59,43,85,59,77,24,61,34,100,40,35,35,38,24,13,39,29,45,33,38,31,73,93,46,50,43,16,43,38,33,30,60,37,9,31,35,34,32,31,29,40,77,75,53,99,69,41,37,27,41,29,94,88,32,56,77,41,69,30,27,60,97,45,90,57,25,27,54,35,38,36,59,59,88,53,79,65,64,91,71,43,78,38,42,39,37,41,39,31,52,65,38,31,39,36,34,25,39,64,93,37,80,26,36,64,37,35,66,25,23,30,64,50,98,92,44,79,39,83,45,44,67

Radius of gyration: 29.04 Å; Cα contacts (8 Å, |Δi|>4): 734; chains: 1; bounding box: 62×86×84 Å

pLDDT: mean 90.71, std 12.34, range [38.38, 98.75]

Sequence (371 aa):
MKKTIPFLLPILFLCGVFHAAGQIAVTGYNHVALSVK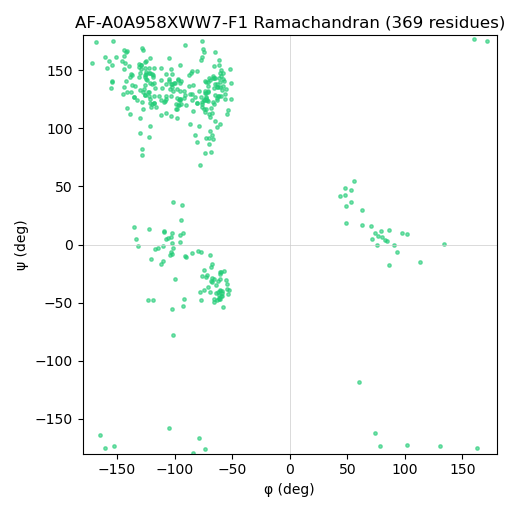DIDASARFYREILGLEPIAVPENLKAIRSWFRIAPGQELHLLAGRSFPVTNNDPNAAHFSLTIPDADPVEAFLKEKGLPYLRQQRFDGAWQIYISDPDGYFIELNEPKVAWEPLLNGKDLAGWDTYLGPQFPENGEDRAGMKPIGLNKDPRQTFSVVTEDGAPALRISGEQFGGISTQQEFENYHLQLQFKWGKMKWHPRKDAKMDSGVLYHANGEHGADWGFWMQSQEFQIQEGDCGDYWGVAGGVFDIAAVKSGDSDWTYAPDGEMQTFQDKTPTGRHCARLENREKPAGEWNTIDLFCVGDTAVHVVNGKVVMILHHSRHQGENGPEPLTK

Nearest PDB structures (foldseek):
  2qqz-assembly1_B  TM=8.349E-01  e=7.167E-09  Bacillus anthracis str. Ames
  2p7m-assembly4_E-3  TM=7.669E-01  e=7.656E-07  Listeria monocytogenes EGD-e
  2p7q-assembly4_A  TM=7.997E-01  e=1.577E-06  Listeria monocytogenes EGD-e
  1zsw-assembly1_A  TM=7.580E-01  e=7.485E-06  Bacillus cereus ATCC 14579
  5uhj-assembly2_B-3  TM=6.274E-01  e=3.250E-06  Streptomyces sp. CB03234

Foldseek 3Di:
DDDDDDDDDDPPPPPPPPDPPPDDDDPDAAEAEDEDADPVQQLCCCCPLVVWAWDDDPPVCVRAWTKTDQDVNYIYIYGYDDDAADDQLDPPGDAEEHEDQAVPVSVVVCVVVVFDKDWDADPLRWIWIWGAGPSGHIYIYTHDNPDDDDCDPLAWNPQKKWWFFFFADPPDRDCPPGGTCTIPRDPPCCWTWDQDPNGTDTHRPQQTAADMDGPDADFFDKDKDKDADDDDDYPPQRPHWDWDWDWHLFDDDALLAVRHGGQGWTQTDTVPQGRKTFGGNFKKWWAFWDAPDPQAIEGDPNHDTDMETPPDSNHGIYGWQDDPDDDHGDMKMWMWGADQQWIFTDTRRHTGTITGQIWGQDPVGTDGRRD